Protein AF-A0A7K2BWN3-F1 (afdb_monomer)

Mean predicted aligned error: 17.26 Å

Secondary structure (DSSP, 8-state):
--GGGTTSHHHHHHHHHHHHHHTBTTB-SSPPPEEEEE-EESS--S-TTTT---GGGG-HHHHTTT-HHHHHHHHHHHHTT--SHHHHHHHTTT-TT-EEE-PEEPSSHHHHHHHHHHHHHHTTT-SEEEEE-SSEE--GGGTT--TTEE-HHHHHHHHHTT-EEEEEEE--SSS-HHHHHHHHHHHHHHHHT-SSPPEEEEE-SSS-EEEEEE--TTTHHHHHHHHHHHTTSGGGS--TT-SS-SEEPPPPPTT---------------------------------------PPP--------------GGGS-HHHHHHHHHHHHTT-HHHHHHHHHHHHHHHHHHHHT--S--HHHHHHHHT-SSPPBTTB-EEE-SSS-STT-HHHHHHHHHHHHHHHHIIIIIIHHHHH---SPPP-HHHHHHHHHHHHHHHHHHHHSEEE---

Radius of gyration: 28.95 Å; Cα contacts (8 Å, |Δi|>4): 625; chains: 1; bounding box: 87×67×78 Å

Solvent-accessible surface area (backbone atoms only — not comparable to full-atom values): 26014 Å² total; per-residue (Å²): 51,59,41,64,37,56,62,11,50,55,45,53,54,51,48,50,50,50,22,29,65,27,20,66,44,71,76,42,85,80,71,46,40,36,14,37,43,37,29,23,41,78,58,92,79,83,58,93,74,48,42,71,50,48,72,56,75,79,34,51,92,65,45,30,80,59,42,50,68,58,46,52,51,43,45,53,37,58,76,69,66,54,38,47,65,67,48,52,63,77,62,40,70,74,45,87,73,48,31,75,34,76,59,64,31,46,56,51,63,71,58,31,53,52,50,49,52,53,46,53,61,55,33,58,92,30,50,30,37,37,41,34,26,60,53,4,66,55,52,88,88,51,65,86,44,49,30,41,36,42,48,70,72,62,55,40,56,46,50,75,71,61,21,20,38,34,38,40,28,53,57,68,86,90,54,60,61,70,57,56,51,47,57,49,38,56,48,50,23,62,78,62,65,47,96,57,68,49,50,66,46,35,37,61,50,87,70,43,31,39,36,40,35,40,65,14,84,94,43,37,67,65,47,51,52,35,51,55,53,50,64,70,32,59,40,43,35,84,35,83,96,46,98,58,26,49,36,43,79,72,80,76,64,95,84,69,78,79,86,79,81,82,81,91,77,91,80,86,86,80,89,83,83,86,84,88,89,89,83,88,79,85,87,78,92,85,87,83,88,83,91,75,96,69,92,74,74,93,72,85,76,84,75,82,74,86,68,87,77,86,50,64,85,75,41,36,63,63,30,24,76,47,18,48,66,32,44,76,73,67,37,32,60,58,11,54,44,47,15,47,54,46,44,52,52,52,53,30,59,74,63,73,55,79,94,65,53,71,62,53,49,30,50,46,30,28,40,88,65,78,43,42,87,99,37,43,21,45,41,78,77,93,39,76,56,92,82,33,71,59,34,47,49,56,29,54,48,51,20,52,51,40,40,45,46,44,60,66,47,48,44,34,63,70,75,50,66,92,60,82,80,58,50,74,64,62,37,50,53,53,49,49,52,54,16,53,48,52,46,57,61,69,69,24,44,80,40,65,50,131

Foldseek 3Di:
DALLQALAPVVLVVLLLLCLLQCNVVRDPPGFEEEEEELAAPDDDDDSPPNPNNCVLVVCLFRCQSPVLSSVLSVVCVVVVGSGPVSVQVSCSNHVRYFYDDDHQFQDPVVNVVSLVVSCVRCPPGQEYEYHAQAWADDPVCPDRRSRYDYLVSVLVVVVVLHKYKTKHFADPPDPRLVVVVVVQVVSCVVSVAPDTFQWKWFDPDGIMIIGIHHGPVCVVVSVVSVVVSCVGQQQDDGPPDPGHRIDHRPDPPPDDDDPDDDDDDDDDDDDDDDDDDDDDDDDDDDDDDDDDDDDDDDPPPPPPPPPDDDLCNFACLLSVQLVVCLVVVVLLNSLQRSVVSLQVVLCVQQVAPDDDQLVSLQQALDLDAADVSRKYWAAPDQDDRPDPSRCCLSVVLSVLSNCLCPPRNCCSPPPVPDDRDGSVVSVVNSNSSRVNSVSSVNTDIDHDD

pLDDT: mean 83.19, std 21.15, range [25.92, 98.75]

Sequence (450 aa):
MQHHFVGDVGDFGKYGLLRSLIGEWPESEPRLTLGVVWYLPAGAIGSAADGQKLTYLSQPHRYRSCDPRLYDALGLLIDGGDRRLGAIDASGVLGDDTAFFDGRVPHDLRSREKWLQEALQAVEGRDIVFFDPDKGLAPPSAGRNSTEHAYVHEVEAFVRNGQTVVVYHHLGRTSKHPVQIRNWAERLTHELRLDCEPQILWYRRGTARAYFVIPASAHAATIGERLKGFGRSEWFMPSPGFKFPHFTPLPTSPGHTPDSAGSSARSVEPVQLRPEPGAGSLGGYSTGGLAVPGRHPAATTSEQEDRTVVRLSDFHPWIAERAEPLFVDGHYRSAIVTATQFLEAEWRSLLGVEGLSLSELARMSFDRRGPARDEPRLRFRGYGSRDSPAWKNAHDGARQYALGCVKRIRNLAVHHPQGAEPDATETLEILGALSTLARWVTEARVVTAR

Structure (mmCIF, N/CA/C/O backbone):
data_AF-A0A7K2BWN3-F1
#
_entry.id   AF-A0A7K2BWN3-F1
#
loop_
_atom_site.group_PDB
_atom_site.id
_atom_site.type_symbol
_atom_site.label_atom_id
_atom_site.label_alt_id
_atom_site.label_comp_id
_atom_site.label_asym_id
_atom_site.label_entity_id
_a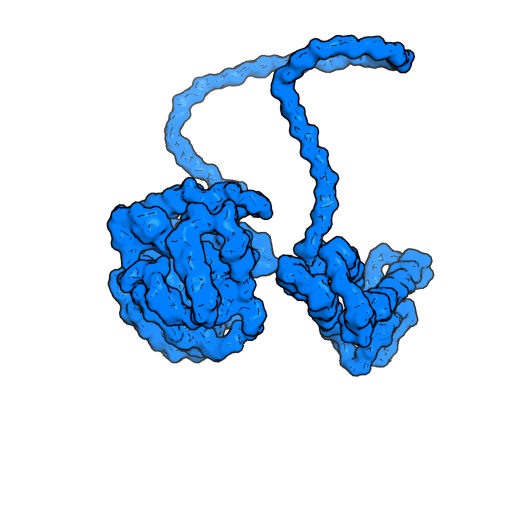tom_site.label_seq_id
_atom_site.pdbx_PDB_ins_code
_atom_site.Cartn_x
_atom_site.Cartn_y
_atom_site.Cartn_z
_atom_site.occupancy
_atom_site.B_iso_or_equiv
_atom_site.auth_seq_id
_atom_site.auth_comp_id
_atom_site.auth_asym_id
_atom_site.auth_atom_id
_atom_site.pdbx_PDB_model_num
ATOM 1 N N . MET A 1 1 ? -8.642 -3.196 -3.290 1.00 75.12 1 MET A N 1
ATOM 2 C CA . MET A 1 1 ? -8.548 -4.482 -2.568 1.00 75.12 1 MET A CA 1
ATOM 3 C C . MET A 1 1 ? -9.020 -5.599 -3.479 1.00 75.12 1 MET A C 1
ATOM 5 O O . MET A 1 1 ? -9.935 -5.371 -4.262 1.00 75.12 1 MET A O 1
ATOM 9 N N . GLN A 1 2 ? -8.427 -6.790 -3.391 1.00 76.25 2 GLN A N 1
ATOM 10 C CA . GLN A 1 2 ? -8.844 -7.977 -4.148 1.00 76.25 2 GLN A CA 1
ATOM 11 C C . GLN A 1 2 ? -8.732 -9.223 -3.265 1.00 76.25 2 GLN A C 1
ATOM 13 O O . GLN A 1 2 ? -7.965 -9.233 -2.305 1.00 76.25 2 GLN A O 1
ATOM 18 N N . HIS A 1 3 ? -9.466 -10.287 -3.601 1.00 78.44 3 HIS A N 1
ATOM 19 C CA . HIS A 1 3 ? -9.507 -11.522 -2.807 1.00 78.44 3 HIS A CA 1
ATOM 20 C C . HIS A 1 3 ? -8.112 -12.108 -2.527 1.00 78.44 3 HIS A C 1
ATOM 22 O O . HIS A 1 3 ? -7.772 -12.431 -1.397 1.00 78.44 3 HIS A O 1
ATOM 28 N N . HIS A 1 4 ? -7.229 -12.162 -3.523 1.00 68.75 4 HIS A N 1
ATOM 29 C CA . HIS A 1 4 ? -5.909 -12.766 -3.334 1.00 68.75 4 HIS A CA 1
ATOM 30 C C . HIS A 1 4 ? -4.988 -11.997 -2.367 1.00 68.75 4 HIS A C 1
ATOM 32 O O . HIS A 1 4 ? -3.970 -12.556 -1.976 1.00 68.75 4 HIS A O 1
ATOM 38 N N . PHE A 1 5 ? -5.338 -10.785 -1.915 1.00 73.50 5 PHE A N 1
ATOM 39 C CA . PHE A 1 5 ? -4.602 -10.057 -0.871 1.00 73.50 5 PHE A CA 1
ATOM 40 C C . PHE A 1 5 ? -5.062 -10.366 0.561 1.00 73.50 5 PHE A C 1
ATOM 42 O O . PHE A 1 5 ? -4.331 -10.028 1.487 1.00 73.50 5 PHE A O 1
ATOM 49 N N . VAL A 1 6 ? -6.219 -11.018 0.741 1.00 82.56 6 VAL A N 1
ATOM 50 C CA . VAL A 1 6 ? -6.851 -11.239 2.054 1.00 82.56 6 VAL A CA 1
ATOM 51 C C . VAL A 1 6 ? -5.893 -11.901 3.038 1.00 82.56 6 VAL A C 1
ATOM 53 O O . VAL A 1 6 ? -5.499 -13.043 2.839 1.00 82.56 6 VAL A O 1
ATOM 56 N N . GLY A 1 7 ? -5.538 -11.202 4.112 1.00 82.31 7 GLY A N 1
ATOM 57 C CA . GLY A 1 7 ? -4.660 -11.719 5.167 1.00 82.31 7 GLY A CA 1
ATOM 58 C C . GLY A 1 7 ? -3.169 -11.692 4.822 1.00 82.31 7 GLY A C 1
ATOM 59 O O . GLY A 1 7 ? -2.384 -12.420 5.424 1.00 82.31 7 GLY A O 1
ATOM 60 N N . ASP A 1 8 ? -2.749 -10.881 3.848 1.00 88.94 8 ASP A N 1
ATOM 61 C CA . ASP A 1 8 ? -1.336 -10.533 3.689 1.00 88.94 8 ASP A CA 1
ATOM 62 C C . ASP A 1 8 ? -0.838 -9.625 4.836 1.00 88.94 8 ASP A C 1
ATOM 64 O O . ASP A 1 8 ? -1.601 -9.078 5.637 1.00 88.94 8 ASP A O 1
ATOM 68 N N . VAL A 1 9 ? 0.479 -9.411 4.912 1.00 91.44 9 VAL A N 1
ATOM 69 C CA . VAL A 1 9 ? 1.070 -8.499 5.912 1.00 91.44 9 VAL A CA 1
ATOM 70 C C . VAL A 1 9 ? 0.522 -7.061 5.826 1.00 91.44 9 VAL A C 1
ATOM 72 O O . VAL A 1 9 ? 0.602 -6.300 6.786 1.00 91.44 9 VAL A O 1
ATOM 75 N N . GLY A 1 10 ? -0.021 -6.654 4.679 1.00 90.94 10 GLY A N 1
ATOM 76 C CA . GLY A 1 10 ? -0.718 -5.382 4.523 1.00 90.94 10 GLY A CA 1
ATOM 77 C C . GLY A 1 10 ? -2.027 -5.315 5.267 1.00 90.94 10 GLY A C 1
ATOM 78 O O . GLY A 1 10 ? -2.245 -4.339 5.982 1.00 90.94 10 GLY A O 1
ATOM 79 N N . ASP A 1 11 ? -2.847 -6.347 5.123 1.00 92.62 11 ASP A N 1
ATOM 80 C CA . ASP A 1 11 ? -4.092 -6.502 5.863 1.00 92.62 11 ASP A CA 1
ATOM 81 C C . ASP A 1 11 ? -3.844 -6.572 7.367 1.00 92.62 11 ASP A C 1
ATOM 83 O O . ASP A 1 11 ? -4.569 -5.934 8.124 1.00 92.62 11 ASP A O 1
ATOM 87 N N . PHE A 1 12 ? -2.753 -7.204 7.812 1.00 95.75 12 PHE A N 1
ATOM 88 C CA . PHE A 1 12 ? -2.364 -7.140 9.223 1.00 95.75 12 PHE A CA 1
ATOM 89 C C . PHE A 1 12 ? -2.172 -5.690 9.706 1.00 95.75 12 PHE A C 1
ATOM 91 O O . PHE A 1 12 ? -2.754 -5.286 10.709 1.00 95.75 12 PHE A O 1
ATOM 98 N N . GLY A 1 13 ? -1.408 -4.868 8.978 1.00 95.94 13 GLY A N 1
ATOM 99 C CA . GLY A 1 13 ? -1.238 -3.450 9.326 1.00 95.94 13 GLY A CA 1
ATOM 100 C C . GLY A 1 13 ? -2.530 -2.634 9.218 1.00 95.94 13 GLY A C 1
ATOM 101 O O . GLY A 1 13 ? -2.833 -1.828 10.096 1.00 95.94 13 GLY A O 1
ATOM 102 N N . LYS A 1 14 ? -3.294 -2.852 8.146 1.00 95.50 14 LYS A N 1
ATOM 103 C CA . LYS A 1 14 ? -4.573 -2.191 7.856 1.00 95.50 14 LYS A CA 1
ATOM 104 C C . LYS A 1 14 ? -5.585 -2.442 8.968 1.00 95.50 14 LYS A C 1
ATOM 106 O O . LYS A 1 14 ? -6.091 -1.495 9.562 1.00 95.50 14 LYS A O 1
ATOM 111 N N . TYR A 1 15 ? -5.849 -3.707 9.272 1.00 97.62 15 TYR A N 1
ATOM 112 C CA . TYR A 1 15 ? -6.824 -4.102 10.279 1.00 97.62 15 TYR A CA 1
ATOM 113 C C . TYR A 1 15 ? -6.335 -3.768 11.685 1.00 97.62 15 TYR A C 1
ATOM 115 O O . TYR A 1 15 ? -7.147 -3.368 12.508 1.00 97.62 15 TYR A O 1
ATOM 123 N N . GLY A 1 16 ? -5.024 -3.804 11.945 1.00 97.94 16 GLY A N 1
ATOM 124 C CA . GLY A 1 16 ? -4.457 -3.330 13.209 1.00 97.94 16 GLY A CA 1
ATOM 125 C C . GLY A 1 16 ? -4.751 -1.852 13.474 1.00 97.94 16 GLY A C 1
ATOM 126 O O . GLY A 1 16 ? -5.169 -1.486 14.572 1.00 97.94 16 GLY A O 1
ATOM 127 N N . LEU A 1 17 ? -4.605 -1.000 12.452 1.00 98.19 17 LEU A N 1
ATOM 128 C CA . LEU A 1 17 ? -4.993 0.408 12.546 1.00 98.19 17 LEU A CA 1
ATOM 129 C C . LEU A 1 17 ? -6.505 0.563 12.756 1.00 98.19 17 LEU A C 1
ATOM 131 O O . LEU A 1 17 ? -6.918 1.283 13.661 1.00 98.19 17 LEU A O 1
ATOM 135 N N . LEU A 1 18 ? -7.331 -0.106 11.946 1.00 98.44 18 LEU A N 1
ATOM 136 C CA . LEU A 1 18 ? -8.789 0.013 12.049 1.00 98.44 18 LEU A CA 1
ATOM 137 C C . LEU A 1 18 ? -9.300 -0.446 13.417 1.00 98.44 18 LEU A C 1
ATOM 139 O O . LEU A 1 18 ? -10.043 0.300 14.046 1.00 98.44 18 LEU A O 1
ATOM 143 N N . ARG A 1 19 ? -8.827 -1.595 13.921 1.00 98.12 19 ARG A N 1
ATOM 144 C CA . ARG A 1 19 ? -9.145 -2.112 15.263 1.00 98.12 19 ARG A CA 1
ATOM 145 C C . ARG A 1 19 ? -8.773 -1.113 16.356 1.00 98.12 19 ARG A C 1
ATOM 147 O O . ARG A 1 19 ? -9.540 -0.923 17.297 1.00 98.12 19 ARG A O 1
ATOM 154 N N . SER A 1 20 ? -7.648 -0.413 16.219 1.00 97.69 20 SER A N 1
ATOM 155 C CA . SER A 1 20 ? -7.286 0.655 17.156 1.00 97.69 20 SER A CA 1
ATOM 156 C C . SER A 1 20 ? -8.219 1.860 17.069 1.00 97.69 20 SER A C 1
ATOM 158 O O . SER A 1 20 ? -8.647 2.375 18.101 1.00 97.69 20 SER A O 1
ATOM 160 N N . LEU A 1 21 ? -8.588 2.282 15.858 1.00 98.06 21 LEU A N 1
ATOM 161 C CA . LEU A 1 21 ? -9.469 3.429 15.640 1.00 98.06 21 LEU A CA 1
ATOM 162 C C . LEU A 1 21 ? -10.907 3.194 16.098 1.00 98.06 21 LEU A C 1
ATOM 164 O O . LEU A 1 21 ? -11.541 4.159 16.517 1.00 98.06 21 LEU A O 1
ATOM 168 N N . ILE A 1 22 ? -11.412 1.961 16.051 1.00 97.69 22 ILE A N 1
ATOM 169 C CA . ILE A 1 22 ? -12.773 1.622 16.504 1.00 97.69 22 ILE A CA 1
ATOM 170 C C . ILE A 1 22 ? -12.851 1.299 18.002 1.00 97.69 22 ILE A C 1
ATOM 172 O O . ILE A 1 22 ? -13.943 1.205 18.557 1.00 97.69 22 ILE A O 1
ATOM 176 N N . GLY A 1 23 ? -11.699 1.176 18.670 1.00 96.25 23 GLY A N 1
ATOM 177 C CA . GLY A 1 23 ? -11.612 0.796 20.081 1.00 96.25 23 GLY A CA 1
ATOM 178 C C . GLY A 1 23 ? -11.727 -0.703 20.335 1.00 96.25 23 GLY A C 1
ATOM 179 O O . GLY A 1 23 ? -12.136 -1.119 21.414 1.00 96.25 23 GLY A O 1
ATOM 180 N N . GLU A 1 24 ? -11.373 -1.508 19.340 1.00 95.75 24 GLU A N 1
ATOM 181 C CA . GLU A 1 24 ? -11.343 -2.966 19.397 1.00 95.75 24 GLU A CA 1
ATOM 182 C C . GLU A 1 24 ? -10.005 -3.504 19.908 1.00 95.75 24 GLU A C 1
ATOM 184 O O . GLU A 1 24 ? -9.983 -4.496 20.637 1.00 95.75 24 GLU A O 1
ATOM 189 N N . TRP A 1 25 ? -8.889 -2.839 19.588 1.00 94.75 25 TRP A N 1
ATOM 190 C CA . TRP A 1 25 ? -7.589 -3.183 20.165 1.00 94.75 25 TRP A CA 1
ATOM 191 C C . TRP A 1 25 ? -6.612 -1.992 20.271 1.00 94.75 25 TRP A C 1
ATOM 193 O O . TRP A 1 25 ? -6.218 -1.430 19.247 1.00 94.75 25 TRP A O 1
ATOM 203 N N . PRO A 1 26 ? -6.141 -1.635 21.482 1.00 93.44 26 PRO A N 1
ATOM 204 C CA . PRO A 1 26 ? -6.670 -2.093 22.764 1.00 93.44 26 PRO A CA 1
ATOM 205 C C . PRO A 1 26 ? -8.138 -1.672 22.923 1.00 93.44 26 PRO A C 1
ATOM 207 O O . PRO A 1 26 ? -8.589 -0.696 22.318 1.00 93.44 26 PRO A O 1
ATOM 210 N N . GLU A 1 27 ? -8.878 -2.426 23.729 1.00 94.50 27 GLU A N 1
ATOM 211 C CA . GLU A 1 27 ? -10.285 -2.140 24.001 1.00 94.50 27 GLU A CA 1
ATOM 212 C C . GLU A 1 27 ? -10.435 -0.744 24.625 1.00 94.50 27 GLU A C 1
ATOM 214 O O . GLU A 1 27 ? -9.724 -0.397 25.573 1.00 94.50 27 GLU A O 1
ATOM 219 N N . SER A 1 28 ? -11.302 0.093 24.049 1.00 93.88 28 SER A N 1
ATOM 220 C CA . SER A 1 28 ? -11.529 1.459 24.530 1.00 93.88 28 SER A CA 1
ATOM 221 C C . SER A 1 28 ? -12.926 1.970 24.198 1.00 93.88 28 SER A C 1
ATOM 223 O O . SER A 1 28 ? -13.435 1.746 23.100 1.00 93.88 28 SER A O 1
ATOM 225 N N . GLU A 1 29 ? -13.495 2.743 25.122 1.00 93.56 29 GLU A N 1
ATOM 226 C CA . GLU A 1 29 ? -14.798 3.391 24.971 1.00 93.56 29 GLU A CA 1
ATOM 227 C C . GLU A 1 29 ? -14.667 4.877 24.580 1.00 93.56 29 GLU A C 1
ATOM 229 O O . GLU A 1 29 ? -13.697 5.526 24.985 1.00 93.56 29 GLU A O 1
ATOM 234 N N . PRO A 1 30 ? -15.630 5.443 23.826 1.00 94.44 30 PRO A N 1
ATOM 235 C CA . PRO A 1 30 ? -16.776 4.759 23.222 1.00 94.44 30 PRO A CA 1
ATOM 236 C C . PRO A 1 30 ? -16.362 3.919 22.006 1.00 94.44 30 PRO A C 1
ATOM 238 O O . PRO A 1 30 ? -15.570 4.379 21.178 1.00 94.44 30 PRO A O 1
ATOM 241 N N . ARG A 1 31 ? -16.898 2.708 21.852 1.00 95.31 31 ARG A N 1
ATOM 242 C CA . ARG A 1 31 ? -16.735 1.924 20.612 1.00 95.31 31 ARG A CA 1
ATOM 243 C C . ARG A 1 31 ? -17.293 2.703 19.416 1.00 95.31 31 ARG A C 1
ATOM 245 O O . ARG A 1 31 ? -18.403 3.217 19.483 1.00 95.31 31 ARG A O 1
ATOM 252 N N . LEU A 1 32 ? -16.509 2.805 18.340 1.00 97.00 32 LEU A N 1
ATOM 253 C CA . LEU A 1 32 ? -16.953 3.441 17.092 1.00 97.00 32 LEU A CA 1
ATOM 254 C C . LEU A 1 32 ? -17.294 2.365 16.064 1.00 97.00 32 LEU A C 1
ATOM 256 O O . LEU A 1 32 ? -16.604 1.352 15.964 1.00 97.00 32 LEU A O 1
ATOM 260 N N . THR A 1 33 ? -18.340 2.595 15.289 1.00 97.50 33 THR A N 1
ATOM 261 C CA . THR A 1 33 ? -18.801 1.685 14.240 1.00 97.50 33 THR A CA 1
ATOM 262 C C . THR A 1 33 ? -18.032 1.903 12.935 1.00 97.50 33 THR A C 1
ATOM 264 O O . THR A 1 33 ? -17.615 3.019 12.609 1.00 97.50 33 THR A O 1
ATOM 267 N N . LEU A 1 34 ? -17.829 0.824 12.175 1.00 98.62 34 LEU A N 1
ATOM 268 C CA . LEU A 1 34 ? -16.998 0.824 10.971 1.00 98.62 34 LEU A CA 1
ATOM 269 C C . LEU A 1 34 ? -17.810 0.504 9.719 1.00 98.62 34 LEU A C 1
ATOM 271 O O . LEU A 1 34 ? -18.591 -0.441 9.688 1.00 98.62 34 LEU A O 1
ATOM 275 N N . GLY A 1 35 ? -17.574 1.271 8.664 1.00 98.50 35 GLY A N 1
ATOM 276 C CA . GLY A 1 35 ? -17.916 0.944 7.290 1.00 98.50 35 GLY A CA 1
ATOM 277 C C . GLY A 1 35 ? -16.653 0.660 6.484 1.00 98.50 35 GLY A C 1
ATOM 278 O O . GLY A 1 35 ? -15.684 1.413 6.567 1.00 98.50 35 GLY A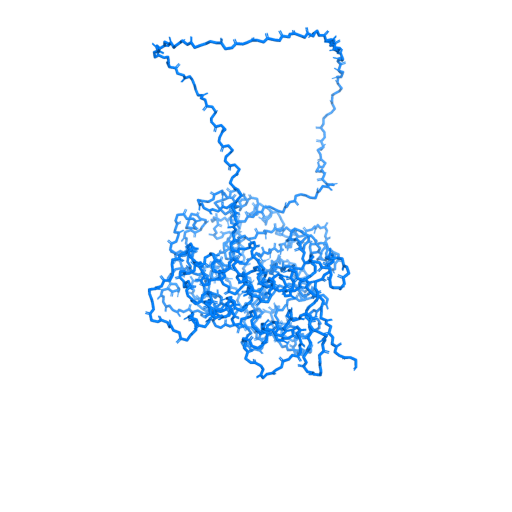 O 1
ATOM 279 N N . VAL A 1 36 ? -16.646 -0.395 5.679 1.00 98.31 36 VAL A N 1
ATOM 280 C CA . VAL A 1 36 ? -15.541 -0.733 4.778 1.00 98.31 36 VAL A CA 1
ATOM 281 C C . VAL A 1 36 ? -16.041 -0.708 3.342 1.00 98.31 36 VAL A C 1
ATOM 283 O O . VAL A 1 36 ? -16.901 -1.495 2.955 1.00 98.31 36 VAL A O 1
ATOM 286 N N . VAL A 1 37 ? -15.462 0.181 2.538 1.00 98.00 37 VAL A N 1
ATOM 287 C CA . VAL A 1 37 ? -15.737 0.308 1.106 1.00 98.00 37 VAL A CA 1
ATOM 288 C C . VAL A 1 37 ? -14.590 -0.347 0.341 1.00 98.00 37 VAL A C 1
ATOM 290 O O . VAL A 1 37 ? -13.515 0.241 0.157 1.00 98.00 37 VAL A O 1
ATOM 293 N N . TRP A 1 38 ? -14.807 -1.583 -0.110 1.00 95.38 38 TRP A N 1
ATOM 294 C CA . TRP A 1 38 ? -13.853 -2.286 -0.959 1.00 95.38 38 TRP A CA 1
ATOM 295 C C . TRP A 1 38 ? -14.036 -1.871 -2.416 1.00 95.38 38 TRP A C 1
ATOM 297 O O . TRP A 1 38 ? -15.037 -2.154 -3.067 1.00 95.38 38 TRP A O 1
ATOM 307 N N . TYR A 1 39 ? -13.002 -1.247 -2.964 1.00 92.69 39 TYR A N 1
ATOM 308 C CA . TYR A 1 39 ? -12.922 -0.916 -4.383 1.00 92.69 39 TYR A CA 1
ATOM 309 C C . TYR A 1 39 ? -12.488 -2.160 -5.155 1.00 92.69 39 TYR A C 1
ATOM 311 O O . TYR A 1 39 ? -11.299 -2.355 -5.437 1.00 92.69 39 TYR A O 1
ATOM 319 N N . LEU A 1 40 ? -13.453 -3.033 -5.435 1.00 89.31 40 LEU A N 1
ATOM 320 C CA . LEU A 1 40 ? -13.234 -4.241 -6.217 1.00 89.31 40 LEU A CA 1
ATOM 321 C C . LEU A 1 40 ? -13.184 -3.893 -7.709 1.00 89.31 40 LEU A C 1
ATOM 323 O O . LEU A 1 40 ? -14.197 -3.460 -8.263 1.00 89.31 40 LEU A O 1
ATOM 327 N N . PRO A 1 41 ? -12.044 -4.074 -8.393 1.00 81.81 41 PRO A N 1
ATOM 328 C CA . PRO A 1 41 ? -11.961 -3.757 -9.807 1.00 81.81 41 PRO A CA 1
ATOM 329 C C . PRO A 1 41 ? -12.899 -4.638 -10.645 1.00 81.81 41 PRO A C 1
ATOM 331 O O . PRO A 1 41 ? -13.158 -5.801 -10.324 1.00 81.81 41 PRO A O 1
ATOM 334 N N . ALA A 1 42 ? -13.408 -4.089 -11.752 1.00 71.19 42 ALA A N 1
ATOM 335 C CA . ALA A 1 42 ? -14.193 -4.824 -12.743 1.00 71.19 42 ALA A CA 1
ATOM 336 C C . ALA A 1 42 ? -13.308 -5.813 -13.537 1.00 71.19 42 ALA A C 1
ATOM 338 O O . ALA A 1 42 ? -13.016 -5.613 -14.710 1.00 71.19 42 ALA A O 1
ATOM 339 N N . GLY A 1 43 ? -12.856 -6.879 -12.876 1.00 65.25 43 GLY A N 1
ATOM 340 C CA . GLY A 1 43 ? -11.942 -7.887 -13.416 1.00 65.25 43 GLY A CA 1
ATOM 341 C C . GLY A 1 43 ? -10.815 -8.208 -12.437 1.00 65.25 43 GLY A C 1
ATOM 342 O O . GLY A 1 43 ? -10.510 -7.412 -11.554 1.00 65.25 43 GLY A O 1
ATOM 343 N N . ALA A 1 44 ? -10.194 -9.381 -12.584 1.00 57.66 44 ALA A N 1
ATOM 344 C CA . ALA A 1 44 ? -8.959 -9.675 -11.864 1.00 57.66 44 ALA A CA 1
ATOM 345 C C . ALA A 1 44 ? -7.840 -8.804 -12.450 1.00 57.66 44 ALA A C 1
ATOM 347 O O . ALA A 1 44 ? -7.573 -8.875 -13.652 1.00 57.66 44 ALA A O 1
ATOM 348 N N . ILE A 1 45 ? -7.217 -7.971 -11.619 1.00 56.06 45 ILE A N 1
ATOM 349 C CA . ILE A 1 45 ? -6.100 -7.112 -12.018 1.00 56.06 45 ILE A CA 1
ATOM 350 C C . ILE A 1 45 ? -4.872 -7.544 -11.217 1.00 56.06 45 ILE A C 1
ATOM 352 O O . ILE A 1 45 ? -4.937 -7.650 -9.998 1.00 56.06 45 ILE A O 1
ATOM 356 N N . GLY A 1 46 ? -3.752 -7.795 -11.895 1.00 53.09 46 GLY A N 1
ATOM 357 C CA . GLY A 1 46 ? -2.541 -8.333 -11.264 1.00 53.09 46 GLY A CA 1
ATOM 358 C C . GLY A 1 46 ? -2.426 -9.855 -11.377 1.00 53.09 46 GLY A C 1
ATOM 359 O O . GLY A 1 46 ? -3.211 -10.508 -12.068 1.00 53.09 46 GLY A O 1
ATOM 360 N N . SER A 1 47 ? -1.392 -10.419 -10.757 1.00 46.38 47 SER A N 1
ATOM 361 C CA . SER A 1 47 ? -1.112 -11.856 -10.790 1.00 46.38 47 SER A CA 1
ATOM 362 C C . SER A 1 47 ? -1.692 -12.553 -9.561 1.00 46.38 47 SER A C 1
ATOM 364 O O . SER A 1 47 ? -1.660 -12.004 -8.468 1.00 46.38 47 SER A O 1
ATOM 366 N N . ALA A 1 48 ? -2.112 -13.816 -9.686 1.00 51.44 48 ALA A N 1
ATOM 367 C CA . ALA A 1 48 ? -2.457 -14.655 -8.528 1.00 51.44 48 ALA A CA 1
ATOM 368 C C . ALA A 1 48 ? -1.268 -14.893 -7.562 1.00 51.44 48 ALA A C 1
ATOM 370 O O . ALA A 1 48 ? -1.452 -15.402 -6.456 1.00 51.44 48 ALA A O 1
ATOM 371 N N . ALA A 1 49 ? -0.047 -14.544 -7.985 1.00 46.22 49 ALA A N 1
ATOM 372 C CA . ALA A 1 49 ? 1.148 -14.525 -7.144 1.00 46.22 49 ALA A CA 1
ATOM 373 C C . ALA A 1 49 ? 1.217 -13.296 -6.214 1.00 46.22 49 ALA A C 1
ATOM 375 O O . ALA A 1 49 ? 1.901 -13.335 -5.189 1.00 46.22 49 ALA A O 1
ATOM 376 N N . ASP A 1 50 ? 0.516 -12.210 -6.547 1.00 51.72 50 ASP A N 1
ATOM 377 C CA . ASP A 1 50 ? 0.435 -11.029 -5.694 1.00 51.72 50 ASP A CA 1
ATOM 378 C C . ASP A 1 50 ? -0.407 -11.349 -4.439 1.00 51.72 50 ASP A C 1
ATOM 380 O O . ASP A 1 50 ? -1.301 -12.193 -4.461 1.00 51.72 50 ASP A O 1
ATOM 384 N N . GLY A 1 51 ? -0.086 -10.728 -3.298 1.00 54.69 51 GLY A N 1
ATOM 385 C CA . GLY A 1 51 ? -0.804 -10.951 -2.029 1.00 54.69 51 GLY A CA 1
ATOM 386 C C . GLY A 1 51 ? -0.355 -12.151 -1.186 1.00 54.69 51 GLY A C 1
ATOM 387 O O . GLY A 1 51 ? -0.888 -12.372 -0.101 1.00 54.69 51 GLY A O 1
ATOM 388 N N . GLN A 1 52 ? 0.691 -12.874 -1.588 1.00 67.94 52 GLN A N 1
ATOM 389 C CA . GLN A 1 52 ? 1.225 -14.029 -0.844 1.00 67.94 52 GLN A CA 1
ATOM 390 C C . GLN A 1 52 ? 2.243 -13.663 0.255 1.00 67.94 52 GLN A C 1
ATOM 392 O O . GLN A 1 52 ? 3.072 -14.476 0.655 1.00 67.94 52 GLN A O 1
ATOM 397 N N . LYS A 1 53 ? 2.186 -12.441 0.801 1.00 74.75 53 LYS A N 1
ATOM 398 C CA . LYS A 1 53 ? 3.099 -11.991 1.872 1.00 74.75 53 LYS A CA 1
ATOM 399 C C . LYS A 1 53 ? 2.674 -12.535 3.239 1.00 74.75 53 LYS A C 1
ATOM 401 O O . LYS A 1 53 ? 2.338 -11.758 4.130 1.00 74.75 53 LYS A O 1
ATOM 406 N N . LEU A 1 54 ? 2.679 -13.859 3.381 1.00 84.81 54 LEU A N 1
ATOM 407 C CA . LEU A 1 54 ? 2.148 -14.604 4.533 1.00 84.81 54 LEU A CA 1
ATOM 408 C C . LEU A 1 54 ? 3.221 -15.032 5.528 1.00 84.81 54 LEU A C 1
ATOM 410 O O . LEU A 1 54 ? 2.908 -15.424 6.645 1.00 84.81 54 LEU A O 1
ATOM 414 N N . THR A 1 55 ? 4.497 -14.872 5.175 1.00 83.50 55 THR A N 1
ATOM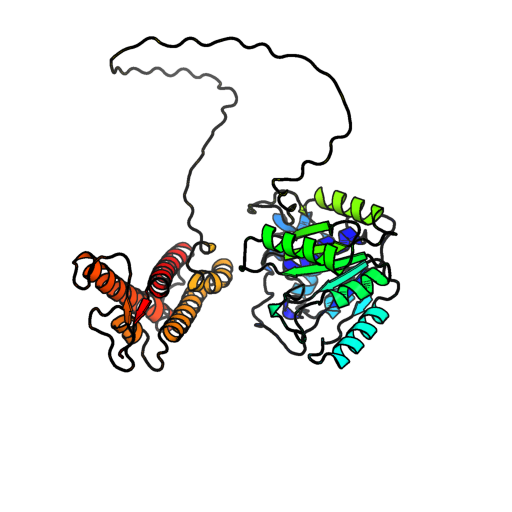 415 C CA . THR A 1 55 ? 5.642 -15.229 6.028 1.00 83.50 55 THR A CA 1
ATOM 416 C C . THR A 1 55 ? 5.662 -14.503 7.377 1.00 83.50 55 THR A C 1
ATOM 418 O O . THR A 1 55 ? 6.403 -14.896 8.274 1.00 83.50 55 THR A O 1
ATOM 421 N N . TYR A 1 56 ? 4.850 -13.460 7.572 1.00 89.12 56 TYR A N 1
ATOM 422 C CA . TYR A 1 56 ? 4.680 -12.825 8.880 1.00 89.12 56 TYR A CA 1
ATOM 423 C C . TYR A 1 56 ? 3.978 -13.746 9.900 1.00 89.12 56 TYR A C 1
ATOM 425 O O . TYR A 1 56 ? 4.272 -13.670 11.097 1.00 89.12 56 TYR A O 1
ATOM 433 N N . LEU A 1 57 ? 3.122 -14.667 9.441 1.00 90.00 57 LEU A N 1
ATOM 434 C CA . LEU A 1 57 ? 2.421 -15.657 10.271 1.00 90.00 57 LEU A CA 1
ATOM 435 C C . LEU A 1 57 ? 3.353 -16.745 10.835 1.00 90.00 57 LEU A C 1
ATOM 437 O O . LEU A 1 57 ? 3.011 -17.407 11.806 1.00 90.00 57 LEU A O 1
ATOM 441 N N . SER A 1 58 ? 4.571 -16.882 10.303 1.00 88.88 58 SER A N 1
ATOM 442 C CA . SER A 1 58 ? 5.623 -17.722 10.898 1.00 88.88 58 SER A CA 1
ATOM 443 C C . SER A 1 58 ? 6.599 -16.936 11.787 1.00 88.88 58 SER A C 1
ATOM 445 O O . SER A 1 58 ? 7.578 -17.486 12.291 1.00 88.88 58 SER A O 1
ATOM 447 N N . GLN A 1 59 ? 6.346 -15.641 12.015 1.00 91.19 59 GLN A N 1
ATOM 448 C CA . GLN A 1 59 ? 7.208 -14.736 12.786 1.00 91.19 59 GLN A CA 1
ATOM 449 C C . GLN A 1 59 ? 6.476 -14.121 14.000 1.00 91.19 59 GLN A C 1
ATOM 451 O O . GLN A 1 59 ? 6.459 -12.895 14.151 1.00 91.19 59 GLN A O 1
ATOM 456 N N . PRO A 1 60 ? 5.903 -14.922 14.921 1.00 93.44 60 PRO A N 1
ATOM 457 C CA . PRO A 1 60 ? 5.072 -14.402 16.013 1.00 93.44 60 PRO A CA 1
ATOM 458 C C . PRO A 1 60 ? 5.827 -13.423 16.921 1.00 93.44 60 PRO A C 1
ATOM 460 O O . PRO A 1 60 ? 5.264 -12.418 17.341 1.00 93.44 60 PRO A O 1
ATOM 463 N N . HIS A 1 61 ? 7.129 -13.640 17.127 1.00 90.50 61 HIS A N 1
ATOM 464 C CA . HIS A 1 61 ? 8.009 -12.756 17.900 1.00 90.50 61 HIS A CA 1
ATOM 465 C C . HIS A 1 61 ? 8.158 -11.333 17.324 1.00 90.50 61 HIS A C 1
ATOM 467 O O . HIS A 1 61 ? 8.683 -10.459 18.008 1.00 90.50 61 HIS A O 1
ATOM 473 N N . ARG A 1 62 ? 7.742 -11.090 16.072 1.00 92.00 62 ARG A N 1
ATOM 474 C CA . ARG A 1 62 ? 7.794 -9.763 15.432 1.00 92.00 62 ARG A CA 1
ATOM 475 C C . ARG A 1 62 ? 6.432 -9.108 15.260 1.00 92.00 62 ARG A C 1
ATOM 477 O O . ARG A 1 62 ? 6.382 -7.892 15.123 1.00 92.00 62 ARG A O 1
ATOM 484 N N . TYR A 1 63 ? 5.365 -9.899 15.183 1.00 95.12 63 TYR A N 1
ATOM 485 C CA . TYR A 1 63 ? 4.049 -9.423 14.750 1.00 95.12 63 TYR A CA 1
ATOM 486 C C . TYR A 1 63 ? 2.967 -9.642 15.801 1.00 95.12 63 TYR A C 1
ATOM 488 O O . TYR A 1 63 ? 2.143 -8.759 16.012 1.00 95.12 63 TYR A O 1
ATOM 496 N N . ARG A 1 64 ? 2.979 -10.782 16.499 1.00 96.19 64 ARG A N 1
ATOM 497 C CA . ARG A 1 64 ? 1.877 -11.167 17.386 1.00 96.19 64 ARG A CA 1
ATOM 498 C C . ARG A 1 64 ? 1.704 -10.210 18.566 1.00 96.19 64 ARG A C 1
ATOM 500 O O . ARG A 1 64 ? 0.582 -10.026 19.007 1.00 96.19 64 ARG A O 1
ATOM 507 N N . SER A 1 65 ? 2.771 -9.562 19.049 1.00 95.50 65 SER A N 1
ATOM 508 C CA . SER A 1 65 ? 2.668 -8.571 20.137 1.00 95.50 65 SER A CA 1
ATOM 509 C C . SER A 1 65 ? 1.879 -7.314 19.750 1.00 95.50 65 SER A C 1
ATOM 511 O O . SER A 1 65 ? 1.338 -6.650 20.628 1.00 95.50 65 SER A O 1
ATOM 513 N N . CYS A 1 66 ? 1.776 -6.999 18.454 1.00 96.81 66 CYS A N 1
ATOM 514 C CA . CYS A 1 66 ? 1.075 -5.812 17.964 1.00 96.81 66 CYS A CA 1
ATOM 515 C C . CYS A 1 66 ? -0.443 -5.905 18.181 1.00 96.81 66 CYS A C 1
ATOM 517 O O . CYS A 1 66 ? -1.064 -4.978 18.702 1.00 96.81 66 CYS A O 1
ATOM 519 N N . ASP A 1 67 ? -1.023 -7.042 17.805 1.00 97.75 67 ASP A N 1
ATOM 520 C CA . ASP A 1 67 ? -2.417 -7.404 18.057 1.00 97.75 67 ASP A CA 1
ATOM 521 C C . ASP A 1 67 ? -2.532 -8.938 17.987 1.00 97.75 67 ASP A C 1
ATOM 523 O O . ASP A 1 67 ? -2.598 -9.499 16.887 1.00 97.75 67 ASP A O 1
ATOM 527 N N . PRO A 1 68 ? -2.502 -9.639 19.139 1.00 96.88 68 PRO A N 1
ATOM 528 C CA . PRO A 1 68 ? -2.540 -11.097 19.161 1.00 96.88 68 PRO A CA 1
ATOM 529 C C . PRO A 1 68 ? -3.829 -11.668 18.569 1.00 96.88 68 PRO A C 1
ATOM 531 O O . PRO A 1 68 ? -3.774 -12.675 17.870 1.00 96.88 68 PRO A O 1
ATOM 534 N N . ARG A 1 69 ? -4.978 -11.018 18.816 1.00 96.25 69 ARG A N 1
ATOM 535 C CA . ARG A 1 69 ? -6.283 -11.493 18.333 1.00 96.25 69 ARG A CA 1
ATOM 536 C C . ARG A 1 69 ? -6.352 -11.409 16.816 1.00 96.25 69 ARG A C 1
ATOM 538 O O . ARG A 1 69 ? -6.736 -12.379 16.172 1.00 96.25 69 ARG A O 1
ATOM 545 N N . LEU A 1 70 ? -5.923 -10.282 16.250 1.00 97.44 70 LEU A N 1
ATOM 546 C CA . LEU A 1 70 ? -5.849 -10.119 14.802 1.00 97.44 70 LEU A CA 1
ATOM 547 C C . LEU A 1 70 ? -4.854 -11.100 14.171 1.00 97.44 70 LEU A C 1
ATOM 549 O O . LEU A 1 70 ? -5.159 -11.705 13.147 1.00 97.44 70 LEU A O 1
ATOM 553 N N . TYR A 1 71 ? -3.667 -11.251 14.764 1.00 97.06 71 TYR A N 1
ATOM 554 C CA . TYR A 1 71 ? -2.635 -12.148 14.245 1.00 97.06 71 TYR A CA 1
ATOM 555 C C . TYR A 1 71 ? -3.131 -13.595 14.166 1.00 97.06 71 TYR A C 1
ATOM 557 O O . TYR A 1 71 ? -3.029 -14.221 13.111 1.00 97.06 71 TYR A O 1
ATOM 565 N N . ASP A 1 72 ? -3.702 -14.097 15.263 1.00 95.75 72 ASP A N 1
ATOM 566 C CA . ASP A 1 72 ? -4.186 -15.472 15.356 1.00 95.75 72 ASP A CA 1
ATOM 567 C C . ASP A 1 72 ? -5.398 -15.697 14.432 1.00 95.75 72 ASP A C 1
ATOM 569 O O . ASP A 1 72 ? -5.463 -16.712 13.741 1.00 95.75 72 ASP A O 1
ATOM 573 N N . ALA A 1 73 ? -6.325 -14.734 14.347 1.00 94.31 73 ALA A N 1
ATOM 574 C CA . ALA A 1 73 ? -7.492 -14.833 13.470 1.00 94.31 73 ALA A CA 1
ATOM 575 C C . ALA A 1 73 ? -7.112 -14.851 11.981 1.00 94.31 73 ALA A C 1
ATOM 577 O O . ALA A 1 73 ? -7.624 -15.681 11.230 1.00 94.31 73 ALA A O 1
ATOM 578 N N . LEU A 1 74 ? -6.176 -13.993 11.551 1.00 94.12 74 LEU A N 1
ATOM 579 C CA . LEU A 1 74 ? -5.656 -14.052 10.183 1.00 94.12 74 LEU A CA 1
ATOM 580 C C . LEU A 1 74 ? -4.935 -15.381 9.925 1.00 94.12 74 LEU A C 1
ATOM 582 O O . LEU A 1 74 ? -5.130 -15.964 8.864 1.00 94.12 74 LEU A O 1
ATOM 586 N N . GLY A 1 75 ? -4.172 -15.896 10.896 1.00 92.88 75 GLY A N 1
ATOM 587 C CA . GLY A 1 75 ? -3.557 -17.225 10.815 1.00 92.88 75 GLY A CA 1
ATOM 588 C C . GLY A 1 75 ? -4.573 -18.330 10.523 1.00 92.88 75 GLY A C 1
ATOM 589 O O . GLY A 1 75 ? -4.416 -19.064 9.551 1.00 92.88 75 GLY A O 1
ATOM 590 N N . LEU A 1 76 ? -5.667 -18.375 11.288 1.00 91.38 76 LEU A N 1
ATOM 591 C CA . LEU A 1 76 ? -6.743 -19.356 11.105 1.00 91.38 76 LEU A CA 1
ATOM 592 C C . LEU A 1 76 ? -7.423 -19.252 9.733 1.00 91.38 76 LEU A C 1
ATOM 594 O O . LEU A 1 76 ? -7.709 -20.277 9.113 1.00 91.38 76 LEU A O 1
ATOM 598 N N . LEU A 1 77 ? -7.670 -18.033 9.242 1.00 88.44 77 LEU A N 1
ATOM 599 C CA . LEU A 1 77 ? -8.248 -17.822 7.909 1.00 88.44 77 LEU A CA 1
ATOM 600 C C . LEU A 1 77 ? -7.338 -18.364 6.802 1.00 88.44 77 LEU A C 1
ATOM 602 O O . LEU A 1 77 ? -7.813 -19.004 5.860 1.00 88.44 77 LEU A O 1
ATOM 606 N N . ILE A 1 78 ? -6.028 -18.128 6.926 1.00 87.38 78 ILE A N 1
ATOM 607 C CA . ILE A 1 78 ? -5.042 -18.592 5.949 1.00 87.38 78 ILE A CA 1
ATOM 608 C C . ILE A 1 78 ? -4.885 -20.110 5.995 1.00 87.38 78 ILE A C 1
ATOM 610 O O . ILE A 1 78 ? -4.897 -20.736 4.934 1.00 87.38 78 ILE A O 1
ATOM 614 N N . ASP A 1 79 ? -4.806 -20.704 7.184 1.00 84.81 79 ASP A N 1
ATOM 615 C CA . ASP A 1 79 ? -4.715 -22.158 7.355 1.00 84.81 79 ASP A CA 1
ATOM 616 C C . ASP A 1 79 ? -5.962 -22.876 6.809 1.00 84.81 79 ASP A C 1
ATOM 618 O O . ASP A 1 79 ? -5.862 -23.963 6.238 1.00 84.81 79 ASP A O 1
ATOM 622 N N . GLY A 1 80 ? -7.136 -22.246 6.919 1.00 82.00 80 GLY A N 1
ATOM 623 C CA . GLY A 1 80 ? -8.387 -22.722 6.323 1.00 82.00 80 GLY A CA 1
ATOM 624 C C . GLY A 1 80 ? -8.480 -22.552 4.801 1.00 82.00 80 GLY A C 1
ATOM 625 O O . GLY A 1 80 ? -9.413 -23.071 4.187 1.00 82.00 80 GLY A O 1
ATOM 626 N N . GLY A 1 81 ? -7.539 -21.836 4.177 1.00 81.12 81 GLY A N 1
ATOM 627 C CA . GLY A 1 81 ? -7.498 -21.596 2.733 1.00 81.12 81 GLY A CA 1
ATOM 628 C C . GLY A 1 81 ? -8.553 -20.615 2.204 1.00 81.12 81 GLY A C 1
ATOM 629 O O . GLY A 1 81 ? -8.705 -20.498 0.985 1.00 81.12 81 GLY A O 1
ATOM 630 N N . ASP A 1 82 ? -9.279 -19.897 3.070 1.00 77.94 82 ASP A N 1
ATOM 631 C CA . ASP A 1 82 ? -10.309 -18.948 2.636 1.00 77.94 82 ASP A CA 1
ATOM 632 C C . ASP A 1 82 ? -9.734 -17.540 2.455 1.00 77.94 82 ASP A C 1
ATOM 634 O O . ASP A 1 82 ? -9.512 -16.783 3.397 1.00 77.94 82 ASP A O 1
ATOM 638 N N . ARG A 1 83 ? -9.498 -17.184 1.192 1.00 81.31 83 ARG A N 1
ATOM 639 C CA . ARG A 1 83 ? -8.959 -15.882 0.774 1.00 81.31 83 ARG A CA 1
ATOM 640 C C . ARG A 1 83 ? -10.051 -14.946 0.251 1.00 81.31 83 ARG A C 1
ATOM 642 O O . ARG A 1 83 ? -9.767 -14.011 -0.490 1.00 81.31 83 ARG A O 1
ATOM 649 N N . ARG A 1 84 ? -11.330 -15.203 0.522 1.00 87.12 84 ARG A N 1
ATOM 650 C CA . ARG A 1 84 ? -12.419 -14.329 0.049 1.00 87.12 84 ARG A CA 1
ATOM 651 C C . ARG A 1 84 ? -12.602 -13.156 1.003 1.00 87.12 84 ARG A C 1
ATOM 653 O O . ARG A 1 84 ? -12.345 -13.266 2.192 1.00 87.12 84 ARG A O 1
ATOM 660 N N . LEU A 1 85 ? -13.103 -12.031 0.492 1.00 83.88 85 LEU A N 1
ATOM 661 C CA . LEU A 1 85 ? -13.346 -10.854 1.338 1.00 83.88 85 LEU A CA 1
ATOM 662 C C . LEU A 1 85 ? -14.430 -11.123 2.387 1.00 83.88 85 LEU A C 1
ATOM 664 O O . LEU A 1 85 ? -14.278 -10.720 3.533 1.00 83.88 85 LEU A O 1
ATOM 668 N N . GLY A 1 86 ? -15.451 -11.910 2.031 1.00 85.75 86 GLY A N 1
ATOM 669 C CA . GLY A 1 86 ? -16.464 -12.370 2.983 1.00 85.75 86 GLY A CA 1
ATOM 670 C C . GLY A 1 86 ? -15.908 -13.220 4.136 1.00 85.75 86 GLY A C 1
ATOM 671 O O . GLY A 1 86 ? -16.581 -13.367 5.146 1.00 85.75 86 GLY A O 1
ATOM 672 N N . ALA A 1 87 ? -14.678 -13.744 4.035 1.00 88.31 87 ALA A N 1
ATOM 673 C CA . ALA A 1 87 ? -14.031 -14.430 5.153 1.00 88.31 87 ALA A CA 1
ATOM 674 C C . ALA A 1 87 ? -13.590 -13.452 6.255 1.00 88.31 87 ALA A C 1
ATOM 676 O O . ALA A 1 87 ? -13.602 -13.808 7.429 1.00 88.31 87 ALA A O 1
ATOM 677 N N . ILE A 1 88 ? -13.244 -12.208 5.895 1.00 91.44 88 ILE A N 1
ATOM 678 C CA . ILE A 1 88 ? -12.930 -11.146 6.863 1.00 91.44 88 ILE A CA 1
ATOM 679 C C . ILE A 1 88 ? -14.186 -10.722 7.614 1.00 91.44 88 ILE A C 1
ATOM 681 O O . ILE A 1 88 ? -14.141 -10.618 8.836 1.00 91.44 88 ILE A O 1
ATOM 685 N N . ASP A 1 89 ? -15.296 -10.549 6.899 1.00 90.31 89 ASP A N 1
ATOM 686 C CA . ASP A 1 89 ? -16.607 -10.283 7.496 1.00 90.31 89 ASP A CA 1
ATOM 687 C C . ASP A 1 89 ? -16.990 -11.394 8.494 1.00 90.31 89 ASP A C 1
ATOM 689 O O . ASP A 1 89 ? -17.095 -11.159 9.696 1.00 90.31 89 ASP A O 1
ATOM 693 N N . ALA A 1 90 ? -17.006 -12.651 8.034 1.00 89.50 90 ALA A N 1
ATOM 694 C CA . ALA A 1 90 ? -17.357 -13.807 8.863 1.00 89.50 90 ALA A CA 1
ATOM 695 C C . ALA A 1 90 ? -16.423 -14.042 10.071 1.00 89.50 90 ALA A C 1
ATOM 697 O O . ALA A 1 90 ? -16.803 -14.728 11.019 1.00 89.50 90 ALA A O 1
ATOM 698 N N . SER A 1 91 ? -15.196 -13.512 10.037 1.00 90.81 91 SER A N 1
ATOM 699 C CA . SER A 1 91 ? -14.215 -13.660 11.119 1.00 90.81 91 SER A CA 1
ATOM 700 C C . SER A 1 91 ? -14.425 -12.712 12.302 1.00 90.81 91 SER A C 1
ATOM 702 O O . SER A 1 91 ? -13.823 -12.932 13.353 1.00 90.81 91 SER A O 1
ATOM 704 N N . GLY A 1 92 ? -15.205 -11.637 12.138 1.00 91.56 92 GLY A N 1
ATOM 705 C CA . GLY A 1 92 ? -15.400 -10.608 13.169 1.00 91.56 92 GLY A CA 1
ATOM 706 C C . GLY A 1 92 ? -14.144 -9.789 13.507 1.00 91.56 92 GLY A C 1
ATOM 707 O O . GLY A 1 92 ? -14.156 -8.990 14.442 1.00 91.56 92 GLY A O 1
ATOM 708 N N . VAL A 1 93 ? -13.038 -9.923 12.757 1.00 92.81 93 VAL A N 1
ATOM 709 C CA . VAL A 1 93 ? -11.766 -9.234 13.077 1.00 92.81 93 VAL A CA 1
ATOM 710 C C . VAL A 1 93 ? -11.854 -7.712 13.005 1.00 92.81 93 VAL A C 1
ATOM 712 O O . VAL A 1 93 ? -10.980 -7.031 13.538 1.00 92.81 93 VAL A O 1
ATOM 715 N N . LEU A 1 94 ? -12.886 -7.161 12.374 1.00 95.00 94 LEU A N 1
ATOM 716 C CA . LEU A 1 94 ? -13.134 -5.721 12.327 1.00 95.00 94 LEU A CA 1
ATOM 717 C C . LEU A 1 94 ? -14.271 -5.269 13.254 1.00 95.00 94 LEU A C 1
ATOM 719 O O . LEU A 1 94 ? -14.597 -4.089 13.269 1.00 95.00 94 LEU A O 1
ATOM 723 N N . GLY A 1 95 ? -14.792 -6.168 14.092 1.00 90.50 95 GLY A N 1
ATOM 724 C CA . GLY A 1 95 ? -15.918 -5.922 14.988 1.00 90.50 95 GLY A CA 1
ATOM 725 C C . GLY A 1 95 ? -17.253 -6.306 14.353 1.00 90.50 95 GLY A C 1
ATOM 726 O O . GLY A 1 95 ? -17.456 -6.105 13.155 1.00 90.50 95 GLY A O 1
ATOM 727 N N . ASP A 1 96 ? -18.156 -6.831 15.180 1.00 86.44 96 ASP A N 1
ATOM 728 C CA . ASP A 1 96 ? -19.426 -7.437 14.753 1.00 86.44 96 ASP A CA 1
ATOM 729 C C . ASP A 1 96 ? -20.378 -6.442 14.061 1.00 86.44 96 ASP A C 1
ATOM 731 O O . ASP A 1 96 ? -21.147 -6.821 13.184 1.00 86.44 96 ASP A O 1
ATOM 735 N N . ASP A 1 97 ? -20.275 -5.151 14.392 1.00 89.06 97 ASP A N 1
ATOM 736 C CA . ASP A 1 97 ? -21.084 -4.075 13.803 1.00 89.06 97 ASP A CA 1
ATOM 737 C C . ASP A 1 97 ? -20.427 -3.432 12.563 1.00 89.06 97 ASP A C 1
ATOM 739 O O . ASP A 1 97 ? -20.713 -2.278 12.217 1.00 89.06 97 ASP A O 1
ATOM 743 N N . THR A 1 98 ? -19.518 -4.132 11.880 1.00 97.19 98 THR A N 1
ATOM 744 C CA . THR A 1 98 ? -18.905 -3.614 10.646 1.00 97.19 98 THR A CA 1
ATOM 745 C C . THR A 1 98 ? -19.854 -3.758 9.459 1.00 97.19 98 THR A C 1
ATOM 747 O O . THR A 1 98 ? -20.351 -4.841 9.175 1.00 97.19 98 THR A O 1
ATOM 750 N N . ALA A 1 99 ? -20.087 -2.668 8.727 1.00 97.81 99 ALA A N 1
ATOM 751 C CA . ALA A 1 99 ? -20.771 -2.708 7.437 1.00 97.81 99 ALA A CA 1
ATOM 752 C C . ALA A 1 99 ? -19.751 -2.848 6.303 1.00 97.81 99 ALA A C 1
ATOM 754 O O . ALA A 1 99 ? -18.814 -2.054 6.209 1.00 97.81 99 ALA A O 1
ATOM 755 N N . PHE A 1 100 ? -19.951 -3.815 5.411 1.00 96.69 100 PHE A N 1
ATOM 756 C CA . PHE A 1 100 ? -19.088 -4.037 4.252 1.00 96.69 100 PHE A CA 1
ATOM 757 C C . PHE A 1 100 ? -19.816 -3.707 2.951 1.00 96.69 100 PHE A C 1
ATOM 759 O O . PHE A 1 100 ? -20.975 -4.073 2.761 1.00 96.69 100 PHE A O 1
ATOM 766 N N . PHE A 1 101 ? -19.110 -3.053 2.032 1.00 96.62 101 PHE A N 1
ATOM 767 C CA . PHE A 1 101 ? -19.555 -2.844 0.662 1.00 96.62 101 PHE A CA 1
ATOM 768 C C . PHE A 1 101 ? -18.516 -3.396 -0.317 1.00 96.62 101 PHE A C 1
ATOM 770 O O . PHE A 1 101 ? -17.384 -2.910 -0.382 1.00 96.62 101 PHE A O 1
ATOM 777 N N . ASP A 1 102 ? -18.913 -4.411 -1.083 1.00 92.31 102 ASP A N 1
ATOM 778 C CA . ASP A 1 102 ? -18.080 -5.174 -2.018 1.00 92.31 102 ASP A CA 1
ATOM 779 C C . ASP A 1 102 ? -18.543 -5.027 -3.486 1.00 92.31 102 ASP A C 1
ATOM 781 O O . ASP A 1 102 ? -18.282 -5.872 -4.349 1.00 92.31 102 ASP A O 1
ATOM 785 N N . GLY A 1 103 ? -19.218 -3.918 -3.803 1.00 91.75 103 GLY A N 1
ATOM 786 C CA . GLY A 1 103 ? -19.653 -3.617 -5.163 1.00 91.75 103 GLY A CA 1
ATOM 787 C C . GLY A 1 103 ? -18.471 -3.483 -6.130 1.00 91.75 103 GLY A C 1
ATOM 788 O O . GLY A 1 103 ? -17.493 -2.786 -5.852 1.00 91.75 103 GLY A O 1
ATOM 789 N N . ARG A 1 104 ? -18.570 -4.091 -7.319 1.00 93.19 104 ARG A N 1
ATOM 790 C CA . ARG A 1 104 ? -17.554 -3.928 -8.375 1.00 93.19 104 ARG A CA 1
ATOM 791 C C . ARG A 1 104 ? -17.557 -2.499 -8.910 1.00 93.19 104 ARG A C 1
ATOM 793 O O . ARG A 1 104 ? -18.591 -2.028 -9.376 1.00 93.19 104 ARG A O 1
ATOM 800 N N . VAL A 1 105 ? -16.394 -1.853 -8.914 1.00 93.88 105 VAL A N 1
ATOM 801 C CA . VAL A 1 105 ? -16.213 -0.475 -9.384 1.00 93.88 105 VAL A CA 1
ATOM 802 C C . VAL A 1 105 ? -16.398 -0.422 -10.907 1.00 93.88 105 VAL A C 1
ATOM 804 O O . VAL A 1 105 ? -15.615 -1.047 -11.631 1.00 93.88 105 VAL A O 1
ATOM 807 N N . PRO A 1 106 ? -17.390 0.324 -11.426 1.00 92.81 106 PRO A N 1
ATOM 808 C CA . PRO A 1 106 ? -17.609 0.453 -12.865 1.00 92.81 106 PRO A CA 1
ATOM 809 C C . PRO A 1 106 ? -16.550 1.327 -13.551 1.00 92.81 106 PRO A C 1
ATOM 811 O O . PRO A 1 106 ? -15.971 2.234 -12.947 1.00 92.81 106 PRO A O 1
ATOM 814 N N . HIS A 1 107 ? -16.325 1.083 -14.845 1.00 89.12 107 HIS A N 1
ATOM 815 C CA . HIS A 1 107 ? -15.450 1.921 -15.673 1.00 89.12 107 HIS A CA 1
ATOM 816 C C . HIS A 1 107 ? -16.130 3.216 -16.134 1.00 89.12 107 HIS A C 1
ATOM 818 O O . HIS A 1 107 ? -15.457 4.231 -16.312 1.00 89.12 107 HIS A O 1
ATOM 824 N N . ASP A 1 108 ? -17.442 3.195 -16.372 1.00 91.06 108 ASP A N 1
ATOM 825 C CA . ASP A 1 108 ? -18.172 4.365 -16.846 1.00 91.06 108 ASP A CA 1
ATOM 826 C C . ASP A 1 108 ? -18.623 5.265 -15.690 1.00 91.06 108 ASP A C 1
ATOM 828 O O . ASP A 1 108 ? -18.997 4.807 -14.611 1.00 91.06 108 ASP A O 1
ATOM 832 N N . LEU A 1 109 ? -18.605 6.574 -15.941 1.00 89.88 109 LEU A N 1
ATOM 833 C CA . LEU A 1 109 ? -18.870 7.587 -14.920 1.00 89.88 109 LEU A CA 1
ATOM 834 C C . LEU A 1 109 ? -20.275 7.490 -14.324 1.00 89.88 109 LEU A C 1
ATOM 836 O O . LEU A 1 109 ? -20.432 7.644 -13.119 1.00 89.88 109 LEU A O 1
ATOM 840 N N . ARG A 1 110 ? -21.289 7.219 -15.152 1.00 92.69 110 ARG A N 1
ATOM 841 C CA . ARG A 1 110 ? -22.688 7.193 -14.707 1.00 92.69 110 ARG A CA 1
ATOM 842 C C . ARG A 1 110 ? -22.951 6.014 -13.774 1.00 92.69 110 ARG A C 1
ATOM 844 O O . ARG A 1 110 ? -23.573 6.180 -12.729 1.00 92.69 110 ARG A O 1
ATOM 851 N N . SER A 1 111 ? -22.474 4.827 -14.135 1.00 94.62 111 SER A N 1
ATOM 852 C CA . SER A 1 111 ? -22.605 3.651 -13.274 1.00 94.62 111 SER A CA 1
ATOM 853 C C . SER A 1 111 ? -21.738 3.784 -12.030 1.00 94.62 111 SER A C 1
ATOM 855 O O . SER A 1 111 ? -22.141 3.327 -10.967 1.00 94.62 111 SER A O 1
ATOM 857 N N . ARG A 1 112 ? -20.580 4.447 -12.128 1.00 95.38 112 ARG A N 1
ATOM 858 C CA . ARG A 1 112 ? -19.724 4.723 -10.972 1.00 95.38 112 ARG A CA 1
ATOM 859 C C . ARG A 1 112 ? -20.351 5.702 -9.980 1.00 95.38 112 ARG A C 1
ATOM 861 O O . ARG A 1 112 ? -20.222 5.504 -8.779 1.00 95.38 112 ARG A O 1
ATOM 868 N N . GLU A 1 113 ? -21.073 6.708 -10.461 1.00 95.94 113 GLU A N 1
ATOM 869 C CA . GLU A 1 113 ? -21.862 7.593 -9.600 1.00 95.94 113 GLU A CA 1
ATOM 870 C C . GLU A 1 113 ? -22.954 6.809 -8.861 1.00 95.94 113 GLU A C 1
ATOM 872 O O . GLU A 1 113 ? -23.115 6.967 -7.654 1.00 95.94 113 GLU A O 1
ATOM 877 N N . LYS A 1 114 ? -23.641 5.888 -9.550 1.00 97.19 114 LYS A N 1
ATOM 878 C CA . LYS A 1 114 ? -24.603 4.983 -8.907 1.00 97.19 114 LYS A CA 1
ATOM 879 C C . LYS A 1 114 ? -23.933 4.072 -7.869 1.00 97.19 114 LYS A C 1
ATOM 881 O O . LYS A 1 114 ? -24.443 3.948 -6.762 1.00 97.19 114 LYS A O 1
ATOM 886 N N . TRP A 1 115 ? -22.786 3.484 -8.205 1.00 97.38 115 TRP A N 1
ATOM 887 C CA . TRP A 1 115 ? -21.979 2.666 -7.293 1.00 97.38 115 TRP A CA 1
ATOM 888 C C . TRP A 1 115 ? -21.581 3.446 -6.033 1.00 97.38 115 TRP A C 1
ATOM 890 O O . TRP A 1 115 ? -21.662 2.909 -4.934 1.00 97.38 115 TRP A O 1
ATOM 900 N N . LEU A 1 116 ? -21.227 4.729 -6.167 1.00 97.75 116 LEU A N 1
ATOM 901 C CA . LEU A 1 116 ? -20.928 5.595 -5.026 1.00 97.75 116 LEU A CA 1
ATOM 902 C C . LEU A 1 116 ? -22.160 5.806 -4.132 1.00 97.75 116 LEU A C 1
ATOM 904 O O . LEU A 1 116 ? -22.027 5.779 -2.913 1.00 97.75 116 LEU A O 1
ATOM 908 N N . GLN A 1 117 ? -23.353 5.987 -4.708 1.00 98.12 117 GLN A N 1
ATOM 909 C CA . GLN A 1 117 ? -24.593 6.095 -3.924 1.00 98.12 117 GLN A CA 1
ATOM 910 C C . GLN A 1 117 ? -24.920 4.797 -3.176 1.00 98.12 117 GLN A C 1
ATOM 912 O O . GLN A 1 117 ? -25.298 4.841 -2.009 1.00 98.12 117 GLN A O 1
ATOM 917 N N . GLU A 1 118 ? -24.727 3.644 -3.820 1.00 98.38 118 GLU A N 1
ATOM 918 C CA . GLU A 1 118 ? -24.889 2.331 -3.184 1.00 98.38 118 GLU A CA 1
ATOM 919 C C . GLU A 1 118 ? -23.879 2.149 -2.033 1.00 98.38 118 GLU A C 1
ATOM 921 O O . GLU A 1 118 ? -24.255 1.684 -0.958 1.00 98.38 118 GLU A O 1
ATOM 926 N N . ALA A 1 119 ? -22.629 2.598 -2.210 1.00 98.25 119 ALA A N 1
ATOM 927 C CA . ALA A 1 119 ? -21.613 2.590 -1.157 1.00 98.25 119 ALA A CA 1
ATOM 928 C C . ALA A 1 119 ? -21.999 3.485 0.031 1.00 98.25 119 ALA A C 1
ATOM 930 O O . ALA A 1 119 ? -21.902 3.048 1.175 1.00 98.25 119 ALA A O 1
ATOM 931 N N . LEU A 1 120 ? -22.455 4.718 -0.232 1.00 98.25 120 LEU A N 1
ATOM 932 C CA . LEU A 1 120 ? -22.911 5.661 0.798 1.00 98.25 120 LEU A CA 1
ATOM 933 C C . LEU A 1 120 ? -24.055 5.072 1.626 1.00 98.25 120 LEU A C 1
ATOM 935 O O . LEU A 1 120 ? -24.028 5.161 2.850 1.00 98.25 120 LEU A O 1
ATOM 939 N N . GLN A 1 121 ? -25.023 4.438 0.964 1.00 98.19 121 GLN A N 1
ATOM 940 C CA . GLN A 1 121 ? -26.148 3.790 1.629 1.00 98.19 121 GLN A CA 1
ATOM 941 C C . GLN A 1 121 ? -25.703 2.581 2.465 1.00 98.19 121 GLN A C 1
ATOM 943 O O . GLN A 1 121 ? -26.183 2.387 3.578 1.00 98.19 121 GLN A O 1
ATOM 948 N N . ALA A 1 122 ? -24.778 1.766 1.952 1.00 98.06 122 ALA A N 1
ATOM 949 C CA . ALA A 1 122 ? -24.335 0.545 2.623 1.00 98.06 122 ALA A CA 1
ATOM 950 C C . ALA A 1 122 ? -23.634 0.807 3.966 1.00 98.06 122 ALA A C 1
ATOM 952 O O . ALA A 1 122 ? -23.749 -0.003 4.884 1.00 98.06 122 ALA A O 1
ATOM 953 N N . VAL A 1 123 ? -22.921 1.930 4.093 1.00 97.94 123 VAL A N 1
ATOM 954 C CA . VAL A 1 123 ? -22.199 2.309 5.322 1.00 97.94 123 VAL A CA 1
ATOM 955 C C . VAL A 1 123 ? -22.813 3.522 6.025 1.00 97.94 123 VAL A C 1
ATOM 957 O O . VAL A 1 123 ? -22.153 4.187 6.831 1.00 97.94 123 VAL A O 1
ATOM 960 N N . GLU A 1 124 ? -24.076 3.823 5.727 1.00 96.25 124 GLU A N 1
ATOM 961 C CA . GLU A 1 124 ? -24.810 4.908 6.365 1.00 96.25 124 GLU A CA 1
ATOM 962 C C . GLU A 1 124 ? -24.854 4.711 7.891 1.00 96.25 124 GLU A C 1
ATOM 964 O O . GLU A 1 124 ? -25.007 3.599 8.409 1.00 96.25 124 GLU A O 1
ATOM 969 N N . GLY A 1 125 ? -24.662 5.807 8.626 1.00 94.50 125 GLY A N 1
ATOM 970 C CA . GLY A 1 125 ? -24.658 5.805 10.089 1.00 94.50 125 GLY A CA 1
ATOM 971 C C . GLY A 1 125 ? -23.410 5.203 10.741 1.00 94.50 125 GLY A C 1
ATOM 972 O O . GLY A 1 125 ? -23.361 5.161 11.965 1.00 94.50 125 GLY A O 1
ATOM 973 N N . ARG A 1 126 ? -22.404 4.752 9.973 1.00 97.81 126 ARG A N 1
ATOM 974 C CA . ARG A 1 126 ? -21.115 4.326 10.544 1.00 97.81 126 ARG A CA 1
ATOM 975 C C . ARG A 1 126 ? -20.251 5.528 10.912 1.00 97.81 126 ARG A C 1
ATOM 977 O O . ARG A 1 126 ? -20.153 6.480 10.138 1.00 97.81 126 ARG A O 1
ATOM 984 N N . ASP A 1 127 ? -19.573 5.457 12.050 1.00 97.88 127 ASP A N 1
ATOM 985 C CA . ASP A 1 127 ? -18.738 6.551 12.561 1.00 97.88 127 ASP A CA 1
ATOM 986 C C . ASP A 1 127 ? -17.458 6.744 11.741 1.00 97.88 127 ASP A C 1
ATOM 988 O O . ASP A 1 127 ? -17.000 7.875 11.523 1.00 97.88 127 ASP A O 1
ATOM 992 N N . ILE A 1 128 ? -16.871 5.626 11.304 1.00 98.62 128 ILE A N 1
ATOM 993 C CA . ILE A 1 128 ? -15.646 5.563 10.510 1.00 98.62 128 ILE A CA 1
ATOM 994 C C . ILE A 1 128 ? -15.935 4.849 9.193 1.00 98.62 128 ILE A C 1
ATOM 996 O O . ILE A 1 128 ? -16.496 3.758 9.198 1.00 98.62 128 ILE A O 1
ATOM 1000 N N . VAL A 1 129 ? -15.479 5.408 8.073 1.00 98.69 129 VAL A N 1
ATOM 1001 C CA . VAL A 1 129 ? -15.494 4.745 6.764 1.00 98.69 129 VAL A CA 1
ATOM 1002 C C . VAL A 1 129 ? -14.075 4.558 6.252 1.00 98.69 129 VAL A C 1
ATOM 1004 O O . VAL A 1 129 ? -13.317 5.515 6.091 1.00 98.69 129 VAL A O 1
ATOM 1007 N N . PHE A 1 130 ? -13.717 3.310 5.975 1.00 98.75 130 PHE A N 1
ATOM 1008 C CA . PHE A 1 130 ? -12.434 2.931 5.412 1.00 98.75 130 PHE A CA 1
ATOM 1009 C C . PHE A 1 130 ? -12.544 2.663 3.910 1.00 98.75 130 PHE A C 1
ATOM 1011 O O . PHE A 1 130 ? -13.302 1.803 3.465 1.00 98.75 130 PHE A O 1
ATOM 1018 N N . PHE A 1 131 ? -11.740 3.382 3.134 1.00 98.50 131 PHE A N 1
ATOM 1019 C CA . PHE A 1 131 ? -11.606 3.216 1.694 1.00 98.50 131 PHE A CA 1
ATOM 1020 C C . PHE A 1 131 ? -10.425 2.299 1.404 1.00 98.50 131 PHE A C 1
ATOM 1022 O O . PHE A 1 131 ? -9.287 2.633 1.754 1.00 98.50 131 PHE A O 1
ATOM 1029 N N . ASP A 1 132 ? -10.680 1.199 0.693 1.00 96.00 132 ASP A N 1
ATOM 1030 C CA . ASP A 1 132 ? -9.665 0.192 0.359 1.00 96.00 132 ASP A CA 1
ATOM 1031 C C . ASP A 1 132 ? -9.453 0.004 -1.165 1.00 96.00 132 ASP A C 1
ATOM 1033 O O . ASP A 1 132 ? -9.678 -1.083 -1.722 1.00 96.00 132 ASP A O 1
ATOM 1037 N N . PRO A 1 133 ? -9.045 1.063 -1.892 1.00 94.38 133 PRO A N 1
ATOM 1038 C CA . PRO A 1 133 ? -8.585 0.968 -3.278 1.00 94.38 133 PRO A CA 1
ATOM 1039 C C . PRO A 1 133 ? -7.340 0.097 -3.412 1.00 94.38 133 PRO A C 1
ATOM 1041 O O . PRO A 1 133 ? -6.511 0.013 -2.515 1.00 94.38 133 PRO A O 1
ATOM 1044 N N . ASP A 1 134 ? -7.197 -0.555 -4.564 1.00 88.25 134 ASP A N 1
ATOM 1045 C CA . ASP A 1 134 ? -6.037 -1.401 -4.862 1.00 88.25 134 ASP A CA 1
ATOM 1046 C C . ASP A 1 134 ? -4.731 -0.583 -4.880 1.00 88.25 134 ASP A C 1
ATOM 1048 O O . ASP A 1 134 ? -3.753 -0.921 -4.208 1.00 88.25 134 ASP A O 1
ATOM 1052 N N . LYS A 1 135 ? -4.760 0.569 -5.563 1.00 89.75 135 LYS A N 1
ATOM 1053 C CA . LYS A 1 135 ? -3.605 1.464 -5.734 1.00 89.75 135 LYS A CA 1
ATOM 1054 C C . LYS A 1 135 ? -3.650 2.723 -4.869 1.00 89.75 135 LYS A C 1
ATOM 1056 O O . LYS A 1 135 ? -2.629 3.392 -4.713 1.00 89.75 135 LYS A O 1
ATOM 1061 N N . GLY A 1 136 ? -4.790 3.052 -4.265 1.00 94.69 136 GLY A N 1
ATOM 1062 C CA . GLY A 1 136 ? -4.937 4.254 -3.442 1.00 94.69 136 GLY A CA 1
ATOM 1063 C C . GLY A 1 136 ? -5.754 5.372 -4.082 1.00 94.69 136 GLY A C 1
ATOM 1064 O O . GLY A 1 136 ? -6.578 5.146 -4.960 1.00 94.69 136 GLY A O 1
ATOM 1065 N N . LEU A 1 137 ? -5.502 6.605 -3.644 1.00 96.25 137 LEU A N 1
ATOM 1066 C CA . LEU A 1 137 ? -6.049 7.816 -4.258 1.00 96.25 137 LEU A CA 1
ATOM 1067 C C . LEU A 1 137 ? -5.613 7.994 -5.723 1.00 96.25 137 LEU A C 1
ATOM 1069 O O . LEU A 1 137 ? -4.457 7.750 -6.066 1.00 96.25 137 LEU A O 1
ATOM 1073 N N . ALA A 1 138 ? -6.530 8.459 -6.575 1.00 94.88 138 ALA A N 1
ATOM 1074 C CA . ALA A 1 138 ? -6.342 8.603 -8.018 1.00 94.88 138 ALA A CA 1
ATOM 1075 C C . ALA A 1 138 ? -5.416 9.785 -8.385 1.00 94.88 138 ALA A C 1
ATOM 1077 O O . ALA A 1 138 ? -5.818 10.956 -8.258 1.00 94.88 138 ALA A O 1
ATOM 1078 N N . PRO A 1 139 ? -4.176 9.539 -8.857 1.00 90.62 139 PRO A N 1
ATOM 1079 C CA . PRO A 1 139 ? -3.331 10.610 -9.375 1.00 90.62 139 PRO A CA 1
ATOM 1080 C C . PRO A 1 139 ? -3.936 11.200 -10.662 1.00 90.62 139 PRO A C 1
ATOM 1082 O O . PRO A 1 139 ? -4.746 10.539 -11.315 1.00 90.62 139 PRO A O 1
ATOM 1085 N N . PRO A 1 140 ? -3.507 12.399 -11.103 1.00 83.25 140 PRO A N 1
ATOM 1086 C CA . PRO A 1 140 ? -3.962 12.971 -12.374 1.00 83.25 140 PRO A CA 1
ATOM 1087 C C . PRO A 1 140 ? -3.798 12.022 -13.575 1.00 83.25 140 PRO A C 1
ATOM 1089 O O . PRO A 1 140 ? -4.618 12.022 -14.489 1.00 83.25 140 PRO A O 1
ATOM 1092 N N . SER A 1 141 ? -2.769 11.169 -13.550 1.00 82.56 141 SER A N 1
ATOM 1093 C CA . SER A 1 141 ? -2.486 10.175 -14.590 1.00 82.56 141 SER A CA 1
ATOM 1094 C C . SER A 1 141 ? -3.458 8.991 -14.632 1.00 82.56 141 SER A C 1
ATOM 1096 O O . SER A 1 141 ? -3.484 8.289 -15.637 1.00 82.56 141 SER A O 1
ATOM 1098 N N . ALA A 1 142 ? -4.263 8.756 -13.590 1.00 84.75 142 ALA A N 1
ATOM 1099 C CA . ALA A 1 142 ? -5.226 7.651 -13.558 1.00 84.75 142 ALA A CA 1
ATOM 1100 C C . ALA A 1 142 ? -6.467 7.898 -14.438 1.00 84.75 142 ALA A C 1
ATOM 1102 O O . ALA A 1 142 ? -7.308 7.011 -14.581 1.00 84.75 142 ALA A O 1
ATOM 1103 N N . GLY A 1 143 ? -6.609 9.095 -15.018 1.00 86.75 143 GLY A N 1
ATOM 1104 C CA . GLY A 1 143 ? -7.787 9.457 -15.801 1.00 86.75 143 GLY A CA 1
ATOM 1105 C C . GLY A 1 143 ? -9.053 9.488 -14.943 1.00 86.75 143 GLY A C 1
ATOM 1106 O O . GLY A 1 143 ? -8.989 9.703 -13.735 1.00 86.75 143 GLY A O 1
ATOM 1107 N N . ARG A 1 144 ? -10.222 9.282 -15.559 1.00 82.75 144 ARG A N 1
ATOM 1108 C CA . ARG A 1 144 ? -11.542 9.383 -14.896 1.00 82.75 144 ARG A CA 1
ATOM 1109 C C . ARG A 1 144 ? -12.286 8.047 -14.744 1.00 82.75 144 ARG A C 1
ATOM 1111 O O . ARG A 1 144 ? -13.416 8.035 -14.279 1.00 82.75 144 ARG A O 1
ATOM 1118 N N . ASN A 1 145 ? -11.680 6.943 -15.166 1.00 85.12 145 ASN A N 1
ATOM 1119 C CA . ASN A 1 145 ? -12.318 5.629 -15.304 1.00 85.12 145 ASN A CA 1
ATOM 1120 C C . ASN A 1 145 ? -11.522 4.494 -14.633 1.00 85.12 145 ASN A C 1
ATOM 1122 O O . ASN A 1 145 ? -11.728 3.317 -14.941 1.00 85.12 145 ASN A O 1
ATOM 1126 N N . SER A 1 146 ? -10.586 4.832 -13.742 1.00 90.19 146 SER A N 1
ATOM 1127 C CA . SER A 1 146 ? -9.741 3.846 -13.073 1.00 90.19 146 SER A CA 1
ATOM 1128 C C . SER A 1 146 ? -10.509 3.112 -11.979 1.00 90.19 146 SER A C 1
ATOM 1130 O O . SER A 1 146 ? -10.841 3.710 -10.961 1.00 90.19 146 SER A O 1
ATOM 1132 N N . THR A 1 147 ? -10.669 1.801 -12.096 1.00 91.69 147 THR A N 1
ATOM 1133 C CA . THR A 1 147 ? -11.352 0.963 -11.093 1.00 91.69 147 THR A CA 1
ATOM 1134 C C . THR A 1 147 ? -10.480 0.610 -9.882 1.00 91.69 147 THR A C 1
ATOM 1136 O O . THR A 1 147 ? -10.989 0.145 -8.870 1.00 91.69 147 THR A O 1
ATOM 1139 N N . GLU A 1 148 ? -9.175 0.879 -9.954 1.00 90.44 148 GLU A N 1
ATOM 1140 C CA . GLU A 1 148 ? -8.185 0.541 -8.918 1.00 90.44 148 GLU A CA 1
ATOM 1141 C C . GLU A 1 148 ? -7.943 1.663 -7.896 1.00 90.44 148 GLU A C 1
ATOM 1143 O O . GLU A 1 148 ? -7.195 1.477 -6.933 1.00 90.44 148 GLU A O 1
ATOM 1148 N N . HIS A 1 149 ? -8.536 2.839 -8.123 1.00 94.75 149 HIS A N 1
ATOM 1149 C CA . HIS A 1 149 ? -8.282 4.044 -7.340 1.00 94.75 149 HIS A CA 1
ATOM 1150 C C . HIS A 1 149 ? -9.576 4.655 -6.796 1.00 94.75 149 HIS A C 1
ATOM 1152 O O . HIS A 1 149 ? -10.620 4.593 -7.451 1.00 94.75 149 HIS A O 1
ATOM 1158 N N . ALA A 1 150 ? -9.455 5.316 -5.645 1.00 96.81 150 ALA A N 1
ATOM 1159 C CA . ALA A 1 150 ? -10.472 6.202 -5.086 1.00 96.81 150 ALA A CA 1
ATOM 1160 C C . ALA A 1 150 ? -10.248 7.641 -5.568 1.00 96.81 150 ALA A C 1
ATOM 1162 O O . ALA A 1 150 ? -9.122 8.149 -5.533 1.00 96.81 150 ALA A O 1
ATOM 1163 N N . TYR A 1 151 ? -11.299 8.319 -6.014 1.00 96.69 151 TYR A N 1
ATOM 1164 C CA . TYR A 1 151 ? -11.225 9.728 -6.396 1.00 96.69 151 TYR A CA 1
ATOM 1165 C C . TYR A 1 151 ? -11.528 10.643 -5.209 1.00 96.69 151 TYR A C 1
ATOM 1167 O O . TYR A 1 151 ? -12.337 10.318 -4.348 1.00 96.69 151 TYR A O 1
ATOM 1175 N N . VAL A 1 152 ? -10.920 11.833 -5.187 1.00 97.62 152 VAL A N 1
ATOM 1176 C CA . VAL A 1 152 ? -11.092 12.789 -4.077 1.00 97.62 152 VAL A CA 1
ATOM 1177 C C . VAL A 1 152 ? -12.557 13.207 -3.894 1.00 97.62 152 VAL A C 1
ATOM 1179 O O . VAL A 1 152 ? -13.006 13.322 -2.764 1.00 97.62 152 VAL A O 1
ATOM 1182 N N . HIS A 1 153 ? -13.336 13.340 -4.973 1.00 96.19 153 HIS A N 1
ATOM 1183 C CA . HIS A 1 153 ? -14.772 13.637 -4.869 1.00 96.19 153 HIS A CA 1
ATOM 1184 C C . HIS A 1 153 ? -15.587 12.493 -4.234 1.00 96.19 153 HIS A C 1
ATOM 1186 O O . HIS A 1 153 ? -16.633 12.740 -3.646 1.00 96.19 153 HIS A O 1
ATOM 1192 N N . GLU A 1 154 ? -15.118 11.243 -4.335 1.00 98.00 154 GLU A N 1
ATOM 1193 C CA . GLU A 1 154 ? -15.745 10.110 -3.645 1.00 98.00 154 GLU A CA 1
ATOM 1194 C C . GLU A 1 154 ? -15.451 10.199 -2.150 1.00 98.00 154 GLU A C 1
ATOM 1196 O O . GLU A 1 154 ? -16.361 10.042 -1.353 1.00 98.00 154 GLU A O 1
ATOM 1201 N N . VAL A 1 155 ? -14.213 10.535 -1.768 1.00 98.44 155 VAL A N 1
ATOM 1202 C CA . VAL A 1 155 ? -13.835 10.809 -0.368 1.00 98.44 155 VAL A CA 1
ATOM 1203 C C . VAL A 1 155 ? -14.653 11.974 0.198 1.00 98.44 155 VAL A C 1
ATOM 1205 O O . VAL A 1 155 ? -15.172 11.886 1.310 1.00 98.44 155 VAL A O 1
ATOM 1208 N N . GLU A 1 156 ? -14.819 13.044 -0.584 1.00 98.31 156 GLU A N 1
ATOM 1209 C CA . GLU A 1 156 ? -15.590 14.230 -0.205 1.00 98.31 156 GLU A CA 1
ATOM 1210 C C . GLU A 1 156 ? -17.033 13.897 0.184 1.00 98.31 156 GLU A C 1
ATOM 1212 O O . GLU A 1 156 ? -17.548 14.474 1.141 1.00 98.31 156 GLU A O 1
ATOM 1217 N N . ALA A 1 157 ? -17.677 12.953 -0.509 1.00 97.94 157 ALA A N 1
ATOM 1218 C CA . ALA A 1 157 ? -19.058 12.571 -0.224 1.00 97.94 157 ALA A CA 1
ATOM 1219 C C . ALA A 1 157 ? -19.242 12.059 1.218 1.00 97.94 157 ALA A C 1
ATOM 1221 O O . ALA A 1 157 ? -20.201 12.440 1.885 1.00 97.94 157 ALA A O 1
ATOM 1222 N N . PHE A 1 158 ? -18.294 11.273 1.734 1.00 98.06 158 PHE A N 1
ATOM 1223 C CA . PHE A 1 158 ? -18.357 10.728 3.097 1.00 98.06 158 PHE A CA 1
ATOM 1224 C C . PHE A 1 158 ? -17.920 11.753 4.147 1.00 98.06 158 PHE A C 1
ATOM 1226 O O . PHE A 1 158 ? -18.523 11.838 5.216 1.00 98.06 158 PHE A O 1
ATOM 1233 N N . VAL A 1 159 ? -16.929 12.596 3.826 1.00 97.25 159 VAL A N 1
ATOM 1234 C CA . VAL A 1 159 ? -16.539 13.719 4.698 1.00 97.25 159 VAL A CA 1
ATOM 1235 C C . VAL A 1 159 ? -17.720 14.677 4.899 1.00 97.25 159 VAL A C 1
ATOM 1237 O O . VAL A 1 159 ? -18.002 15.082 6.025 1.00 97.25 159 VAL A O 1
ATOM 1240 N N . ARG A 1 160 ? -18.467 14.998 3.834 1.00 95.81 160 ARG A N 1
ATOM 1241 C CA . ARG A 1 160 ? -19.664 15.857 3.906 1.00 95.81 160 ARG A CA 1
ATOM 1242 C C . ARG A 1 160 ? -20.822 15.228 4.681 1.00 95.81 160 ARG A C 1
ATOM 1244 O O . ARG A 1 160 ? -21.617 15.970 5.250 1.00 95.81 160 ARG A O 1
ATOM 1251 N N . ASN A 1 161 ? -20.881 13.900 4.760 1.00 94.69 161 ASN A N 1
ATOM 1252 C CA . ASN A 1 161 ? -21.824 13.179 5.617 1.00 94.69 161 ASN A CA 1
ATOM 1253 C C . ASN A 1 161 ? -21.413 13.169 7.102 1.00 94.69 161 ASN A C 1
ATOM 1255 O O . ASN A 1 161 ? -22.089 12.549 7.918 1.00 94.69 161 ASN A O 1
ATOM 1259 N N . GLY A 1 162 ? -20.324 13.851 7.475 1.00 94.88 162 GLY A N 1
ATOM 1260 C CA . GLY A 1 162 ? -19.879 13.955 8.864 1.00 94.88 162 GLY A CA 1
ATOM 1261 C C . GLY A 1 162 ? -19.224 12.681 9.398 1.00 94.88 162 GLY A C 1
ATOM 1262 O O . GLY A 1 162 ? -19.152 12.509 10.613 1.00 94.88 162 GLY A O 1
ATOM 1263 N N . GLN A 1 163 ? -18.749 11.795 8.518 1.00 97.12 163 GLN A N 1
ATOM 1264 C CA . GLN A 1 163 ? -18.068 10.557 8.898 1.00 97.12 163 GLN A CA 1
ATOM 1265 C C . GLN A 1 163 ? -16.555 10.775 8.993 1.00 97.12 163 GLN A C 1
ATOM 1267 O O . GLN A 1 163 ? -15.970 11.555 8.237 1.00 97.12 163 GLN A O 1
ATOM 1272 N N . THR A 1 164 ? -15.896 10.065 9.911 1.00 98.50 164 THR A N 1
ATOM 1273 C CA . THR A 1 164 ? -14.431 9.977 9.901 1.00 98.50 164 THR A CA 1
ATOM 1274 C C . THR A 1 164 ? -14.018 9.103 8.726 1.00 98.50 164 THR A C 1
ATOM 1276 O O . THR A 1 164 ? -14.462 7.964 8.624 1.00 98.50 164 THR A O 1
ATOM 1279 N N . VAL A 1 165 ? -13.140 9.590 7.853 1.00 98.69 165 VAL A N 1
ATOM 1280 C CA . VAL A 1 165 ? -12.701 8.832 6.674 1.00 98.69 165 VAL A CA 1
ATOM 1281 C C . VAL A 1 165 ? -11.258 8.374 6.834 1.00 98.69 165 VAL A C 1
ATOM 1283 O O . VAL A 1 165 ? -10.383 9.157 7.193 1.00 98.69 165 VAL A O 1
ATOM 1286 N N . VAL A 1 166 ? -10.991 7.104 6.540 1.00 98.75 166 VAL A N 1
ATOM 1287 C CA . VAL A 1 166 ? -9.640 6.539 6.472 1.00 98.75 166 VAL A CA 1
ATOM 1288 C C . VAL A 1 166 ? -9.388 6.061 5.050 1.00 98.75 166 VAL A C 1
ATOM 1290 O O . VAL A 1 166 ? -10.079 5.173 4.564 1.00 98.75 166 VAL A O 1
ATOM 1293 N N . VAL A 1 167 ? -8.384 6.617 4.376 1.00 98.56 167 VAL A N 1
ATOM 1294 C CA . VAL A 1 167 ? -8.057 6.243 2.995 1.00 98.56 167 VAL A CA 1
ATOM 1295 C C . VAL A 1 167 ? -6.736 5.496 2.939 1.00 98.56 167 VAL A C 1
ATOM 1297 O O . VAL A 1 167 ? -5.691 6.039 3.307 1.00 98.56 167 VAL A O 1
ATOM 1300 N N . TYR A 1 168 ? -6.772 4.262 2.440 1.00 97.69 168 TYR A N 1
ATOM 1301 C CA . TYR A 1 168 ? -5.573 3.512 2.081 1.00 97.69 168 TYR A CA 1
ATOM 1302 C C . TYR A 1 168 ? -4.921 4.085 0.817 1.00 97.69 168 TYR A C 1
ATOM 1304 O O . TYR A 1 168 ? -5.594 4.394 -0.169 1.00 97.69 168 TYR A O 1
ATOM 1312 N N . HIS A 1 169 ? -3.592 4.178 0.809 1.00 96.25 169 HIS A N 1
ATOM 1313 C CA . HIS A 1 169 ? -2.824 4.565 -0.367 1.00 96.25 169 HIS A CA 1
ATOM 1314 C C . HIS A 1 169 ? -1.526 3.768 -0.502 1.00 96.25 169 HIS A C 1
ATOM 1316 O O . HIS A 1 169 ? -0.715 3.696 0.424 1.00 96.25 169 HIS A O 1
ATOM 1322 N N . HIS A 1 170 ? -1.298 3.203 -1.688 1.00 91.19 170 HIS A N 1
ATOM 1323 C CA . HIS A 1 170 ? -0.067 2.492 -2.003 1.00 91.19 170 HIS A CA 1
ATOM 1324 C C . HIS A 1 170 ? 1.022 3.480 -2.440 1.00 91.19 170 HIS A C 1
ATOM 1326 O O . HIS A 1 170 ? 0.816 4.276 -3.352 1.00 91.19 170 HIS A O 1
ATOM 1332 N N . LEU A 1 171 ? 2.209 3.415 -1.833 1.00 88.38 171 LEU A N 1
ATOM 1333 C CA . LEU A 1 171 ? 3.319 4.307 -2.178 1.00 88.38 171 LEU A CA 1
ATOM 1334 C C . LEU A 1 171 ? 4.133 3.716 -3.330 1.00 88.38 171 LEU A C 1
ATOM 1336 O O . LEU A 1 171 ? 4.520 2.546 -3.304 1.00 88.38 171 LEU A O 1
ATOM 1340 N N . GLY A 1 172 ? 4.365 4.524 -4.364 1.00 80.25 172 GLY A N 1
ATOM 1341 C CA . GLY A 1 172 ? 5.078 4.116 -5.573 1.00 80.25 172 GLY A CA 1
ATOM 1342 C C . GLY A 1 172 ? 6.569 4.454 -5.541 1.00 80.25 172 GLY A C 1
ATOM 1343 O O . GLY A 1 172 ? 7.102 4.930 -4.542 1.00 80.25 172 GLY A O 1
ATOM 1344 N N . ARG A 1 173 ? 7.249 4.270 -6.678 1.00 68.12 173 ARG A N 1
ATOM 1345 C CA . ARG A 1 173 ? 8.668 4.644 -6.869 1.00 68.12 173 ARG A CA 1
ATOM 1346 C C . ARG A 1 173 ? 8.858 5.997 -7.574 1.00 68.12 173 ARG A C 1
ATOM 1348 O O . ARG A 1 173 ? 9.973 6.345 -7.942 1.00 68.12 173 ARG A O 1
ATOM 1355 N N . THR A 1 174 ? 7.780 6.759 -7.773 1.00 70.75 174 THR A N 1
ATOM 1356 C CA . THR A 1 174 ? 7.786 8.029 -8.527 1.00 70.75 174 THR A CA 1
ATOM 1357 C C . THR A 1 174 ? 8.598 9.129 -7.842 1.00 70.75 174 THR A C 1
ATOM 1359 O O . THR A 1 174 ? 9.181 9.976 -8.512 1.00 70.75 174 THR A O 1
ATOM 1362 N N . SER A 1 175 ? 8.662 9.120 -6.510 1.00 81.88 175 SER A N 1
ATOM 1363 C CA . SER A 1 175 ? 9.520 9.998 -5.708 1.00 81.88 175 SER A CA 1
ATOM 1364 C C . SER A 1 175 ? 9.766 9.392 -4.319 1.00 81.88 175 SER A C 1
ATOM 1366 O O . SER A 1 175 ? 9.305 8.291 -4.015 1.00 81.88 175 SER A O 1
ATOM 1368 N N . LYS A 1 176 ? 10.500 10.081 -3.434 1.00 85.38 176 LYS A N 1
ATOM 1369 C CA . LYS A 1 176 ? 10.694 9.606 -2.051 1.00 85.38 176 LYS A CA 1
ATOM 1370 C C . LYS A 1 176 ? 9.339 9.506 -1.338 1.00 85.38 176 LYS A C 1
ATOM 1372 O O . LYS A 1 176 ? 8.554 10.446 -1.396 1.00 85.38 176 LYS A O 1
ATOM 1377 N N . HIS A 1 177 ? 9.091 8.418 -0.605 1.00 89.38 177 HIS A N 1
ATOM 1378 C CA . HIS A 1 177 ? 7.803 8.179 0.067 1.00 89.38 177 HIS A CA 1
ATOM 1379 C C . HIS A 1 177 ? 7.296 9.367 0.913 1.00 89.38 177 HIS A C 1
ATOM 1381 O O . HIS A 1 177 ? 6.136 9.727 0.741 1.00 89.38 177 HIS A O 1
ATOM 1387 N N . PRO A 1 178 ? 8.117 10.054 1.742 1.00 90.06 178 PRO A N 1
ATOM 1388 C CA . PRO A 1 178 ? 7.642 11.227 2.483 1.00 90.06 178 PRO A CA 1
ATOM 1389 C C . PRO A 1 178 ? 7.133 12.362 1.587 1.00 90.06 178 PRO A C 1
ATOM 1391 O O . PRO A 1 178 ? 6.205 13.060 1.971 1.00 90.06 178 PRO A O 1
ATOM 1394 N N . VAL A 1 179 ? 7.712 12.535 0.393 1.00 88.69 179 VAL A N 1
ATOM 1395 C CA . VAL A 1 179 ? 7.271 13.550 -0.576 1.00 88.69 179 VAL A CA 1
ATOM 1396 C C . VAL A 1 179 ? 5.911 13.169 -1.153 1.00 88.69 179 VAL A C 1
ATOM 1398 O O . VAL A 1 179 ? 5.012 13.997 -1.170 1.00 88.69 179 VAL A O 1
ATOM 1401 N N . GLN A 1 180 ? 5.727 11.908 -1.559 1.00 90.62 180 GLN A N 1
ATOM 1402 C CA . GLN A 1 180 ? 4.424 11.430 -2.046 1.00 90.62 180 GLN A CA 1
ATOM 1403 C C . GLN A 1 180 ? 3.330 11.621 -0.995 1.00 90.62 180 GLN A C 1
ATOM 1405 O O . GLN A 1 180 ? 2.246 12.098 -1.314 1.00 90.62 180 GLN A O 1
ATOM 1410 N N . ILE A 1 181 ? 3.630 11.276 0.258 1.00 93.56 181 ILE A N 1
ATOM 1411 C CA . ILE A 1 181 ? 2.672 11.386 1.354 1.00 93.56 181 ILE A CA 1
ATOM 1412 C C . ILE A 1 181 ? 2.280 12.848 1.606 1.00 93.56 181 ILE A C 1
ATOM 1414 O O . ILE A 1 181 ? 1.092 13.131 1.719 1.00 93.56 181 ILE A O 1
ATOM 1418 N N . ARG A 1 182 ? 3.249 13.774 1.644 1.00 93.44 182 ARG A N 1
ATOM 1419 C CA . ARG A 1 182 ? 2.968 15.210 1.820 1.00 93.44 182 ARG A CA 1
ATOM 1420 C C . ARG A 1 182 ? 2.145 15.781 0.674 1.00 93.44 182 ARG A C 1
ATOM 1422 O O . ARG A 1 182 ? 1.134 16.415 0.932 1.00 93.44 182 ARG A O 1
ATOM 1429 N N . ASN A 1 183 ? 2.504 15.468 -0.571 1.00 93.06 183 ASN A N 1
ATOM 1430 C CA . ASN A 1 183 ? 1.744 15.928 -1.734 1.00 93.06 183 ASN A CA 1
ATOM 1431 C C . ASN A 1 183 ? 0.277 15.474 -1.669 1.00 93.06 183 ASN A C 1
ATOM 1433 O O . ASN A 1 183 ? -0.623 16.215 -2.055 1.00 93.06 183 ASN A O 1
ATOM 1437 N N . TRP A 1 184 ? 0.024 14.255 -1.185 1.00 95.44 184 TRP A N 1
ATOM 1438 C CA . TRP A 1 184 ? -1.337 13.767 -0.986 1.00 95.44 184 TRP A CA 1
ATOM 1439 C C . TRP A 1 184 ? -2.051 14.434 0.183 1.00 95.44 184 TRP A C 1
ATOM 1441 O O . TRP A 1 184 ? -3.226 14.755 0.039 1.00 95.44 184 TRP A O 1
ATOM 1451 N N . ALA A 1 185 ? -1.363 14.669 1.300 1.00 95.44 185 ALA A N 1
ATOM 1452 C CA . ALA A 1 185 ? -1.918 15.402 2.433 1.00 95.44 185 ALA A CA 1
ATOM 1453 C C . ALA A 1 185 ? -2.347 16.814 2.016 1.00 95.44 185 ALA A C 1
ATOM 1455 O O . ALA A 1 185 ? -3.512 17.158 2.171 1.00 95.44 185 ALA A O 1
ATOM 1456 N N . GLU A 1 186 ? -1.451 17.574 1.378 1.00 95.38 186 GLU A N 1
ATOM 1457 C CA . GLU A 1 186 ? -1.718 18.920 0.853 1.00 95.38 186 GLU A CA 1
ATOM 1458 C C . GLU A 1 186 ? -2.902 18.919 -0.122 1.00 95.38 186 GLU A C 1
ATOM 1460 O O . GLU A 1 186 ? -3.805 19.753 -0.028 1.00 95.38 186 GLU A O 1
ATOM 1465 N N . ARG A 1 187 ? -2.932 17.945 -1.039 1.00 95.69 187 ARG A N 1
ATOM 1466 C CA . ARG A 1 187 ? -4.009 17.807 -2.019 1.00 95.69 187 ARG A CA 1
ATOM 1467 C C . ARG A 1 187 ? -5.355 17.508 -1.364 1.00 95.69 187 ARG A C 1
ATOM 1469 O O . ARG A 1 187 ? -6.339 18.142 -1.733 1.00 95.69 187 ARG A O 1
ATOM 1476 N N . LEU A 1 188 ? -5.410 16.570 -0.416 1.00 97.50 188 LEU A N 1
ATOM 1477 C CA . LEU A 1 188 ? -6.632 16.256 0.327 1.00 97.50 188 LEU A CA 1
ATOM 1478 C C . LEU A 1 188 ? -7.108 17.470 1.126 1.00 97.50 188 LEU A C 1
ATOM 1480 O O . LEU A 1 188 ? -8.276 17.824 1.020 1.00 97.50 188 LEU A O 1
ATOM 1484 N N . THR A 1 189 ? -6.214 18.147 1.851 1.00 96.94 189 THR A N 1
ATOM 1485 C CA . THR A 1 189 ? -6.539 19.363 2.611 1.00 96.94 189 THR A CA 1
ATOM 1486 C C . THR A 1 189 ? -7.159 20.430 1.715 1.00 96.94 189 THR A C 1
ATOM 1488 O O . THR A 1 189 ? -8.215 20.971 2.038 1.00 96.94 189 THR A O 1
ATOM 1491 N N . HIS A 1 190 ? -6.545 20.703 0.561 1.00 96.81 190 HIS A N 1
ATOM 1492 C CA . HIS A 1 190 ? -7.019 21.727 -0.365 1.00 96.81 190 HIS A CA 1
ATOM 1493 C C . HIS A 1 190 ? -8.326 21.336 -1.072 1.00 96.81 190 HIS A C 1
ATOM 1495 O O . HIS A 1 190 ? -9.278 22.115 -1.088 1.00 96.81 190 HIS A O 1
ATOM 1501 N N . GLU A 1 191 ? -8.389 20.148 -1.680 1.00 96.88 191 GLU A N 1
ATOM 1502 C CA . GLU A 1 191 ? -9.551 19.729 -2.476 1.00 96.88 191 GLU A CA 1
ATOM 1503 C C . GLU A 1 191 ? -10.783 19.433 -1.610 1.00 96.88 191 GLU A C 1
ATOM 1505 O O . GLU A 1 191 ? -11.895 19.723 -2.045 1.00 96.88 191 GLU A O 1
ATOM 1510 N N . LEU A 1 192 ? -10.600 18.926 -0.385 1.00 97.12 192 LEU A N 1
ATOM 1511 C CA . LEU A 1 192 ? -11.693 18.662 0.561 1.00 97.12 192 LEU A CA 1
ATOM 1512 C C . LEU A 1 192 ? -12.002 19.852 1.481 1.00 97.12 192 LEU A C 1
ATOM 1514 O O . LEU A 1 192 ? -12.968 19.790 2.237 1.00 97.12 192 LEU A O 1
ATOM 1518 N N . ARG A 1 193 ? -11.205 20.930 1.417 1.00 96.12 193 ARG A N 1
ATOM 1519 C CA . ARG A 1 193 ? -11.325 22.133 2.262 1.00 96.12 193 ARG A CA 1
ATOM 1520 C C . ARG A 1 193 ? -11.309 21.804 3.760 1.00 96.12 193 ARG A C 1
ATOM 1522 O O . ARG A 1 193 ? -12.176 22.249 4.506 1.00 96.12 193 ARG A O 1
ATOM 1529 N N . LEU A 1 194 ? -10.338 20.996 4.178 1.00 94.25 194 LEU A N 1
ATOM 1530 C CA . LEU A 1 194 ? -10.189 20.590 5.576 1.00 94.25 194 LEU A CA 1
ATOM 1531 C C . LEU A 1 194 ? -9.583 21.725 6.411 1.00 94.25 194 LEU A C 1
ATOM 1533 O O . LEU A 1 194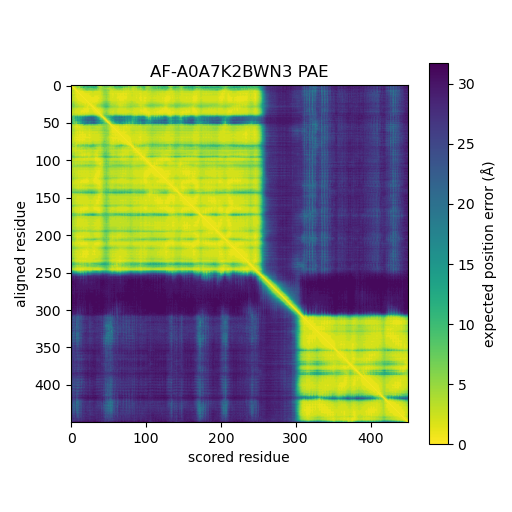 ? -8.663 22.404 5.955 1.00 94.25 194 LEU A O 1
ATOM 1537 N N . ASP A 1 195 ? -10.038 21.870 7.657 1.00 90.69 195 ASP A N 1
ATOM 1538 C CA . ASP A 1 195 ? -9.470 22.832 8.617 1.00 90.69 195 ASP A CA 1
ATOM 1539 C C . ASP A 1 195 ? -8.050 22.450 9.066 1.00 90.69 195 ASP A C 1
ATOM 1541 O O . ASP A 1 195 ? -7.251 23.300 9.461 1.00 90.69 195 ASP A O 1
ATOM 1545 N N . CYS A 1 196 ? -7.729 21.157 9.021 1.00 88.38 196 CYS A N 1
ATOM 1546 C CA . CYS A 1 196 ? -6.426 20.612 9.366 1.00 88.38 196 CYS A CA 1
ATOM 1547 C C . CYS A 1 196 ? -6.017 19.508 8.389 1.00 88.38 196 CYS A C 1
ATOM 1549 O O . CYS A 1 196 ? -6.854 18.882 7.735 1.00 88.38 196 CYS A O 1
ATOM 1551 N N . GLU A 1 197 ? -4.709 19.266 8.289 1.00 92.06 197 GLU A N 1
ATOM 1552 C CA . GLU A 1 197 ? -4.208 18.165 7.473 1.00 92.06 197 GLU A CA 1
ATOM 1553 C C . GLU A 1 197 ? -4.701 16.807 7.998 1.00 92.06 197 GLU A C 1
ATOM 1555 O O . GLU A 1 197 ? -4.832 16.624 9.216 1.00 92.06 197 GLU A O 1
ATOM 1560 N N . PRO A 1 198 ? -4.917 15.820 7.104 1.00 95.56 198 PRO A N 1
ATOM 1561 C CA . PRO A 1 198 ? -5.181 14.452 7.520 1.00 95.56 198 PRO A CA 1
ATOM 1562 C C . PRO A 1 198 ? -4.090 13.948 8.469 1.00 95.56 198 PRO A C 1
ATOM 1564 O O . PRO A 1 198 ? -2.903 14.194 8.256 1.00 95.56 198 PRO A O 1
ATOM 1567 N N . GLN A 1 199 ? -4.468 13.169 9.480 1.00 95.06 199 GLN A N 1
ATOM 1568 C CA . GLN A 1 199 ? -3.492 12.428 10.274 1.00 95.06 199 GLN A CA 1
ATOM 1569 C C . GLN A 1 199 ? -2.973 11.249 9.453 1.00 95.06 199 GLN A C 1
ATOM 1571 O O . GLN A 1 199 ? -3.753 10.533 8.827 1.00 95.06 199 GLN A O 1
ATOM 1576 N N . ILE A 1 200 ? -1.655 11.039 9.438 1.00 95.75 200 ILE A N 1
ATOM 1577 C CA . ILE A 1 200 ? -1.035 10.105 8.494 1.00 95.75 200 ILE A CA 1
ATOM 1578 C C . ILE A 1 200 ? -0.255 9.020 9.210 1.00 95.75 200 ILE A C 1
ATOM 1580 O O . ILE A 1 200 ? 0.594 9.297 10.059 1.00 95.75 200 ILE A O 1
ATOM 1584 N N . LEU A 1 201 ? -0.486 7.778 8.795 1.00 95.75 201 LEU A N 1
ATOM 1585 C CA . LEU A 1 201 ? 0.235 6.617 9.289 1.00 95.75 201 LEU A CA 1
ATOM 1586 C C . LEU A 1 201 ? 0.955 5.929 8.141 1.00 95.75 201 LEU A C 1
ATOM 1588 O O . LEU A 1 201 ? 0.342 5.546 7.145 1.00 95.75 201 LEU A O 1
ATOM 1592 N N . TRP A 1 202 ? 2.266 5.752 8.284 1.00 94.75 202 TRP A N 1
ATOM 1593 C CA . TRP A 1 202 ? 3.097 5.123 7.266 1.00 94.75 202 TRP A CA 1
ATOM 1594 C C . TRP A 1 202 ? 3.455 3.697 7.667 1.00 94.75 202 TRP A C 1
ATOM 1596 O O . TRP A 1 202 ? 4.301 3.489 8.537 1.00 94.75 202 TRP A O 1
ATOM 1606 N N . TYR A 1 203 ? 2.846 2.721 6.996 1.00 94.75 203 TYR A N 1
ATOM 1607 C CA . TYR A 1 203 ? 3.126 1.304 7.187 1.00 94.75 203 TYR A CA 1
ATOM 1608 C C . TYR A 1 203 ? 4.283 0.825 6.308 1.00 94.75 203 TYR A C 1
ATOM 1610 O O . TYR A 1 203 ? 4.363 1.124 5.110 1.00 94.75 203 TYR A O 1
ATOM 1618 N N . ARG A 1 204 ? 5.207 0.084 6.924 1.00 88.69 204 ARG A N 1
ATOM 1619 C CA . ARG A 1 204 ? 6.555 -0.188 6.394 1.00 88.69 204 ARG A CA 1
ATOM 1620 C C . ARG A 1 204 ? 6.807 -1.673 6.123 1.00 88.69 204 ARG A C 1
ATOM 1622 O O . ARG A 1 204 ? 7.966 -2.054 5.958 1.00 88.69 204 ARG A O 1
ATOM 1629 N N . ARG A 1 205 ? 5.776 -2.526 6.131 1.00 88.62 205 ARG A N 1
ATOM 1630 C CA . ARG A 1 205 ? 5.915 -3.967 5.849 1.00 88.62 205 ARG A CA 1
ATOM 1631 C C . ARG A 1 205 ? 5.326 -4.334 4.500 1.00 88.62 205 ARG A C 1
ATOM 1633 O O . ARG A 1 205 ? 4.254 -3.868 4.123 1.00 88.62 205 ARG A O 1
ATOM 1640 N N . GLY A 1 206 ? 6.036 -5.205 3.787 1.00 84.56 206 GLY A N 1
ATOM 1641 C CA . GLY A 1 206 ? 5.700 -5.533 2.412 1.00 84.56 206 GLY A CA 1
ATOM 1642 C C . GLY A 1 206 ? 5.885 -4.314 1.511 1.00 84.56 206 GLY A C 1
ATOM 1643 O O . GLY A 1 206 ? 6.961 -3.723 1.481 1.00 84.56 206 GLY A O 1
ATOM 1644 N N . THR A 1 207 ? 4.852 -3.956 0.748 1.00 82.62 207 THR A N 1
ATOM 1645 C CA . THR A 1 207 ? 4.866 -2.693 0.005 1.00 82.62 207 THR A CA 1
ATOM 1646 C C . THR A 1 207 ? 4.514 -1.537 0.936 1.00 82.62 207 THR A C 1
ATOM 1648 O O . THR A 1 207 ? 3.654 -1.658 1.809 1.00 82.62 207 THR A O 1
ATOM 1651 N N . ALA A 1 208 ? 5.218 -0.415 0.780 1.00 87.06 208 ALA A N 1
ATOM 1652 C CA . ALA A 1 208 ? 5.004 0.752 1.623 1.00 87.06 208 ALA A CA 1
ATOM 1653 C C . ALA A 1 208 ? 3.626 1.364 1.346 1.00 87.06 208 ALA A C 1
ATOM 1655 O O . ALA A 1 208 ? 3.249 1.573 0.193 1.00 87.06 208 ALA A O 1
ATOM 1656 N N . ARG A 1 209 ? 2.889 1.668 2.413 1.00 92.81 209 ARG A N 1
ATOM 1657 C CA . ARG A 1 209 ? 1.508 2.160 2.347 1.00 92.81 209 ARG A CA 1
ATOM 1658 C C . ARG A 1 209 ? 1.327 3.330 3.303 1.00 92.81 209 ARG A C 1
ATOM 1660 O O . ARG A 1 209 ? 1.955 3.361 4.363 1.00 92.81 209 ARG A O 1
ATOM 1667 N N . ALA A 1 210 ? 0.479 4.274 2.936 1.00 96.06 210 ALA A N 1
ATOM 1668 C CA . ALA A 1 210 ? 0.051 5.363 3.797 1.00 96.06 210 ALA A CA 1
ATOM 1669 C C . ALA A 1 210 ? -1.451 5.251 4.065 1.00 96.06 210 ALA A C 1
ATOM 1671 O O . ALA A 1 210 ? -2.210 4.853 3.183 1.00 96.06 210 ALA A O 1
ATOM 1672 N N . TYR A 1 211 ? -1.856 5.621 5.273 1.00 98.00 211 TYR A N 1
ATOM 1673 C CA . TYR A 1 211 ? -3.253 5.770 5.658 1.00 98.00 211 TYR A CA 1
ATOM 1674 C C . TYR A 1 211 ? -3.494 7.233 5.992 1.00 98.00 211 TYR A C 1
ATOM 1676 O O . TYR A 1 211 ? -2.807 7.773 6.860 1.00 98.00 211 TYR A O 1
ATOM 1684 N N . PHE A 1 212 ? -4.441 7.856 5.298 1.00 98.06 212 PHE A N 1
ATOM 1685 C CA . PHE A 1 212 ? -4.869 9.228 5.556 1.00 98.06 212 PHE A CA 1
ATOM 1686 C C . PHE A 1 212 ? -6.154 9.186 6.373 1.00 98.06 212 PHE A C 1
ATOM 1688 O O . PHE A 1 212 ? -7.173 8.711 5.880 1.00 98.06 212 PHE A O 1
ATOM 1695 N N . VAL A 1 213 ? -6.094 9.646 7.618 1.00 98.31 213 VAL A N 1
ATOM 1696 C CA . VAL A 1 213 ? -7.223 9.695 8.548 1.00 98.31 213 VAL A CA 1
ATOM 1697 C C . VAL A 1 213 ? -7.734 11.128 8.606 1.00 98.31 213 VAL A C 1
ATOM 1699 O O . VAL A 1 213 ? -7.006 12.036 9.002 1.00 98.31 213 VAL A O 1
ATOM 1702 N N . ILE A 1 214 ? -8.986 11.323 8.215 1.00 98.31 214 ILE A N 1
ATOM 1703 C CA . ILE A 1 214 ? -9.698 12.600 8.188 1.00 98.31 214 ILE A CA 1
ATOM 1704 C C . ILE A 1 214 ? -10.813 12.499 9.234 1.00 98.31 214 ILE A C 1
ATOM 1706 O O . ILE A 1 214 ? -11.859 11.914 8.947 1.00 98.31 214 ILE A O 1
ATOM 1710 N N . PRO A 1 215 ? -10.595 12.979 10.471 1.00 97.50 215 PRO A N 1
ATOM 1711 C CA . PRO A 1 215 ? -11.592 12.868 11.525 1.00 97.50 215 PRO A CA 1
ATOM 1712 C C . PRO A 1 215 ? -12.785 13.783 11.255 1.00 97.50 215 PRO A C 1
ATOM 1714 O O . PRO A 1 215 ? -12.605 14.962 10.953 1.00 97.50 215 PRO A O 1
ATOM 1717 N N . ALA A 1 216 ? -13.997 13.271 11.451 1.00 96.56 216 ALA A N 1
ATOM 1718 C CA . ALA A 1 216 ? -15.163 14.131 11.593 1.00 96.56 216 ALA A CA 1
ATOM 1719 C C . ALA A 1 216 ? -15.055 14.961 12.876 1.00 96.56 216 ALA A C 1
ATOM 1721 O O . ALA A 1 216 ? -14.503 14.495 13.877 1.00 96.56 216 ALA A O 1
ATOM 1722 N N . SER A 1 217 ? -15.645 16.159 12.893 1.00 94.69 217 SER A N 1
ATOM 1723 C CA . SER A 1 217 ? -15.612 17.042 14.068 1.00 94.69 217 SER A CA 1
ATOM 1724 C C . SER A 1 217 ? -16.134 16.356 15.337 1.00 94.69 217 SER A C 1
ATOM 1726 O O . SER A 1 217 ? -15.557 16.543 16.404 1.00 94.69 217 SER A O 1
ATOM 1728 N N . ALA A 1 218 ? -17.161 15.505 15.214 1.00 94.38 218 ALA A N 1
ATOM 1729 C CA . ALA A 1 218 ? -17.726 14.738 16.328 1.00 94.38 218 ALA A CA 1
ATOM 1730 C C . ALA A 1 218 ? -16.743 13.718 16.937 1.00 94.38 218 ALA A C 1
ATOM 1732 O O . ALA A 1 218 ? -16.835 13.404 18.120 1.00 94.38 218 ALA A O 1
ATOM 1733 N N . HIS A 1 219 ? -15.783 13.222 16.150 1.00 94.81 219 HIS A N 1
ATOM 1734 C CA . HIS A 1 219 ? -14.869 12.143 16.540 1.00 94.81 219 HIS A CA 1
ATOM 1735 C C . HIS A 1 219 ? -13.411 12.607 16.668 1.00 94.81 219 HIS A C 1
ATOM 1737 O O . HIS A 1 219 ? -12.544 11.812 17.027 1.00 94.81 219 HIS A O 1
ATOM 1743 N N . ALA A 1 220 ? -13.109 13.880 16.391 1.00 95.56 220 ALA A N 1
ATOM 1744 C CA . ALA A 1 220 ? -11.741 14.389 16.299 1.00 95.56 220 ALA A CA 1
ATOM 1745 C C . ALA A 1 220 ? -10.911 14.146 17.571 1.00 95.56 220 ALA A C 1
ATOM 1747 O O . ALA A 1 220 ? -9.758 13.715 17.478 1.00 95.56 220 ALA A O 1
ATOM 1748 N N . ALA A 1 221 ? -11.502 14.366 18.750 1.00 96.38 221 ALA A N 1
ATOM 1749 C CA . ALA A 1 221 ? -10.842 14.122 20.032 1.00 96.38 221 ALA A CA 1
ATOM 1750 C C . ALA A 1 221 ? -10.538 12.628 20.234 1.00 96.38 221 ALA A C 1
ATOM 1752 O O . ALA A 1 221 ? -9.377 12.258 20.408 1.00 96.38 221 ALA A O 1
ATOM 1753 N N . THR A 1 222 ? -11.556 11.769 20.110 1.00 97.88 222 THR A N 1
ATOM 1754 C CA . THR A 1 222 ? -11.436 10.312 20.274 1.00 97.88 222 THR A CA 1
ATOM 1755 C C . THR A 1 222 ? -10.437 9.704 19.288 1.00 97.88 222 THR A C 1
ATOM 1757 O O . THR A 1 222 ? -9.562 8.935 19.683 1.00 97.88 222 THR A O 1
ATOM 1760 N N . ILE A 1 223 ? -10.502 10.082 18.008 1.00 97.62 223 ILE A N 1
ATOM 1761 C CA . ILE A 1 223 ? -9.564 9.615 16.978 1.00 97.62 223 ILE A CA 1
ATOM 1762 C C . ILE A 1 223 ? -8.142 10.098 17.278 1.00 97.62 223 ILE A C 1
ATOM 1764 O O . ILE A 1 223 ? -7.195 9.320 17.177 1.00 97.62 223 ILE A O 1
ATOM 1768 N N . GLY A 1 224 ? -7.975 11.357 17.694 1.00 96.50 224 GLY A N 1
ATOM 1769 C CA . GLY A 1 224 ? -6.673 11.895 18.086 1.00 96.50 224 GLY A CA 1
ATOM 1770 C C . GLY A 1 224 ? -6.056 11.161 19.281 1.00 96.50 224 GLY A C 1
ATOM 1771 O O . GLY A 1 224 ? -4.857 10.881 19.279 1.00 96.50 224 GLY A O 1
ATOM 1772 N N . GLU A 1 225 ? -6.851 10.815 20.292 1.00 97.50 225 GLU A N 1
ATOM 1773 C CA . GLU A 1 225 ? -6.395 10.023 21.440 1.00 97.50 225 GLU A CA 1
ATOM 1774 C C . GLU A 1 225 ? -6.026 8.593 21.044 1.00 97.50 225 GLU A C 1
ATOM 1776 O O . GLU A 1 225 ? -4.943 8.122 21.408 1.00 97.50 225 GLU A O 1
ATOM 1781 N N . ARG A 1 226 ? -6.857 7.932 20.231 1.00 97.50 226 ARG A N 1
ATOM 1782 C CA . ARG A 1 226 ? -6.585 6.581 19.717 1.00 97.50 226 ARG A CA 1
ATOM 1783 C C . ARG A 1 226 ? -5.313 6.532 18.886 1.00 97.50 226 ARG A C 1
ATOM 1785 O O . ARG A 1 226 ? -4.482 5.660 19.110 1.00 97.50 226 ARG A O 1
ATOM 1792 N N . LEU A 1 227 ? -5.092 7.507 18.008 1.00 96.75 227 LEU A N 1
ATOM 1793 C CA . LEU A 1 227 ? -3.867 7.597 17.210 1.00 96.75 227 LEU A CA 1
ATOM 1794 C C . LEU A 1 227 ? -2.622 7.864 18.066 1.00 96.75 227 LEU A C 1
ATOM 1796 O O . LEU A 1 227 ? -1.571 7.266 17.822 1.00 96.75 227 LEU A O 1
ATOM 1800 N N . LYS A 1 228 ? -2.727 8.693 19.114 1.00 95.81 228 LYS A N 1
ATOM 1801 C CA . LYS A 1 228 ? -1.641 8.873 20.097 1.00 95.81 228 LYS A CA 1
ATOM 1802 C C . LYS A 1 228 ? -1.343 7.581 20.859 1.00 95.81 228 LYS A C 1
ATOM 1804 O O . LYS A 1 228 ? -0.173 7.269 21.077 1.00 95.81 228 LYS A O 1
ATOM 1809 N N . GLY A 1 229 ? -2.375 6.841 21.265 1.00 96.06 229 GLY A N 1
ATOM 1810 C CA . GLY A 1 229 ? -2.242 5.532 21.909 1.00 96.06 229 GLY A CA 1
ATOM 1811 C C . GLY A 1 229 ? -1.594 4.504 20.982 1.00 96.06 229 GLY A C 1
ATOM 1812 O O . GLY A 1 229 ? -0.612 3.865 21.357 1.00 96.06 229 GLY A O 1
ATOM 1813 N N . PHE A 1 230 ? -2.063 4.426 19.737 1.00 96.62 230 PHE A N 1
ATOM 1814 C CA . PHE A 1 230 ? -1.502 3.575 18.690 1.00 96.62 230 PHE A CA 1
ATOM 1815 C C . PHE A 1 230 ? -0.017 3.881 18.454 1.00 96.62 230 PHE A C 1
ATOM 1817 O O . PHE A 1 230 ? 0.803 2.964 18.415 1.00 96.62 230 PHE A O 1
ATOM 1824 N N . GLY A 1 231 ? 0.360 5.164 18.437 1.00 95.50 231 GLY A N 1
ATOM 1825 C CA . GLY A 1 231 ? 1.747 5.634 18.344 1.00 95.50 231 GLY A CA 1
ATOM 1826 C C . GLY A 1 231 ? 2.676 5.209 19.491 1.00 95.50 231 GLY A C 1
ATOM 1827 O O . GLY A 1 231 ? 3.893 5.318 19.358 1.00 95.50 231 GLY A O 1
ATOM 1828 N N . ARG A 1 232 ? 2.128 4.727 20.614 1.00 94.81 232 ARG A N 1
ATOM 1829 C CA . ARG A 1 232 ? 2.874 4.228 21.787 1.00 94.81 232 ARG A CA 1
ATOM 1830 C C . ARG A 1 232 ? 2.840 2.704 21.919 1.00 94.81 232 ARG A C 1
ATOM 1832 O O . ARG A 1 232 ? 3.405 2.169 22.866 1.00 94.81 232 ARG A O 1
ATOM 1839 N N . SER A 1 233 ? 2.155 2.020 21.011 1.00 95.50 233 SER A N 1
ATOM 1840 C CA . SER A 1 233 ? 1.998 0.567 21.037 1.00 95.50 233 SER A CA 1
ATOM 1841 C C . SER A 1 233 ? 3.159 -0.155 20.346 1.00 95.50 233 SER A C 1
ATOM 1843 O O . SER A 1 233 ? 3.989 0.460 19.672 1.00 95.50 233 SER A O 1
ATOM 1845 N N . GLU A 1 234 ? 3.163 -1.485 20.442 1.00 95.25 234 GLU A N 1
ATOM 1846 C CA . GLU A 1 234 ? 4.090 -2.396 19.753 1.00 95.25 234 GLU A CA 1
ATOM 1847 C C . GLU A 1 234 ? 4.179 -2.153 18.232 1.00 95.25 234 GLU A C 1
ATOM 1849 O O . GLU A 1 234 ? 5.215 -2.403 17.617 1.00 95.25 234 GLU A O 1
ATOM 1854 N N . TRP A 1 235 ? 3.140 -1.571 17.619 1.00 96.81 235 TRP A N 1
ATOM 1855 C CA . TRP A 1 235 ? 3.139 -1.163 16.211 1.00 96.81 235 TRP A CA 1
ATOM 1856 C C . TRP A 1 235 ? 4.224 -0.123 15.869 1.00 96.81 235 TRP A C 1
ATOM 1858 O O . TRP A 1 235 ? 4.714 -0.087 14.735 1.00 96.81 235 TRP A O 1
ATOM 1868 N N . PHE A 1 236 ? 4.614 0.709 16.839 1.00 95.12 236 PHE A N 1
ATOM 1869 C CA . PHE A 1 236 ? 5.622 1.769 16.711 1.00 95.12 236 PHE A CA 1
ATOM 1870 C C . PHE A 1 236 ? 6.927 1.460 17.455 1.00 95.12 236 PHE A C 1
ATOM 1872 O O . PHE A 1 236 ? 7.871 2.251 17.387 1.00 95.12 236 PHE A O 1
ATOM 1879 N N . MET A 1 237 ? 7.023 0.300 18.107 1.00 91.31 237 MET A N 1
ATOM 1880 C CA . MET A 1 237 ? 8.245 -0.124 18.785 1.00 91.31 237 MET A CA 1
ATOM 1881 C C . MET A 1 237 ? 9.219 -0.823 17.825 1.00 91.31 237 MET A C 1
ATOM 1883 O O . MET A 1 237 ? 8.809 -1.403 16.812 1.00 91.31 237 MET A O 1
ATOM 1887 N N . PRO A 1 238 ? 10.535 -0.773 18.102 1.00 86.69 238 PRO A N 1
ATOM 1888 C CA . PRO A 1 238 ? 11.506 -1.586 17.385 1.00 86.69 238 PRO A CA 1
ATOM 1889 C C . PRO A 1 238 ? 11.150 -3.070 17.500 1.00 86.69 238 PRO A C 1
ATOM 1891 O O . PRO A 1 238 ? 10.928 -3.580 18.592 1.00 86.69 238 PRO A O 1
ATOM 1894 N N . SER A 1 239 ? 11.148 -3.776 16.373 1.00 78.94 239 SER A N 1
ATOM 1895 C CA . SER A 1 239 ? 10.960 -5.227 16.349 1.00 78.94 239 SER A CA 1
ATOM 1896 C C . SER A 1 239 ? 12.235 -5.897 15.827 1.00 78.94 239 SER A C 1
ATOM 1898 O O . SER A 1 239 ? 12.860 -5.361 14.902 1.00 78.94 239 SER A O 1
ATOM 1900 N N . PRO A 1 240 ? 12.624 -7.071 16.357 1.00 77.75 240 PRO A N 1
ATOM 1901 C CA . PRO A 1 240 ? 13.838 -7.767 15.939 1.00 77.75 240 PRO A CA 1
ATOM 1902 C C . PRO A 1 240 ? 13.923 -7.943 14.419 1.00 77.75 240 PRO A C 1
ATOM 1904 O O . PRO A 1 240 ? 12.993 -8.435 13.785 1.00 77.75 240 PRO A O 1
ATOM 1907 N N . GLY A 1 241 ? 15.051 -7.553 13.824 1.00 74.69 241 GLY A N 1
ATOM 1908 C CA . GLY A 1 241 ? 15.298 -7.703 12.387 1.00 74.69 241 GLY A CA 1
ATOM 1909 C C . GLY A 1 241 ? 14.639 -6.654 11.483 1.00 74.69 241 GLY A C 1
ATOM 1910 O O . GLY A 1 241 ? 14.874 -6.687 10.275 1.00 74.69 241 GLY A O 1
ATOM 1911 N N . PHE A 1 242 ? 13.877 -5.693 12.020 1.00 78.44 242 PHE A N 1
ATOM 1912 C CA . PHE A 1 242 ? 13.375 -4.562 11.238 1.00 78.44 242 PHE A CA 1
ATOM 1913 C C . PHE A 1 242 ? 14.156 -3.280 11.520 1.00 78.44 242 PHE A C 1
ATOM 1915 O O . PHE A 1 242 ? 14.303 -2.849 12.657 1.00 78.44 242 PHE A O 1
ATOM 1922 N N . LYS A 1 243 ? 14.605 -2.616 10.445 1.00 79.06 243 LYS A N 1
ATOM 1923 C CA . LYS A 1 243 ? 15.279 -1.305 10.522 1.00 79.06 243 LYS A CA 1
ATOM 1924 C C . LYS A 1 243 ? 14.370 -0.209 11.093 1.00 79.06 243 LYS A C 1
ATOM 1926 O O . LYS A 1 243 ? 14.851 0.776 11.638 1.00 79.06 243 LYS A O 1
ATOM 1931 N N . PHE A 1 244 ? 13.062 -0.359 10.912 1.00 86.25 244 PHE A N 1
ATOM 1932 C CA . PHE A 1 244 ? 12.052 0.593 11.352 1.00 86.25 244 PHE A CA 1
ATOM 1933 C C . PHE A 1 244 ? 10.886 -0.160 11.993 1.00 86.25 244 PHE A C 1
ATOM 1935 O O . PHE A 1 244 ? 10.625 -1.28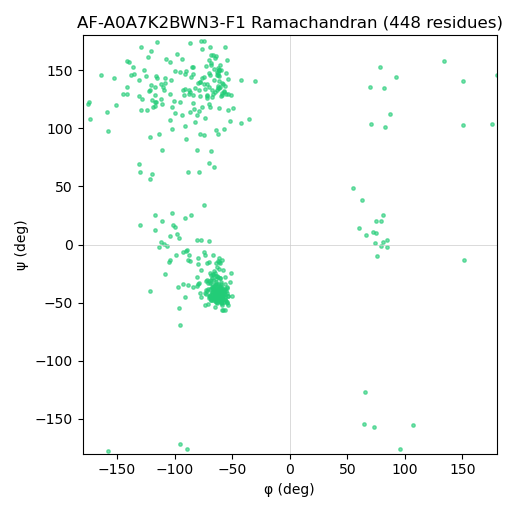9 11.567 1.00 86.25 244 PHE A O 1
ATOM 1942 N N . PRO A 1 245 ? 10.137 0.452 12.923 1.00 92.38 245 PRO A N 1
ATOM 1943 C CA . PRO A 1 245 ? 8.877 -0.103 13.417 1.00 92.38 245 PRO A CA 1
ATOM 1944 C C . PRO A 1 245 ? 7.856 -0.376 12.299 1.00 92.38 245 PRO A C 1
ATOM 1946 O O . PRO A 1 245 ? 8.092 -0.035 11.129 1.00 92.38 245 PRO A O 1
ATOM 1949 N N . HIS A 1 246 ? 6.760 -1.070 12.623 1.00 94.31 246 HIS A N 1
ATOM 1950 C CA . HIS A 1 246 ? 5.751 -1.465 11.626 1.00 94.31 246 HIS A CA 1
ATOM 1951 C C . HIS A 1 246 ? 5.086 -0.240 11.017 1.00 94.31 246 HIS A C 1
ATOM 1953 O O . HIS A 1 246 ? 4.999 -0.132 9.790 1.00 94.31 246 HIS A O 1
ATOM 1959 N N . PHE A 1 247 ? 4.725 0.707 11.876 1.00 95.31 247 PHE A N 1
ATOM 1960 C CA . PHE A 1 247 ? 4.334 2.054 11.506 1.00 95.31 247 PHE A CA 1
ATOM 1961 C C . PHE A 1 247 ? 5.408 3.059 11.905 1.00 95.31 247 PHE A C 1
ATOM 1963 O O . PHE A 1 247 ? 6.038 2.941 12.949 1.00 95.31 247 PHE A O 1
ATOM 1970 N N . THR A 1 248 ? 5.620 4.074 11.075 1.00 88.25 248 THR A N 1
ATOM 1971 C CA . THR A 1 248 ? 6.549 5.165 11.388 1.00 88.25 248 THR A CA 1
ATOM 1972 C C . THR A 1 248 ? 5.857 6.515 11.302 1.00 88.25 248 THR A C 1
ATOM 1974 O O . THR A 1 248 ? 5.025 6.695 10.409 1.00 88.25 248 THR A O 1
ATOM 1977 N N . PRO A 1 249 ? 6.228 7.483 12.161 1.00 79.25 249 PRO A N 1
ATOM 1978 C CA . PRO A 1 249 ? 5.785 8.856 11.986 1.00 79.25 249 PRO A CA 1
ATOM 1979 C C . PRO A 1 249 ? 6.303 9.405 10.654 1.00 79.25 249 PRO A C 1
ATOM 1981 O O . PRO A 1 249 ? 7.369 9.004 10.163 1.00 79.25 249 PRO A O 1
ATOM 1984 N N . LEU A 1 250 ? 5.553 10.334 10.063 1.00 76.12 250 LEU A N 1
ATOM 1985 C CA . LEU A 1 250 ? 6.057 11.080 8.921 1.00 76.12 250 LEU A CA 1
ATOM 1986 C C . LEU A 1 250 ? 7.291 11.881 9.361 1.00 76.12 250 LEU A C 1
ATOM 1988 O O . LEU A 1 250 ? 7.251 12.494 10.429 1.00 76.12 250 LEU A O 1
ATOM 1992 N N . PRO A 1 251 ? 8.380 11.922 8.573 1.00 62.59 251 PRO A N 1
ATOM 1993 C CA . PRO A 1 251 ? 9.467 12.845 8.860 1.00 62.59 251 PRO A CA 1
ATOM 1994 C C . PRO A 1 251 ? 8.902 14.262 8.937 1.00 62.59 251 PRO A C 1
ATOM 1996 O O . PRO A 1 251 ? 8.188 14.686 8.020 1.00 62.59 251 PRO A O 1
ATOM 1999 N N . THR A 1 252 ? 9.217 14.992 10.004 1.00 52.47 252 THR A N 1
ATOM 2000 C CA . THR A 1 252 ? 8.852 16.404 10.117 1.00 52.47 252 THR A CA 1
ATOM 2001 C C . THR A 1 252 ? 9.461 17.174 8.946 1.00 52.47 252 THR A C 1
ATOM 2003 O O . THR A 1 252 ? 10.573 16.891 8.483 1.00 52.47 252 THR A O 1
ATOM 2006 N N . SER A 1 253 ? 8.698 18.099 8.367 1.00 48.50 253 SER A N 1
ATOM 2007 C CA . SER A 1 253 ? 9.251 19.018 7.373 1.00 48.50 253 SER A CA 1
ATOM 2008 C C . SER A 1 253 ? 10.332 19.865 8.045 1.00 48.50 253 SER A C 1
ATOM 2010 O O . SER A 1 253 ? 10.087 20.371 9.141 1.00 48.50 253 SER A O 1
ATOM 2012 N N . PRO A 1 254 ? 11.509 20.062 7.425 1.00 35.84 254 PRO A N 1
ATOM 2013 C CA . PRO A 1 254 ? 12.377 21.152 7.839 1.00 35.84 254 PRO A CA 1
ATOM 2014 C C . PRO A 1 254 ? 11.619 22.458 7.551 1.00 35.84 254 PRO A C 1
ATOM 2016 O O . PRO A 1 254 ? 11.525 22.864 6.398 1.00 35.84 254 PRO A O 1
ATOM 2019 N N . GLY A 1 255 ? 10.981 23.046 8.570 1.00 38.50 255 GLY A N 1
ATOM 2020 C CA . GLY A 1 255 ? 10.230 24.301 8.422 1.00 38.50 255 GLY A CA 1
ATOM 2021 C C . GLY A 1 255 ? 9.039 24.532 9.360 1.00 38.50 255 GLY A C 1
ATOM 2022 O O . GLY A 1 255 ? 8.591 25.668 9.454 1.00 38.50 255 GLY A O 1
ATOM 2023 N N . HIS A 1 256 ? 8.547 23.527 10.091 1.00 32.56 256 HIS A N 1
ATOM 2024 C CA . HIS A 1 256 ? 7.510 23.742 11.109 1.00 32.56 256 HIS A CA 1
ATOM 2025 C C . HIS A 1 256 ? 7.992 23.279 12.482 1.00 32.56 256 HIS A C 1
ATOM 2027 O O . HIS A 1 256 ? 7.883 22.112 12.853 1.00 32.56 256 HIS A O 1
ATOM 2033 N N . THR A 1 257 ? 8.557 24.219 13.235 1.00 26.41 257 THR A N 1
ATOM 2034 C CA . THR A 1 257 ? 8.578 24.148 14.696 1.00 26.41 257 THR A CA 1
ATOM 2035 C C . THR A 1 257 ? 7.140 24.285 15.201 1.00 26.41 257 THR A C 1
ATOM 2037 O O . THR A 1 257 ? 6.468 25.227 14.783 1.00 26.41 257 THR A O 1
ATOM 2040 N N . PRO A 1 258 ? 6.647 23.399 16.082 1.00 34.16 258 PRO A N 1
ATOM 2041 C CA . PRO A 1 258 ? 5.417 23.676 16.805 1.00 34.16 258 PRO A CA 1
ATOM 2042 C C . PRO A 1 258 ? 5.668 24.878 17.716 1.00 34.16 258 PRO A C 1
ATOM 2044 O O . PRO A 1 258 ? 6.669 24.898 18.435 1.00 34.16 258 PRO A O 1
ATOM 2047 N N . ASP A 1 259 ? 4.773 25.862 17.675 1.00 31.50 259 ASP A N 1
ATOM 2048 C CA . ASP A 1 259 ? 4.763 26.992 18.599 1.00 31.50 259 ASP A CA 1
ATOM 2049 C C . ASP A 1 259 ? 4.803 26.489 20.047 1.00 31.50 259 ASP A C 1
ATOM 2051 O O . ASP A 1 259 ? 3.825 25.973 20.592 1.00 31.50 259 ASP A O 1
ATOM 2055 N N . SER A 1 260 ? 5.956 26.648 20.694 1.00 31.25 260 SER A N 1
ATOM 2056 C CA . SER A 1 260 ? 6.057 26.582 22.143 1.00 31.25 260 SER A CA 1
ATOM 2057 C C . SER A 1 260 ? 5.561 27.912 22.700 1.00 31.25 260 SER A C 1
ATOM 2059 O O . SER A 1 260 ? 6.304 28.894 22.780 1.00 31.25 260 SER A O 1
ATOM 2061 N N . ALA A 1 261 ? 4.288 27.947 23.075 1.00 31.67 261 ALA A N 1
ATOM 2062 C CA . ALA A 1 261 ? 3.752 29.010 23.902 1.00 31.67 261 ALA A CA 1
ATOM 2063 C C . ALA A 1 261 ? 4.467 29.021 25.269 1.00 31.67 261 ALA A C 1
ATOM 2065 O O . ALA A 1 261 ? 4.366 28.072 26.040 1.00 31.67 261 ALA A O 1
ATOM 2066 N N . GLY A 1 262 ? 5.150 30.133 25.553 1.00 26.78 262 GLY A N 1
ATOM 2067 C CA . GLY A 1 262 ? 5.365 30.666 26.899 1.00 26.78 262 GLY A CA 1
ATOM 2068 C C . GLY A 1 262 ? 6.513 30.079 27.725 1.00 26.78 262 GLY A C 1
ATOM 2069 O O . GLY A 1 262 ? 6.342 29.096 28.430 1.00 26.78 262 GLY A O 1
ATOM 2070 N N . SER A 1 263 ? 7.638 30.795 27.783 1.00 28.02 263 SER A N 1
ATOM 2071 C CA . SER A 1 263 ? 8.079 31.432 29.036 1.00 28.02 263 SER A CA 1
ATOM 2072 C C . SER A 1 263 ? 9.323 32.280 28.785 1.00 28.02 263 SER A C 1
ATOM 2074 O O . SER A 1 263 ? 10.357 31.805 28.318 1.00 28.02 263 SER A O 1
ATOM 2076 N N . SER A 1 264 ? 9.202 33.570 29.079 1.00 27.91 264 SER A N 1
ATOM 2077 C CA . SER A 1 264 ? 10.289 34.535 29.055 1.00 27.91 264 SER A CA 1
ATOM 2078 C C . SER A 1 264 ? 11.244 34.313 30.227 1.00 27.91 264 SER A C 1
ATOM 2080 O O . SER A 1 264 ? 10.819 34.400 31.377 1.00 27.91 264 SER A O 1
ATOM 2082 N N . ALA A 1 265 ? 12.539 34.187 29.957 1.00 27.45 265 ALA A N 1
ATOM 2083 C CA . ALA A 1 265 ? 13.571 34.670 30.870 1.00 27.45 265 ALA A CA 1
ATOM 2084 C C . ALA A 1 265 ? 14.888 34.876 30.113 1.00 27.45 265 ALA A C 1
ATOM 2086 O O . ALA A 1 265 ? 15.501 33.941 29.608 1.00 27.45 265 ALA A O 1
ATOM 2087 N N . ARG A 1 266 ? 15.304 36.142 30.034 1.00 27.22 266 ARG A N 1
ATOM 2088 C CA . ARG A 1 266 ? 16.651 36.572 29.644 1.00 27.22 266 ARG A CA 1
ATOM 2089 C C . ARG A 1 266 ? 17.679 36.039 30.646 1.00 27.22 266 ARG A C 1
ATOM 2091 O O . ARG A 1 266 ? 17.382 36.074 31.837 1.00 27.22 266 ARG A O 1
ATOM 2098 N N . SER A 1 267 ? 18.884 35.694 30.181 1.00 26.42 267 SER A N 1
ATOM 2099 C CA . SER A 1 267 ? 20.199 36.106 30.736 1.00 26.42 267 SER A CA 1
ATOM 2100 C C . SER A 1 267 ? 21.327 35.400 29.956 1.00 26.42 267 SER A C 1
ATOM 2102 O O . SER A 1 267 ? 21.394 34.182 29.964 1.00 26.42 267 SER A O 1
ATOM 2104 N N . VAL A 1 268 ? 22.022 36.103 29.053 1.00 29.27 268 VAL A N 1
ATOM 2105 C CA . VAL A 1 268 ? 23.408 36.616 29.202 1.00 29.27 268 VAL A CA 1
ATOM 2106 C C . VAL A 1 268 ? 24.483 35.512 29.173 1.00 29.27 268 VAL A C 1
ATOM 2108 O O . VAL A 1 268 ? 24.716 34.828 30.163 1.00 29.27 268 VAL A O 1
ATOM 2111 N N . GLU A 1 269 ? 25.172 35.402 28.030 1.00 28.44 269 GLU A N 1
ATOM 2112 C CA . GLU A 1 269 ? 26.496 34.771 27.905 1.00 28.44 269 GLU A CA 1
ATOM 2113 C C . GLU A 1 269 ? 27.584 35.619 28.583 1.00 28.44 269 GLU A C 1
ATOM 2115 O O . GLU A 1 269 ? 27.474 36.849 28.636 1.00 28.44 269 GLU A O 1
ATOM 2120 N N . PRO A 1 270 ? 28.716 34.987 28.936 1.00 30.20 270 PRO A N 1
ATOM 2121 C CA . PRO A 1 270 ? 29.977 35.586 28.526 1.00 30.20 270 PRO A CA 1
ATOM 2122 C C . PRO A 1 270 ? 30.947 34.601 27.857 1.00 30.20 270 PRO A C 1
ATOM 2124 O O . PRO A 1 270 ? 31.325 33.559 28.386 1.00 30.20 270 PRO A O 1
ATOM 2127 N N . VAL A 1 271 ? 31.382 35.052 26.683 1.00 26.70 271 VAL A N 1
ATOM 2128 C CA . VAL A 1 271 ? 32.677 34.875 26.016 1.00 26.70 271 VAL A CA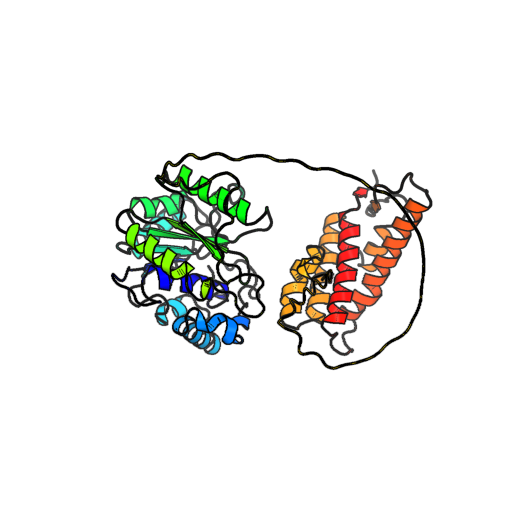 1
ATOM 2129 C C . VAL A 1 271 ? 33.860 34.727 26.986 1.00 26.70 271 VAL A C 1
ATOM 2131 O O . VAL A 1 271 ? 33.956 35.512 27.923 1.00 26.70 271 VAL A O 1
ATOM 2134 N N . GLN A 1 272 ? 34.812 33.834 26.669 1.00 28.16 272 GLN A N 1
ATOM 2135 C CA . GLN A 1 272 ? 36.278 34.062 26.706 1.00 28.16 272 GLN A CA 1
ATOM 2136 C C . GLN A 1 272 ? 37.017 32.834 26.122 1.00 28.16 272 GLN A C 1
ATOM 2138 O O . GLN A 1 272 ? 36.849 31.716 26.587 1.00 28.16 272 GLN A O 1
ATOM 2143 N N . LEU A 1 273 ? 37.591 32.960 24.919 1.00 26.14 273 LEU A N 1
ATOM 2144 C CA . LEU A 1 273 ? 38.997 33.284 24.588 1.00 26.14 273 LEU A CA 1
ATOM 2145 C C . LEU A 1 273 ? 39.932 32.056 24.517 1.00 26.14 273 LEU A C 1
ATOM 2147 O O . LEU A 1 273 ? 40.256 31.423 25.514 1.00 26.14 273 LEU A O 1
ATOM 2151 N N . ARG A 1 274 ? 40.400 31.783 23.288 1.00 29.28 274 ARG A N 1
ATOM 2152 C CA . ARG A 1 274 ? 41.548 30.919 22.952 1.00 29.28 274 ARG A CA 1
ATOM 2153 C C . ARG A 1 274 ? 42.862 31.508 23.491 1.00 29.28 274 ARG A C 1
ATOM 2155 O O . ARG A 1 274 ? 42.961 32.728 23.632 1.00 29.28 274 ARG A O 1
ATOM 2162 N N . PRO A 1 275 ? 43.907 30.672 23.620 1.00 32.50 275 PRO A N 1
ATOM 2163 C CA . PRO A 1 275 ? 45.024 30.839 22.683 1.00 32.50 275 PRO A CA 1
ATOM 2164 C C . PRO A 1 275 ? 45.606 29.517 22.132 1.00 32.50 275 PRO A C 1
ATOM 2166 O O . PRO A 1 275 ? 45.672 28.497 22.809 1.00 32.50 275 PRO A O 1
ATOM 2169 N N . GLU A 1 276 ? 46.040 29.586 20.875 1.00 27.55 276 GLU A N 1
ATOM 2170 C CA . GLU A 1 276 ? 46.994 28.701 20.171 1.00 27.55 276 GLU A CA 1
ATOM 2171 C C . GLU A 1 276 ? 48.434 29.255 20.373 1.00 27.55 276 GLU A C 1
ATOM 2173 O O . GLU A 1 276 ? 48.560 30.369 20.890 1.00 27.55 276 GLU A O 1
ATOM 2178 N N . PRO A 1 277 ? 49.510 28.696 19.776 1.00 41.31 277 PRO A N 1
ATOM 2179 C CA . PRO A 1 277 ? 49.946 27.298 19.647 1.00 41.31 277 PRO A CA 1
ATOM 2180 C C . PRO A 1 277 ? 51.427 27.108 20.073 1.00 41.31 277 PRO A C 1
ATOM 2182 O O . PRO A 1 277 ? 52.186 28.066 20.214 1.00 41.31 277 PRO A O 1
ATOM 2185 N N . GLY A 1 278 ? 51.886 25.858 20.204 1.00 28.64 278 GLY A N 1
ATOM 2186 C CA . GLY A 1 278 ? 53.297 25.526 20.452 1.00 28.64 278 GLY A CA 1
ATOM 2187 C C . GLY A 1 278 ? 53.713 24.234 19.750 1.00 28.64 278 GLY A C 1
ATOM 2188 O O . GLY A 1 278 ? 53.020 23.228 19.832 1.00 28.64 278 GLY A O 1
ATOM 2189 N N . ALA A 1 279 ? 54.821 24.306 19.019 1.00 28.66 279 ALA A N 1
ATOM 2190 C CA . ALA A 1 279 ? 55.264 23.385 17.979 1.00 28.66 279 ALA A CA 1
ATOM 2191 C C . ALA A 1 279 ? 56.223 22.270 18.447 1.00 28.66 279 ALA A C 1
ATOM 2193 O O . ALA A 1 279 ? 56.980 22.463 19.392 1.00 28.66 279 ALA A O 1
ATOM 2194 N N . GLY A 1 280 ? 56.285 21.197 17.638 1.00 27.59 280 GLY A N 1
ATOM 2195 C CA . GLY A 1 280 ? 57.419 20.264 17.486 1.00 27.59 280 GLY A CA 1
ATOM 2196 C C . GLY A 1 280 ? 57.574 19.216 18.600 1.00 27.59 280 GLY A C 1
ATOM 2197 O O . GLY A 1 280 ? 57.202 19.451 19.734 1.00 27.59 280 GLY A O 1
ATOM 2198 N N . SER A 1 281 ? 58.149 18.032 18.410 1.00 26.48 281 SER A N 1
ATOM 2199 C CA . SER A 1 281 ? 58.774 17.356 17.273 1.00 26.48 281 SER A CA 1
ATOM 2200 C C . SER A 1 281 ? 59.239 15.973 17.782 1.00 26.48 281 SER A C 1
ATOM 2202 O O . SER A 1 281 ? 59.718 15.895 18.907 1.00 26.48 281 SER A O 1
ATOM 2204 N N . LEU A 1 282 ? 59.191 14.950 16.918 1.00 27.58 282 LEU A N 1
ATOM 2205 C CA . LEU A 1 282 ? 60.058 13.750 16.862 1.00 27.58 282 LEU A CA 1
ATOM 2206 C C . LEU A 1 282 ? 60.019 12.630 17.928 1.00 27.58 282 LEU A C 1
ATOM 2208 O O . LEU A 1 282 ? 60.216 12.843 19.115 1.00 27.58 282 LEU A O 1
ATOM 2212 N N . GLY A 1 283 ? 60.024 11.404 17.370 1.00 27.08 283 GLY A N 1
ATOM 2213 C CA . GLY A 1 283 ? 60.689 10.191 17.879 1.00 27.08 283 GLY A CA 1
ATOM 2214 C C . GLY A 1 283 ? 59.910 9.445 18.961 1.00 27.08 283 GLY A C 1
ATOM 2215 O O . GLY A 1 283 ? 59.392 10.047 19.880 1.00 27.08 283 GLY A O 1
ATOM 2216 N N . GLY A 1 284 ? 59.756 8.128 18.965 1.00 27.55 284 GLY A N 1
ATOM 2217 C CA . GLY A 1 284 ? 60.526 7.043 18.375 1.00 27.55 284 GLY A CA 1
ATOM 2218 C C . GLY A 1 284 ? 60.321 5.831 19.297 1.00 27.55 284 GLY A C 1
ATOM 2219 O O . GLY A 1 284 ? 60.222 5.980 20.509 1.00 27.55 284 GLY A O 1
ATOM 2220 N N . TYR A 1 285 ? 60.177 4.655 18.696 1.00 25.92 285 TYR A N 1
ATOM 2221 C CA . TYR A 1 285 ? 59.870 3.353 19.292 1.00 25.92 285 TYR A CA 1
ATOM 2222 C C . TYR A 1 285 ? 60.596 3.004 20.606 1.00 25.92 285 TYR A C 1
ATOM 2224 O O . TYR A 1 285 ? 61.811 3.154 20.686 1.00 25.92 285 TYR A O 1
ATOM 2232 N N . SER A 1 286 ? 59.893 2.350 21.542 1.00 27.06 286 SER A N 1
ATOM 2233 C CA . SER A 1 286 ? 60.389 1.104 22.150 1.00 27.06 286 SER A CA 1
ATOM 2234 C C . SER A 1 286 ? 59.300 0.317 22.889 1.00 27.06 286 SER A C 1
ATOM 2236 O O . SER A 1 286 ? 58.369 0.855 23.479 1.00 27.06 286 SER A O 1
ATOM 2238 N N . THR A 1 287 ? 59.482 -0.990 22.797 1.00 28.69 287 THR A N 1
ATOM 2239 C CA . THR A 1 287 ? 58.781 -2.152 23.338 1.00 28.69 287 THR A CA 1
ATOM 2240 C C . THR A 1 287 ? 58.894 -2.317 24.856 1.00 28.69 287 THR A C 1
ATOM 2242 O O . THR A 1 287 ? 59.918 -1.966 25.434 1.00 28.69 287 THR A O 1
ATOM 2245 N N . GLY A 1 288 ? 57.937 -3.023 25.469 1.00 28.31 288 GLY A N 1
ATOM 2246 C CA . GLY A 1 288 ? 58.145 -3.677 26.769 1.00 28.31 288 GLY A CA 1
ATOM 2247 C C . GLY A 1 288 ? 56.875 -3.790 27.600 1.00 28.31 288 GLY A C 1
ATOM 2248 O O . GLY A 1 288 ? 56.425 -2.807 28.172 1.00 28.31 288 GLY A O 1
ATOM 2249 N N . GLY A 1 289 ? 56.289 -4.988 27.633 1.00 29.80 289 GLY A N 1
ATOM 2250 C CA . GLY A 1 289 ? 55.034 -5.272 28.321 1.00 29.80 289 GLY A CA 1
ATOM 2251 C C . GLY A 1 289 ? 55.139 -5.350 29.843 1.00 29.80 289 GLY A C 1
ATOM 2252 O O . GLY A 1 289 ? 56.229 -5.317 30.399 1.00 29.80 289 GLY A O 1
ATOM 2253 N N . LEU A 1 290 ? 53.975 -5.504 30.480 1.00 30.83 290 LEU A N 1
ATOM 2254 C CA . LEU A 1 290 ? 53.744 -6.197 31.751 1.00 30.83 290 LEU A CA 1
ATOM 2255 C C . LEU A 1 290 ? 52.227 -6.227 32.001 1.00 30.83 290 LEU A C 1
ATOM 2257 O O . LEU A 1 290 ? 51.561 -5.195 32.006 1.00 30.83 290 LEU A O 1
ATOM 2261 N N . ALA A 1 291 ? 51.681 -7.430 32.165 1.00 32.41 291 ALA A N 1
ATOM 2262 C CA . ALA A 1 291 ? 50.289 -7.663 32.522 1.00 32.41 291 ALA A CA 1
ATOM 2263 C C . ALA A 1 291 ? 50.093 -7.528 34.041 1.00 32.41 291 ALA A C 1
ATOM 2265 O O . ALA A 1 291 ? 50.846 -8.120 34.811 1.00 32.41 291 ALA A O 1
ATOM 2266 N N . VAL A 1 292 ? 49.041 -6.817 34.459 1.00 33.81 292 VAL A N 1
ATOM 2267 C CA . VAL A 1 292 ? 48.426 -6.897 35.798 1.00 33.81 292 VAL A CA 1
ATOM 2268 C C . VAL A 1 292 ? 46.903 -6.790 35.608 1.00 33.81 292 VAL A C 1
ATOM 2270 O O . VAL A 1 292 ? 46.460 -5.952 34.820 1.00 33.81 292 VAL A O 1
ATOM 2273 N N . PRO A 1 293 ? 46.080 -7.626 36.271 1.00 39.19 293 PRO A N 1
ATOM 2274 C CA . PRO A 1 293 ? 44.644 -7.682 36.028 1.00 39.19 293 PRO A CA 1
ATOM 2275 C C . PRO A 1 293 ? 43.933 -6.539 36.762 1.00 39.19 293 PRO A C 1
ATOM 2277 O O . PRO A 1 293 ? 43.852 -6.519 37.989 1.00 39.19 293 PRO A O 1
ATOM 2280 N N . GLY A 1 294 ? 43.402 -5.585 36.000 1.00 30.09 294 GLY A N 1
ATOM 2281 C CA . GLY A 1 294 ? 42.564 -4.499 36.499 1.00 30.09 294 GLY A CA 1
ATOM 2282 C C . GLY A 1 294 ? 41.128 -4.655 36.013 1.00 30.09 294 GLY A C 1
ATOM 2283 O O . GLY A 1 294 ? 40.878 -4.743 34.814 1.00 30.09 294 GLY A O 1
ATOM 2284 N N . ARG A 1 295 ? 40.173 -4.677 36.950 1.00 36.16 295 ARG A N 1
ATOM 2285 C CA . ARG A 1 295 ? 38.747 -4.448 36.677 1.00 36.16 295 ARG A CA 1
ATOM 2286 C C . ARG A 1 295 ? 38.597 -3.175 35.836 1.00 36.16 295 ARG A C 1
ATOM 2288 O O . ARG A 1 295 ? 38.918 -2.097 36.328 1.00 36.16 295 ARG A O 1
ATOM 2295 N N . HIS A 1 296 ? 38.071 -3.294 34.620 1.00 28.58 296 HIS A N 1
ATOM 2296 C CA . HIS A 1 296 ? 37.661 -2.133 33.838 1.00 28.58 296 HIS A CA 1
ATOM 2297 C C . HIS A 1 296 ? 36.175 -1.812 34.080 1.00 28.58 296 HIS A C 1
ATOM 2299 O O . HIS A 1 296 ? 35.344 -2.723 34.060 1.00 28.58 296 HIS A O 1
ATOM 2305 N N . PRO A 1 297 ? 35.831 -0.533 34.322 1.00 36.84 297 PRO A N 1
ATOM 2306 C CA . PRO A 1 297 ? 34.459 -0.049 34.280 1.00 36.84 297 PRO A CA 1
ATOM 2307 C C . PRO A 1 297 ? 33.952 -0.077 32.830 1.00 36.84 297 PRO A C 1
ATOM 2309 O O . PRO A 1 297 ? 34.746 -0.179 31.897 1.00 36.84 297 PRO A O 1
ATOM 2312 N N . ALA A 1 298 ? 32.631 0.003 32.664 1.00 40.56 298 ALA A N 1
ATOM 2313 C CA . ALA A 1 298 ? 31.925 0.029 31.386 1.00 40.56 298 ALA A CA 1
ATOM 2314 C C . ALA A 1 298 ? 32.697 0.780 30.284 1.00 40.56 298 ALA A C 1
ATOM 2316 O O . ALA A 1 298 ? 32.803 2.005 30.303 1.00 40.56 298 ALA A O 1
ATOM 2317 N N . ALA A 1 299 ? 33.220 0.021 29.321 1.00 31.22 299 ALA A N 1
ATOM 2318 C CA . ALA A 1 299 ? 33.732 0.549 28.073 1.00 31.22 299 ALA A CA 1
ATOM 2319 C C . ALA A 1 299 ? 32.600 0.484 27.048 1.00 31.22 299 ALA A C 1
ATOM 2321 O O . ALA A 1 299 ? 32.170 -0.589 26.632 1.00 31.22 299 ALA A O 1
ATOM 2322 N N . THR A 1 300 ? 32.116 1.658 26.655 1.00 41.44 300 THR A N 1
ATOM 2323 C CA . THR A 1 300 ? 31.586 1.916 25.318 1.00 41.44 300 THR A CA 1
ATOM 2324 C C . THR A 1 300 ? 32.490 1.256 24.280 1.00 41.44 300 THR A C 1
ATOM 2326 O O . THR A 1 300 ? 33.567 1.769 23.986 1.00 41.44 300 THR A O 1
ATOM 2329 N N . THR A 1 301 ? 32.056 0.135 23.712 1.00 33.91 301 THR A N 1
ATOM 2330 C CA . THR A 1 301 ? 32.557 -0.343 22.427 1.00 33.91 301 THR A CA 1
ATOM 2331 C C . THR A 1 301 ? 31.681 0.255 21.339 1.00 33.91 301 THR A C 1
ATOM 2333 O O . THR A 1 301 ? 30.644 -0.267 20.938 1.00 33.91 301 THR A O 1
ATOM 2336 N N . SER A 1 302 ? 32.120 1.419 20.872 1.00 43.69 302 SER A N 1
ATOM 2337 C CA . SER A 1 302 ? 31.946 1.801 19.484 1.00 43.69 302 SER A CA 1
ATOM 2338 C C . SER A 1 302 ? 32.602 0.731 18.606 1.00 43.69 302 SER A C 1
ATOM 2340 O O . SER A 1 302 ? 33.815 0.751 18.411 1.00 43.69 302 SER A O 1
ATOM 2342 N N . GLU A 1 303 ? 31.812 -0.187 18.063 1.00 38.47 303 GLU A N 1
ATOM 2343 C CA . GLU A 1 303 ? 32.174 -0.888 16.832 1.00 38.47 303 GLU A CA 1
ATOM 2344 C C . GLU A 1 303 ? 31.237 -0.412 15.732 1.00 38.47 303 GLU A C 1
ATOM 2346 O O . GLU A 1 303 ? 30.215 -1.000 15.386 1.00 38.47 303 GLU A O 1
ATOM 2351 N N . GLN A 1 304 ? 31.612 0.746 15.204 1.00 43.00 304 GLN A N 1
ATOM 2352 C CA . GLN A 1 304 ? 31.265 1.161 13.864 1.00 43.00 304 GLN A CA 1
ATOM 2353 C C . GLN A 1 304 ? 32.014 0.241 12.894 1.00 43.00 304 GLN A C 1
ATOM 2355 O O . GLN A 1 304 ? 33.063 0.596 12.368 1.00 43.00 304 GLN A O 1
ATOM 2360 N N . GLU A 1 305 ? 31.490 -0.963 12.672 1.00 36.22 305 GLU A N 1
ATOM 2361 C CA . GLU A 1 305 ? 31.794 -1.683 11.442 1.00 36.22 305 GLU A CA 1
ATOM 2362 C C . GLU A 1 305 ? 30.994 -1.013 10.324 1.00 36.22 305 GLU A C 1
ATOM 2364 O O . GLU A 1 305 ? 29.822 -1.309 10.085 1.00 36.22 305 GLU A O 1
ATOM 2369 N N . ASP A 1 306 ? 31.648 -0.073 9.643 1.00 39.66 306 ASP A N 1
ATOM 2370 C CA . ASP A 1 306 ? 31.247 0.446 8.338 1.00 39.66 306 ASP A CA 1
ATOM 2371 C C . ASP A 1 306 ? 31.352 -0.675 7.289 1.00 39.66 306 ASP A C 1
ATOM 2373 O O . ASP A 1 306 ? 32.220 -0.705 6.417 1.00 39.66 306 ASP A O 1
ATOM 2377 N N . ARG A 1 307 ? 30.496 -1.689 7.420 1.00 43.91 307 ARG A N 1
ATOM 2378 C CA . ARG A 1 307 ? 30.316 -2.706 6.394 1.00 43.91 307 ARG A CA 1
ATOM 2379 C C . ARG A 1 307 ? 29.359 -2.128 5.369 1.00 43.91 307 ARG A C 1
ATOM 2381 O O . ARG A 1 307 ? 28.154 -2.046 5.599 1.00 43.91 307 ARG A O 1
ATOM 2388 N N . THR A 1 308 ? 29.895 -1.741 4.215 1.00 56.88 308 THR A N 1
ATOM 2389 C CA . THR A 1 308 ? 29.079 -1.450 3.032 1.00 56.88 308 THR A CA 1
ATOM 2390 C C . THR A 1 308 ? 28.349 -2.736 2.631 1.00 56.88 308 THR A C 1
ATOM 2392 O O . THR A 1 308 ? 28.911 -3.607 1.972 1.00 56.88 308 THR A O 1
ATOM 2395 N N . VAL A 1 309 ? 27.103 -2.893 3.084 1.00 62.44 309 VAL A N 1
ATOM 2396 C CA . VAL A 1 309 ? 26.253 -4.039 2.737 1.00 62.44 309 VAL A CA 1
ATOM 2397 C C . VAL A 1 309 ? 25.523 -3.723 1.439 1.00 62.44 309 VAL A C 1
ATOM 2399 O O . VAL A 1 309 ? 24.663 -2.845 1.422 1.00 62.44 309 VAL A O 1
ATOM 2402 N N . VAL A 1 310 ? 25.835 -4.463 0.374 1.00 68.06 310 VAL A N 1
ATOM 2403 C CA . VAL A 1 310 ? 25.077 -4.429 -0.882 1.00 68.06 310 VAL A CA 1
ATOM 2404 C C . VAL A 1 310 ? 23.888 -5.378 -0.762 1.00 68.06 310 VAL A C 1
ATOM 2406 O O . VAL A 1 310 ? 24.062 -6.567 -0.497 1.00 68.06 310 VAL A O 1
ATOM 2409 N N . ARG A 1 311 ? 22.674 -4.858 -0.933 1.00 81.94 311 ARG A N 1
ATOM 2410 C CA . ARG A 1 311 ? 21.424 -5.626 -0.857 1.00 81.94 311 ARG A CA 1
ATOM 2411 C C . ARG A 1 311 ? 20.877 -5.879 -2.256 1.00 81.94 311 ARG A C 1
ATOM 2413 O O . ARG A 1 311 ? 21.121 -5.098 -3.172 1.00 81.94 311 ARG A O 1
ATOM 2420 N N . LEU A 1 312 ? 20.052 -6.915 -2.412 1.00 82.88 312 LEU A N 1
ATOM 2421 C CA . LEU A 1 312 ? 19.335 -7.164 -3.669 1.00 82.88 312 LEU A CA 1
ATOM 2422 C C . LEU A 1 312 ? 18.476 -5.958 -4.092 1.00 82.88 312 LEU A C 1
ATOM 2424 O O . LEU A 1 312 ? 18.400 -5.642 -5.273 1.00 82.88 312 LEU A O 1
ATOM 2428 N N . SER A 1 313 ? 17.914 -5.223 -3.128 1.00 84.38 313 SER A N 1
ATOM 2429 C CA . SER A 1 313 ? 17.182 -3.974 -3.371 1.00 84.38 313 SER A CA 1
ATOM 2430 C C . SER A 1 313 ? 18.037 -2.848 -3.971 1.00 84.38 313 SER A C 1
ATOM 2432 O O . SER A 1 313 ? 17.485 -1.897 -4.519 1.00 84.38 313 SER A O 1
ATOM 2434 N N . ASP A 1 314 ? 19.367 -2.933 -3.857 1.00 87.12 314 ASP A N 1
ATOM 2435 C CA . ASP A 1 314 ? 20.316 -1.952 -4.401 1.00 87.12 314 ASP A CA 1
ATOM 2436 C C . ASP A 1 314 ? 20.737 -2.294 -5.847 1.00 87.12 314 ASP A C 1
ATOM 2438 O O . ASP A 1 314 ? 21.476 -1.543 -6.494 1.00 87.12 314 ASP A O 1
ATOM 2442 N N . PHE A 1 315 ? 20.289 -3.437 -6.378 1.00 94.94 315 PHE A N 1
ATOM 2443 C CA . PHE A 1 315 ? 20.544 -3.843 -7.759 1.00 94.94 315 PHE A CA 1
ATOM 2444 C C . PHE A 1 315 ? 19.673 -3.074 -8.759 1.00 94.94 315 PHE A C 1
ATOM 2446 O O . PHE A 1 315 ? 18.731 -2.367 -8.409 1.00 94.94 315 PHE A O 1
ATOM 2453 N N . HIS A 1 316 ? 20.008 -3.194 -10.047 1.00 97.38 316 HIS A N 1
ATOM 2454 C CA . HIS A 1 316 ? 19.247 -2.568 -11.119 1.00 97.38 316 HIS A CA 1
ATOM 2455 C C . HIS A 1 316 ? 17.768 -3.007 -11.059 1.00 97.38 316 HIS A C 1
ATOM 2457 O O . HIS A 1 316 ? 17.519 -4.208 -10.910 1.00 97.38 316 HIS A O 1
ATOM 2463 N N . PRO A 1 317 ? 16.789 -2.094 -11.233 1.00 92.81 317 PRO A N 1
ATOM 2464 C CA . PRO A 1 317 ? 15.364 -2.398 -11.063 1.00 92.81 317 PRO A CA 1
ATOM 2465 C C . PRO A 1 317 ? 14.864 -3.582 -11.893 1.00 92.81 317 PRO A C 1
ATOM 2467 O O . PRO A 1 317 ? 14.102 -4.403 -11.395 1.00 92.81 317 PRO A O 1
ATOM 2470 N N . TRP A 1 318 ? 15.362 -3.737 -13.127 1.00 95.31 318 TRP A N 1
ATOM 2471 C CA . TRP A 1 318 ? 15.025 -4.894 -13.973 1.00 95.31 318 TRP A CA 1
ATOM 2472 C C . TRP A 1 318 ? 15.336 -6.247 -13.316 1.00 95.31 318 TRP A C 1
ATOM 2474 O O . TRP A 1 318 ? 14.691 -7.244 -13.620 1.00 95.31 318 TRP A O 1
ATOM 2484 N N . ILE A 1 319 ? 16.316 -6.289 -12.416 1.00 97.25 319 ILE A N 1
ATOM 2485 C CA . ILE A 1 319 ? 16.708 -7.501 -11.701 1.00 97.25 319 ILE A CA 1
ATOM 2486 C C . ILE A 1 319 ? 16.032 -7.556 -10.335 1.00 97.25 319 ILE A C 1
ATOM 2488 O O . ILE A 1 319 ? 15.345 -8.532 -10.040 1.00 97.25 319 ILE A O 1
ATOM 2492 N N . ALA A 1 320 ? 16.190 -6.505 -9.524 1.00 90.06 320 ALA A N 1
ATOM 2493 C CA . ALA A 1 320 ? 15.714 -6.477 -8.143 1.00 90.06 320 ALA A CA 1
ATOM 2494 C C . ALA A 1 320 ? 14.206 -6.755 -8.048 1.00 90.06 320 ALA A C 1
ATOM 2496 O O . ALA A 1 320 ? 13.786 -7.634 -7.306 1.00 90.06 320 ALA A O 1
ATOM 2497 N N . GLU A 1 321 ? 13.392 -6.090 -8.872 1.00 88.00 321 GLU A N 1
ATOM 2498 C CA . GLU A 1 321 ? 11.928 -6.180 -8.788 1.00 88.00 321 GLU A CA 1
ATOM 2499 C C . GLU A 1 321 ? 11.373 -7.572 -9.110 1.00 88.00 321 GLU A C 1
ATOM 2501 O O . GLU A 1 321 ? 10.277 -7.920 -8.677 1.00 88.00 321 GLU A O 1
ATOM 2506 N N . ARG A 1 322 ? 12.123 -8.360 -9.884 1.00 93.12 322 ARG A N 1
ATOM 2507 C CA . ARG A 1 322 ? 11.726 -9.695 -10.340 1.00 93.12 322 ARG A CA 1
ATOM 2508 C C . ARG A 1 322 ? 12.304 -10.794 -9.465 1.00 93.12 322 ARG A C 1
ATOM 2510 O O . ARG A 1 322 ? 11.646 -11.803 -9.240 1.00 93.12 322 ARG A O 1
ATOM 2517 N N . ALA A 1 323 ? 13.530 -10.595 -8.991 1.00 92.19 323 ALA A N 1
ATOM 2518 C CA . ALA A 1 323 ? 14.235 -11.571 -8.182 1.00 92.19 323 ALA A CA 1
ATOM 2519 C C . ALA A 1 323 ? 13.865 -11.497 -6.700 1.00 92.19 323 ALA A C 1
ATOM 2521 O O . ALA A 1 323 ? 13.817 -12.536 -6.057 1.00 92.19 323 ALA A O 1
ATOM 2522 N N . GLU A 1 324 ? 13.627 -10.304 -6.148 1.00 89.25 324 GLU A N 1
ATOM 2523 C CA . GLU A 1 324 ? 13.523 -10.098 -4.697 1.00 89.25 324 GLU A CA 1
ATOM 2524 C C . GLU A 1 324 ? 12.426 -10.929 -4.017 1.00 89.25 324 GLU A C 1
ATOM 2526 O O . GLU A 1 324 ? 12.749 -11.561 -3.013 1.00 89.25 324 GLU A O 1
ATOM 2531 N N . PRO A 1 325 ? 11.191 -11.033 -4.548 1.00 84.62 325 PRO A N 1
ATOM 2532 C CA . PRO A 1 325 ? 10.170 -11.882 -3.933 1.00 84.62 325 PRO A CA 1
ATOM 2533 C C . PRO A 1 325 ? 10.616 -13.350 -3.861 1.00 84.62 325 PRO A C 1
ATOM 2535 O O . PRO A 1 325 ? 10.640 -13.948 -2.794 1.00 84.62 325 PRO A O 1
ATOM 2538 N N . LEU A 1 326 ? 11.090 -13.889 -4.987 1.00 87.94 326 LEU A N 1
ATOM 2539 C CA . LEU A 1 326 ? 11.522 -15.284 -5.103 1.00 87.94 326 LEU A CA 1
ATOM 2540 C C . LEU A 1 326 ? 12.768 -15.577 -4.264 1.00 87.94 326 LEU A C 1
ATOM 2542 O O . LEU A 1 326 ? 12.886 -16.646 -3.677 1.00 87.94 326 LEU A O 1
ATOM 2546 N N . PHE A 1 327 ? 13.696 -14.625 -4.193 1.00 89.00 327 PHE A N 1
ATOM 2547 C CA . PHE A 1 327 ? 14.909 -14.740 -3.397 1.00 89.00 327 PHE A CA 1
ATOM 2548 C C . PHE A 1 327 ? 14.590 -14.798 -1.901 1.00 89.00 327 PHE A C 1
ATOM 2550 O O . PHE A 1 327 ? 15.138 -15.634 -1.186 1.00 89.00 327 PHE A O 1
ATOM 2557 N N . VAL A 1 328 ? 13.701 -13.920 -1.426 1.00 82.19 328 VAL A N 1
ATOM 2558 C CA . VAL A 1 328 ? 13.275 -13.881 -0.018 1.00 82.19 328 VAL A CA 1
ATOM 2559 C C . VAL A 1 328 ? 12.537 -15.162 0.373 1.00 82.19 328 VAL A C 1
ATOM 2561 O O . VAL A 1 328 ? 12.714 -15.639 1.493 1.00 82.19 328 VAL A O 1
ATOM 2564 N N . ASP A 1 329 ? 11.791 -15.749 -0.560 1.00 77.38 329 ASP A N 1
ATOM 2565 C CA . ASP A 1 329 ? 11.061 -17.004 -0.363 1.00 77.38 329 ASP A CA 1
ATOM 2566 C C . ASP A 1 329 ? 11.952 -18.258 -0.506 1.00 77.38 329 ASP A C 1
ATOM 2568 O O . ASP A 1 329 ? 11.472 -19.387 -0.4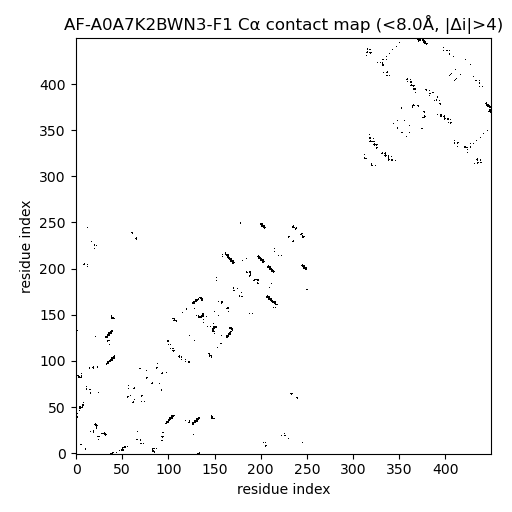25 1.00 77.38 329 ASP A O 1
ATOM 2572 N N . GLY A 1 330 ? 13.265 -18.090 -0.711 1.00 84.00 330 GLY A N 1
ATOM 2573 C CA . GLY A 1 330 ? 14.219 -19.196 -0.854 1.00 84.00 330 GLY A CA 1
ATOM 2574 C C . GLY A 1 330 ? 14.157 -19.913 -2.208 1.00 84.00 330 GLY A C 1
ATOM 2575 O O . GLY A 1 330 ? 14.789 -20.952 -2.389 1.00 84.00 330 GLY A O 1
ATOM 2576 N N . HIS A 1 331 ? 13.425 -19.366 -3.181 1.00 87.94 331 HIS A N 1
ATOM 2577 C CA . HIS A 1 331 ? 13.321 -19.865 -4.553 1.00 87.94 331 HIS A CA 1
ATOM 2578 C C . HIS A 1 331 ? 14.423 -19.272 -5.437 1.00 87.94 331 HIS A C 1
ATOM 2580 O O . HIS A 1 331 ? 14.177 -18.549 -6.409 1.00 87.94 331 HIS A O 1
ATOM 2586 N N . TYR A 1 332 ? 15.664 -19.572 -5.080 1.00 90.62 332 TYR A N 1
ATOM 2587 C CA . TYR A 1 332 ? 16.862 -18.943 -5.618 1.00 90.62 332 TYR A CA 1
ATOM 2588 C C . TYR A 1 332 ? 17.029 -19.090 -7.133 1.00 90.62 332 TYR A C 1
ATOM 2590 O O . TYR A 1 332 ? 17.215 -18.100 -7.850 1.00 90.62 332 TYR A O 1
ATOM 2598 N N . ARG A 1 333 ? 16.885 -20.301 -7.669 1.00 90.44 333 ARG A N 1
ATOM 2599 C CA . ARG A 1 333 ? 16.959 -20.533 -9.115 1.00 90.44 333 ARG A CA 1
ATOM 2600 C C . ARG A 1 333 ? 15.833 -19.832 -9.857 1.00 90.44 333 ARG A C 1
ATOM 2602 O O . ARG A 1 333 ? 16.074 -19.224 -10.901 1.00 90.44 333 ARG A O 1
ATOM 2609 N N . SER A 1 334 ? 14.618 -19.877 -9.318 1.00 91.00 334 SER A N 1
ATOM 2610 C CA . SER A 1 334 ? 13.467 -19.181 -9.900 1.00 91.00 334 SER A CA 1
ATOM 2611 C C . SER A 1 334 ? 13.689 -17.670 -9.934 1.00 91.00 334 SER A C 1
ATOM 2613 O O . SER A 1 334 ? 13.329 -17.030 -10.925 1.00 91.00 334 SER A O 1
ATOM 2615 N N . ALA A 1 335 ? 14.331 -17.098 -8.909 1.00 93.06 335 ALA A N 1
ATOM 2616 C CA . ALA A 1 335 ? 14.715 -15.688 -8.882 1.00 93.06 335 ALA A CA 1
ATOM 2617 C C . ALA A 1 335 ? 15.646 -15.340 -10.056 1.00 93.06 335 ALA A C 1
ATOM 2619 O O . ALA A 1 335 ? 15.403 -14.363 -10.770 1.00 93.06 335 ALA A O 1
ATOM 2620 N N . ILE A 1 336 ? 16.656 -16.178 -10.316 1.00 94.12 336 ILE A N 1
ATOM 2621 C CA . ILE A 1 336 ? 17.589 -16.019 -11.445 1.00 94.12 336 ILE A CA 1
ATOM 2622 C C . ILE A 1 336 ? 16.849 -16.121 -12.782 1.00 94.12 336 ILE A C 1
ATOM 2624 O O . ILE A 1 336 ? 17.012 -15.256 -13.649 1.00 94.12 336 ILE A O 1
ATOM 2628 N N . VAL A 1 337 ? 16.029 -17.160 -12.966 1.00 92.88 337 VAL A N 1
ATOM 2629 C CA . VAL A 1 337 ? 15.287 -17.396 -14.215 1.00 92.88 337 VAL A CA 1
ATOM 2630 C C . VAL A 1 337 ? 14.365 -16.217 -14.527 1.00 92.88 337 VAL A C 1
ATOM 2632 O O . VAL A 1 337 ? 14.424 -15.672 -15.631 1.00 92.88 337 VAL A O 1
ATOM 2635 N N . THR A 1 338 ? 13.583 -15.771 -13.545 1.00 93.00 338 THR A N 1
ATOM 2636 C CA . THR A 1 338 ? 12.599 -14.689 -13.710 1.00 93.00 338 THR A CA 1
ATOM 2637 C C . THR A 1 338 ? 13.276 -13.353 -14.001 1.00 93.00 338 THR A C 1
ATOM 2639 O O . THR A 1 338 ? 12.889 -12.649 -14.938 1.00 93.00 338 THR A O 1
ATOM 2642 N N . ALA A 1 339 ? 14.332 -13.010 -13.257 1.00 95.00 339 ALA A N 1
ATOM 2643 C CA . ALA A 1 339 ? 15.100 -11.793 -13.510 1.00 95.00 339 ALA A CA 1
ATOM 2644 C C . ALA A 1 339 ? 15.721 -11.786 -14.908 1.00 95.00 339 ALA A C 1
ATOM 2646 O O . ALA A 1 339 ? 15.735 -10.758 -15.587 1.00 95.00 339 ALA A O 1
ATOM 2647 N N . THR A 1 340 ? 16.196 -12.942 -15.371 1.00 94.56 340 THR A N 1
ATOM 2648 C CA . THR A 1 340 ? 16.818 -13.028 -16.687 1.00 94.56 340 THR A CA 1
ATOM 2649 C C . THR A 1 340 ? 15.806 -12.922 -17.824 1.00 94.56 340 THR A C 1
ATOM 2651 O O . THR A 1 340 ? 16.086 -12.255 -18.817 1.00 94.56 340 THR A O 1
ATOM 2654 N N . GLN A 1 341 ? 14.627 -13.537 -17.686 1.00 92.88 341 GLN A N 1
ATOM 2655 C CA . GLN A 1 341 ? 13.537 -13.399 -18.658 1.00 92.88 341 GLN A CA 1
ATOM 2656 C C . GLN A 1 341 ? 13.095 -11.941 -18.799 1.00 92.88 341 GLN A C 1
ATOM 2658 O O . GLN A 1 341 ? 12.890 -11.462 -19.914 1.00 92.88 341 GLN A O 1
ATOM 2663 N N . PHE A 1 342 ? 13.000 -11.220 -17.681 1.00 94.38 342 PHE A N 1
ATOM 2664 C CA . PHE A 1 342 ? 12.629 -9.811 -17.705 1.00 94.38 342 PHE A CA 1
ATOM 2665 C C . PHE A 1 342 ? 13.722 -8.926 -18.317 1.00 94.38 342 PHE A C 1
ATOM 2667 O O . PHE A 1 342 ? 13.423 -8.124 -19.196 1.00 94.38 342 PHE A O 1
ATOM 2674 N N . LEU A 1 343 ? 14.992 -9.118 -17.934 1.00 95.12 343 LEU A N 1
ATOM 2675 C CA . LEU A 1 343 ? 16.131 -8.447 -18.576 1.00 95.12 343 LEU A CA 1
ATOM 2676 C C . LEU A 1 343 ? 16.128 -8.667 -20.096 1.00 95.12 343 LEU A C 1
ATOM 2678 O O . LEU A 1 343 ? 16.345 -7.730 -20.858 1.00 95.12 343 LEU A O 1
ATOM 2682 N N . GLU A 1 344 ? 15.883 -9.899 -20.537 1.00 94.44 344 GLU A N 1
ATOM 2683 C CA . GLU A 1 344 ? 15.800 -10.259 -21.952 1.00 94.44 344 GLU A CA 1
ATOM 2684 C C . GLU A 1 344 ? 14.655 -9.516 -22.670 1.00 94.44 344 GLU A C 1
ATOM 2686 O O . GLU A 1 344 ? 14.875 -8.975 -23.756 1.00 94.44 344 GLU A O 1
ATOM 2691 N N . ALA A 1 345 ? 13.462 -9.448 -22.072 1.00 92.12 345 ALA A N 1
ATOM 2692 C CA . ALA A 1 345 ? 12.312 -8.746 -22.644 1.00 92.12 345 ALA A CA 1
ATOM 2693 C C . ALA A 1 345 ? 12.549 -7.231 -22.758 1.00 92.12 345 ALA A C 1
ATOM 2695 O O . ALA A 1 345 ? 12.371 -6.652 -23.832 1.00 92.12 345 ALA A O 1
ATOM 2696 N N . GLU A 1 346 ? 13.018 -6.600 -21.683 1.00 94.44 346 GLU A N 1
ATOM 2697 C CA . GLU A 1 346 ? 13.274 -5.159 -21.652 1.00 94.44 346 GLU A CA 1
ATOM 2698 C C . GLU A 1 346 ? 14.432 -4.756 -22.573 1.00 94.44 346 GLU A C 1
ATOM 2700 O O . GLU A 1 346 ? 14.367 -3.734 -23.254 1.00 94.44 346 GLU A O 1
ATOM 2705 N N . TRP A 1 347 ? 15.477 -5.583 -22.673 1.00 95.31 347 TRP A N 1
ATOM 2706 C CA . TRP A 1 347 ? 16.577 -5.343 -23.607 1.00 95.31 347 TRP A CA 1
ATOM 2707 C C . TRP A 1 347 ? 16.108 -5.409 -25.067 1.00 95.31 347 TRP A C 1
ATOM 2709 O O . TRP A 1 347 ? 16.470 -4.546 -25.872 1.00 95.31 347 TRP A O 1
ATOM 2719 N N . ARG A 1 348 ? 15.261 -6.384 -25.424 1.00 93.75 348 ARG A N 1
ATOM 2720 C CA . ARG A 1 348 ? 14.655 -6.432 -26.766 1.00 93.75 348 ARG A CA 1
ATOM 2721 C C . ARG A 1 348 ? 13.780 -5.218 -27.042 1.00 93.75 348 ARG A C 1
ATOM 2723 O O . ARG A 1 348 ? 13.935 -4.608 -28.097 1.00 93.75 348 ARG A O 1
ATOM 2730 N N . SER A 1 349 ? 12.929 -4.852 -26.084 1.00 91.06 349 SER A N 1
ATOM 2731 C CA . SER A 1 349 ? 12.064 -3.671 -26.160 1.00 91.06 349 SER A CA 1
ATOM 2732 C C . SER A 1 349 ? 12.880 -2.396 -26.396 1.00 91.06 349 SER A C 1
ATOM 2734 O O . SER A 1 349 ? 12.606 -1.645 -27.330 1.00 91.06 349 SER A O 1
ATOM 2736 N N . LEU A 1 350 ? 13.966 -2.209 -25.636 1.00 91.75 350 LEU A N 1
ATOM 2737 C CA . LEU A 1 350 ? 14.865 -1.059 -25.760 1.00 91.75 350 LEU A CA 1
ATOM 2738 C C . LEU A 1 350 ? 15.488 -0.942 -27.158 1.00 91.75 350 LEU A C 1
ATOM 2740 O O . LEU A 1 350 ? 15.665 0.163 -27.669 1.00 91.75 350 LEU A O 1
ATOM 2744 N N . LEU A 1 351 ? 15.855 -2.071 -27.766 1.00 91.88 351 LEU A N 1
ATOM 2745 C CA . LEU A 1 351 ? 16.448 -2.094 -29.101 1.00 91.88 351 LEU A CA 1
ATOM 2746 C C . LEU A 1 351 ? 15.407 -2.140 -30.226 1.00 91.88 351 LEU A C 1
ATOM 2748 O O . LEU A 1 351 ? 15.771 -1.880 -31.368 1.00 91.88 351 LEU A O 1
ATOM 2752 N N . GLY A 1 352 ? 14.140 -2.433 -29.931 1.00 90.12 352 GLY A N 1
ATOM 2753 C CA . GLY A 1 352 ? 13.097 -2.603 -30.943 1.00 90.12 352 GLY A CA 1
ATOM 2754 C C . GLY A 1 352 ? 13.377 -3.779 -31.881 1.00 90.12 352 GLY A C 1
ATOM 2755 O O . GLY A 1 352 ? 13.175 -3.660 -33.086 1.00 90.12 352 GLY A O 1
ATOM 2756 N N . VAL A 1 353 ? 13.906 -4.886 -31.348 1.00 88.00 353 VAL A N 1
ATOM 2757 C CA . VAL A 1 353 ? 14.275 -6.076 -32.134 1.00 88.00 353 VAL A CA 1
ATOM 2758 C C . VAL A 1 353 ? 13.520 -7.312 -31.670 1.00 88.00 353 VAL A C 1
ATOM 2760 O O . VAL A 1 353 ? 13.419 -7.592 -30.475 1.00 88.00 353 VAL A O 1
ATOM 2763 N N . GLU A 1 354 ? 13.055 -8.098 -32.634 1.00 85.31 354 GLU A N 1
ATOM 2764 C CA . GLU A 1 354 ? 12.342 -9.356 -32.418 1.00 85.31 354 GLU A CA 1
ATOM 2765 C C . GLU A 1 354 ? 13.055 -10.513 -33.134 1.00 85.31 354 GLU A C 1
ATOM 2767 O O . GLU A 1 354 ? 13.891 -10.305 -34.012 1.00 85.31 354 GLU A O 1
ATOM 2772 N N . GLY A 1 355 ? 12.774 -11.755 -32.731 1.00 80.88 355 GLY A N 1
ATOM 2773 C CA . GLY A 1 355 ? 13.243 -12.959 -33.435 1.00 80.88 355 GLY A CA 1
ATOM 2774 C C . GLY A 1 355 ? 14.718 -13.346 -33.249 1.00 80.88 355 GLY A C 1
ATOM 2775 O O . GLY A 1 355 ? 15.094 -14.459 -33.606 1.00 80.88 355 GLY A O 1
ATOM 2776 N N . LEU A 1 356 ? 15.553 -12.493 -32.649 1.00 86.94 356 LEU A N 1
ATOM 2777 C CA . LEU A 1 356 ? 16.952 -12.826 -32.361 1.00 86.94 356 LEU A CA 1
ATOM 2778 C C . LEU A 1 356 ? 17.096 -13.718 -31.128 1.00 86.94 356 LEU A C 1
ATOM 2780 O O . LEU A 1 356 ? 16.481 -13.473 -30.075 1.00 86.94 356 LEU A O 1
ATOM 2784 N N . SER A 1 357 ? 18.002 -14.697 -31.208 1.00 90.38 357 SER A N 1
ATOM 2785 C CA . SER A 1 357 ? 18.433 -15.414 -30.010 1.00 90.38 357 SER A CA 1
ATOM 2786 C C . SER A 1 357 ? 19.089 -14.438 -29.030 1.00 90.38 357 SER A C 1
ATOM 2788 O O . SER A 1 357 ? 19.723 -13.453 -29.416 1.00 90.38 357 SER A O 1
ATOM 2790 N N . LEU A 1 358 ? 18.991 -14.719 -27.730 1.00 89.44 358 LEU A N 1
ATOM 2791 C CA . LEU A 1 358 ? 19.587 -13.846 -26.715 1.00 89.44 358 LEU A CA 1
ATOM 2792 C C . LEU A 1 358 ? 21.121 -13.730 -26.869 1.00 89.44 358 LEU A C 1
ATOM 2794 O O . LEU A 1 358 ? 21.709 -12.700 -26.548 1.00 89.44 358 LEU A O 1
ATOM 2798 N N . SER A 1 359 ? 21.779 -14.763 -27.412 1.00 92.31 359 SER A N 1
ATOM 2799 C CA . SER A 1 359 ? 23.216 -14.712 -27.718 1.00 92.31 359 SER A CA 1
ATOM 2800 C C . SER A 1 359 ? 23.528 -13.763 -28.875 1.00 92.31 359 SER A C 1
ATOM 2802 O O . SER A 1 359 ? 24.534 -13.055 -28.828 1.00 92.31 359 SER A O 1
ATOM 2804 N N . GLU A 1 360 ? 22.678 -13.718 -29.902 1.00 93.56 360 GLU A N 1
ATOM 2805 C CA . GLU A 1 360 ? 22.814 -12.765 -31.007 1.00 93.56 360 GLU A CA 1
ATOM 2806 C C . GLU A 1 360 ? 22.533 -11.341 -30.543 1.00 93.56 360 GLU A C 1
ATOM 2808 O O . GLU A 1 360 ? 23.337 -10.458 -30.843 1.00 93.56 360 GLU A O 1
ATOM 2813 N N . LEU A 1 361 ? 21.482 -11.142 -29.737 1.00 94.50 361 LEU A N 1
ATOM 2814 C CA . LEU A 1 361 ? 21.172 -9.863 -29.096 1.00 94.50 361 LEU A CA 1
ATOM 2815 C C . LEU A 1 361 ? 22.386 -9.338 -28.320 1.00 94.50 361 LEU A C 1
ATOM 2817 O O . LEU A 1 361 ? 22.848 -8.222 -28.566 1.00 94.50 361 LEU A O 1
ATOM 2821 N N . ALA A 1 362 ? 22.969 -10.167 -27.449 1.00 94.56 362 ALA A N 1
ATOM 2822 C CA . ALA A 1 362 ? 24.151 -9.809 -26.669 1.00 94.56 362 ALA A CA 1
ATOM 2823 C C . ALA A 1 362 ? 25.379 -9.519 -27.541 1.00 94.56 362 ALA A C 1
ATOM 2825 O O . ALA A 1 362 ? 26.094 -8.540 -27.306 1.00 94.56 362 ALA A O 1
ATOM 2826 N N . ARG A 1 363 ? 25.616 -10.339 -28.572 1.00 94.25 363 ARG A N 1
ATOM 2827 C CA . ARG A 1 363 ? 26.734 -10.157 -29.506 1.00 94.25 363 ARG A CA 1
ATOM 2828 C C . ARG A 1 363 ? 26.617 -8.835 -30.260 1.00 94.25 363 ARG A C 1
ATOM 2830 O O . ARG A 1 363 ? 27.614 -8.127 -30.383 1.00 94.25 363 ARG A O 1
ATOM 2837 N N . MET A 1 364 ? 25.442 -8.528 -30.802 1.00 95.00 364 MET A N 1
ATOM 2838 C CA . MET A 1 364 ? 25.273 -7.384 -31.693 1.00 95.00 364 MET A CA 1
ATOM 2839 C C . MET A 1 364 ? 25.164 -6.059 -30.935 1.00 95.00 364 MET A C 1
ATOM 2841 O O . MET A 1 364 ? 25.670 -5.050 -31.420 1.00 95.00 364 MET A O 1
ATOM 2845 N N . SER A 1 365 ? 24.562 -6.057 -29.739 1.00 96.31 365 SER A N 1
ATOM 2846 C CA . SER A 1 365 ? 24.245 -4.829 -28.998 1.00 96.31 365 SER A CA 1
ATOM 2847 C C . SER A 1 365 ? 25.473 -3.949 -28.788 1.00 96.31 365 SER A C 1
ATOM 2849 O O . SER A 1 365 ? 25.457 -2.774 -29.137 1.00 96.31 365 SER A O 1
ATOM 2851 N N . PHE A 1 366 ? 26.571 -4.522 -28.300 1.00 95.75 366 PHE A N 1
ATOM 2852 C CA . PHE A 1 366 ? 27.808 -3.789 -28.015 1.00 95.75 366 PHE A CA 1
ATOM 2853 C C . PHE A 1 366 ? 28.868 -3.941 -29.122 1.00 95.75 366 PHE A C 1
ATOM 2855 O O . PHE A 1 366 ? 30.039 -3.636 -28.907 1.00 95.75 366 PHE A O 1
ATOM 2862 N N . ASP A 1 367 ? 28.501 -4.415 -30.321 1.00 95.12 367 ASP A N 1
ATOM 2863 C CA . ASP A 1 367 ? 29.450 -4.541 -31.436 1.00 95.12 367 ASP A CA 1
ATOM 2864 C C . ASP A 1 367 ? 29.974 -3.157 -31.847 1.00 95.12 367 ASP A C 1
ATOM 2866 O O . ASP A 1 367 ? 29.204 -2.208 -32.012 1.00 95.12 367 ASP A O 1
ATOM 2870 N N . ARG A 1 368 ? 31.294 -3.034 -32.015 1.00 94.50 368 ARG A N 1
ATOM 2871 C CA . ARG A 1 368 ? 31.974 -1.776 -32.361 1.00 94.50 368 ARG A CA 1
ATOM 2872 C C . ARG A 1 368 ? 31.674 -1.313 -33.787 1.00 94.50 368 ARG A C 1
ATOM 2874 O O . ARG A 1 368 ? 31.766 -0.117 -34.081 1.00 94.50 368 ARG A O 1
ATOM 2881 N N . ARG A 1 369 ? 31.306 -2.238 -34.678 1.00 92.88 369 ARG A N 1
ATOM 2882 C CA . ARG A 1 369 ? 30.892 -1.921 -36.050 1.00 92.88 369 ARG A CA 1
ATOM 2883 C C . ARG A 1 369 ? 29.639 -1.055 -36.035 1.00 92.88 369 ARG A C 1
ATOM 2885 O O . ARG A 1 369 ? 28.851 -1.111 -35.095 1.00 92.88 369 ARG A O 1
ATOM 2892 N N . GLY A 1 370 ? 29.465 -0.234 -37.070 1.00 90.81 370 GLY A N 1
ATOM 2893 C CA . GLY A 1 370 ? 28.279 0.618 -37.203 1.00 90.81 370 GLY A CA 1
ATOM 2894 C C . GLY A 1 370 ? 26.968 -0.181 -37.124 1.00 90.81 370 GLY A C 1
ATOM 2895 O O . GLY A 1 370 ? 26.988 -1.399 -37.331 1.00 90.81 370 GLY A O 1
ATOM 2896 N N . PRO A 1 371 ? 25.845 0.479 -36.791 1.00 93.44 371 PRO A N 1
ATOM 2897 C CA . PRO A 1 371 ? 24.545 -0.166 -36.902 1.00 93.44 371 PRO A CA 1
ATOM 2898 C C . PRO A 1 371 ? 24.285 -0.551 -38.361 1.00 93.44 371 PRO A C 1
ATOM 2900 O O . PRO A 1 371 ? 24.700 0.163 -39.278 1.00 93.44 371 PRO A O 1
ATOM 2903 N N . ALA A 1 372 ? 23.612 -1.678 -38.555 1.00 90.88 372 ALA A N 1
ATOM 2904 C CA . ALA A 1 372 ? 23.104 -2.113 -39.851 1.00 90.88 372 ALA A CA 1
ATOM 2905 C C . ALA A 1 372 ? 21.569 -2.144 -39.801 1.00 90.88 372 ALA A C 1
ATOM 2907 O O . ALA A 1 372 ? 20.970 -1.882 -38.753 1.00 90.88 372 ALA A O 1
ATOM 2908 N N . ARG A 1 373 ? 20.927 -2.415 -40.941 1.00 86.19 373 ARG A N 1
ATOM 2909 C CA . ARG A 1 373 ? 19.472 -2.587 -41.000 1.00 86.19 373 ARG A CA 1
ATOM 2910 C C . ARG A 1 373 ? 19.059 -3.707 -40.039 1.00 86.19 373 ARG A C 1
ATOM 2912 O O . ARG A 1 373 ? 19.709 -4.746 -40.023 1.00 86.19 373 ARG A O 1
ATOM 2919 N N . ASP A 1 374 ? 18.042 -3.446 -39.219 1.00 84.81 374 ASP A N 1
ATOM 2920 C CA . ASP A 1 374 ? 17.514 -4.363 -38.192 1.00 84.81 374 ASP A CA 1
ATOM 2921 C C . ASP A 1 374 ? 18.540 -4.783 -37.115 1.00 84.81 374 ASP A C 1
ATOM 2923 O O . ASP A 1 374 ? 18.317 -5.681 -36.307 1.00 84.81 374 ASP A O 1
ATOM 2927 N N . GLU A 1 375 ? 19.669 -4.074 -37.057 1.00 91.75 375 GLU A N 1
ATOM 2928 C CA . GLU A 1 375 ? 20.792 -4.339 -36.170 1.00 91.75 375 GLU A CA 1
ATOM 2929 C C . GLU A 1 375 ? 21.211 -3.042 -35.445 1.00 91.75 375 GLU A C 1
ATOM 2931 O O . GLU A 1 375 ? 22.283 -2.470 -35.708 1.00 91.75 375 GLU A O 1
ATOM 2936 N N . PRO A 1 376 ? 20.373 -2.541 -34.519 1.00 94.88 376 PRO A N 1
ATOM 2937 C CA . PRO A 1 376 ? 20.709 -1.397 -33.687 1.00 94.88 376 PRO A CA 1
ATOM 2938 C C . PRO A 1 376 ? 21.892 -1.709 -32.764 1.00 94.88 376 PRO A C 1
ATOM 2940 O O . PRO A 1 376 ? 22.288 -2.861 -32.540 1.00 94.88 376 PRO A O 1
ATOM 2943 N N . ARG A 1 377 ? 22.499 -0.645 -32.243 1.00 96.44 377 ARG A N 1
ATOM 2944 C CA . ARG A 1 377 ? 23.697 -0.710 -31.409 1.00 96.44 377 ARG A CA 1
ATOM 2945 C C . ARG A 1 377 ? 23.541 0.110 -30.144 1.00 96.44 377 ARG A C 1
ATOM 2947 O O . ARG A 1 377 ? 23.055 1.234 -30.185 1.00 96.44 377 ARG A O 1
ATOM 2954 N N . LEU A 1 378 ? 24.064 -0.418 -29.051 1.00 96.75 378 LEU A N 1
ATOM 2955 C CA . LEU A 1 378 ? 24.294 0.286 -27.803 1.00 96.75 378 LEU A CA 1
ATOM 2956 C C . LEU A 1 378 ? 25.664 0.968 -27.842 1.00 96.75 378 LEU A C 1
ATOM 2958 O O . LEU A 1 378 ? 26.678 0.379 -28.241 1.00 96.75 378 LEU A O 1
ATOM 2962 N N . ARG A 1 379 ? 25.683 2.249 -27.473 1.00 95.81 379 ARG A N 1
ATOM 2963 C CA . ARG A 1 379 ? 26.880 3.093 -27.462 1.00 95.81 379 ARG A CA 1
ATOM 2964 C C . ARG A 1 379 ? 27.045 3.798 -26.127 1.00 95.81 379 ARG A C 1
ATOM 2966 O O . ARG A 1 379 ? 26.235 4.660 -25.783 1.00 95.81 379 ARG A O 1
ATOM 2973 N N . PHE A 1 380 ? 28.124 3.480 -25.418 1.00 94.12 380 PHE A N 1
ATOM 2974 C CA . PHE A 1 380 ? 28.490 4.198 -24.199 1.00 94.12 380 PHE A CA 1
ATOM 2975 C C . PHE A 1 380 ? 28.954 5.625 -24.503 1.00 94.12 380 PHE A C 1
ATOM 2977 O O . PHE A 1 380 ? 29.597 5.887 -25.526 1.00 94.12 380 PHE A O 1
ATOM 2984 N N . ARG A 1 381 ? 28.641 6.545 -23.588 1.00 88.12 381 ARG A N 1
ATOM 2985 C CA . ARG A 1 381 ? 29.149 7.925 -23.578 1.00 88.12 381 ARG A CA 1
ATOM 2986 C C . ARG A 1 381 ? 30.329 8.028 -22.605 1.00 88.12 381 ARG A C 1
ATOM 2988 O O . ARG A 1 381 ? 30.541 7.138 -21.799 1.00 88.12 381 ARG A O 1
ATOM 2995 N N . GLY A 1 382 ? 31.119 9.096 -22.702 1.00 86.44 382 GLY A N 1
ATOM 2996 C CA . GLY A 1 382 ? 32.178 9.382 -21.720 1.00 86.44 382 GLY A CA 1
ATOM 2997 C C . GLY A 1 382 ? 33.525 8.678 -21.938 1.00 86.44 382 GLY A C 1
ATOM 2998 O O . GLY A 1 382 ? 34.467 8.977 -21.217 1.00 86.44 382 GLY A O 1
ATOM 2999 N N . TYR A 1 383 ? 33.672 7.826 -22.961 1.00 89.12 383 TYR A N 1
ATOM 3000 C CA . TYR A 1 383 ? 34.925 7.097 -23.252 1.00 89.12 383 TYR A CA 1
ATOM 3001 C C . TYR A 1 383 ? 35.751 7.685 -24.415 1.00 89.12 383 TYR A C 1
ATOM 3003 O O . TYR A 1 383 ? 36.506 6.982 -25.090 1.00 89.12 383 TYR A O 1
ATOM 3011 N N . GLY A 1 384 ? 35.617 8.989 -24.663 1.00 86.94 384 GLY A N 1
ATOM 3012 C CA . GLY A 1 384 ? 36.333 9.688 -25.733 1.00 86.94 384 GLY A CA 1
ATOM 3013 C C . GLY A 1 384 ? 35.806 9.379 -27.139 1.00 86.94 384 GLY A C 1
ATOM 3014 O O . GLY A 1 384 ? 34.641 9.016 -27.322 1.00 86.94 384 GLY A O 1
ATOM 3015 N N . SER A 1 385 ? 36.660 9.579 -28.147 1.00 87.81 385 SER A N 1
ATOM 3016 C CA . SER A 1 385 ? 36.304 9.388 -29.554 1.00 87.81 385 SER A CA 1
ATOM 3017 C C . SER A 1 385 ? 36.070 7.917 -29.906 1.00 87.81 385 SER A C 1
ATOM 3019 O O . SER A 1 385 ? 36.622 6.998 -29.294 1.00 87.81 385 SER A O 1
ATOM 3021 N N . ARG A 1 386 ? 35.262 7.704 -30.952 1.00 80.75 386 ARG A N 1
ATOM 3022 C CA . ARG A 1 386 ? 35.130 6.402 -31.610 1.00 80.75 386 ARG A CA 1
ATOM 3023 C C . ARG A 1 386 ? 36.536 5.924 -31.994 1.00 80.75 386 ARG A C 1
ATOM 3025 O O . ARG A 1 386 ? 37.300 6.693 -32.563 1.00 80.75 386 ARG A O 1
ATOM 3032 N N . ASP A 1 387 ? 36.857 4.687 -31.624 1.00 81.69 387 ASP A N 1
ATOM 3033 C CA . ASP A 1 387 ? 38.160 4.024 -31.798 1.00 81.69 387 ASP A CA 1
ATOM 3034 C C . ASP A 1 387 ? 39.270 4.327 -30.783 1.00 81.69 387 ASP A C 1
ATOM 3036 O O . ASP A 1 387 ? 40.343 3.712 -30.880 1.00 81.69 387 ASP A O 1
ATOM 3040 N N . SER A 1 388 ? 39.009 5.146 -29.758 1.00 93.06 388 SER A N 1
ATOM 3041 C CA . SER A 1 388 ? 39.921 5.255 -28.613 1.00 93.06 388 SER A CA 1
ATOM 3042 C C . SER A 1 388 ? 40.091 3.888 -27.916 1.00 93.06 388 SER A C 1
ATOM 3044 O O . SER A 1 388 ? 39.158 3.073 -27.917 1.00 93.06 388 SER A O 1
ATOM 3046 N N . PRO A 1 389 ? 41.253 3.598 -27.296 1.00 95.12 389 PRO A N 1
ATOM 3047 C CA . PRO A 1 389 ? 41.435 2.370 -26.521 1.00 95.12 389 PRO A CA 1
ATOM 3048 C C . PRO A 1 389 ? 40.371 2.194 -25.426 1.00 95.12 389 PRO A C 1
ATOM 3050 O O . PRO A 1 389 ? 39.815 1.108 -25.280 1.00 95.12 389 PRO A O 1
ATOM 3053 N N . ALA A 1 390 ? 40.018 3.275 -24.721 1.00 93.38 390 ALA A N 1
ATOM 3054 C CA . ALA A 1 390 ? 38.985 3.262 -23.685 1.00 93.38 390 ALA A CA 1
ATOM 3055 C C . ALA A 1 390 ? 37.600 2.907 -24.252 1.00 93.38 390 ALA A C 1
ATOM 3057 O O . ALA A 1 390 ? 36.899 2.061 -23.698 1.00 93.38 390 ALA A O 1
ATOM 3058 N N . TRP A 1 391 ? 37.229 3.491 -25.395 1.00 95.19 391 TRP A N 1
ATOM 3059 C CA . TRP A 1 391 ? 35.961 3.204 -26.062 1.00 95.19 391 TRP A CA 1
ATOM 3060 C C . TRP A 1 391 ? 35.897 1.753 -26.544 1.00 95.19 391 TRP A C 1
ATOM 3062 O O . TRP A 1 391 ? 34.886 1.079 -26.338 1.00 95.19 391 TRP A O 1
ATOM 3072 N N . LYS A 1 392 ? 36.984 1.245 -27.144 1.00 95.44 392 LYS A N 1
ATOM 3073 C CA . LYS A 1 392 ? 37.084 -0.150 -27.599 1.00 95.44 392 LYS A CA 1
ATOM 3074 C C . LYS A 1 392 ? 36.933 -1.122 -26.429 1.00 95.44 392 LYS A C 1
ATOM 3076 O O . LYS A 1 392 ? 36.104 -2.023 -26.519 1.00 95.44 392 LYS A O 1
ATOM 3081 N N . ASN A 1 393 ? 37.649 -0.887 -25.329 1.00 95.69 393 ASN A N 1
ATOM 3082 C CA . ASN A 1 393 ? 37.599 -1.734 -24.136 1.00 95.69 393 ASN A CA 1
ATOM 3083 C C . ASN A 1 393 ? 36.211 -1.750 -23.487 1.00 95.69 393 ASN A C 1
ATOM 3085 O O . ASN A 1 393 ? 35.728 -2.824 -23.142 1.00 95.69 393 ASN A O 1
ATOM 3089 N N . ALA A 1 394 ? 35.539 -0.598 -23.378 1.00 95.44 394 ALA A N 1
ATOM 3090 C CA . ALA A 1 394 ? 34.185 -0.531 -22.823 1.00 95.44 394 ALA A CA 1
ATOM 3091 C C . ALA A 1 394 ? 33.188 -1.386 -23.630 1.00 95.44 394 ALA A C 1
ATOM 3093 O O . ALA A 1 394 ? 32.415 -2.153 -23.061 1.00 95.44 394 ALA A O 1
ATOM 3094 N N . HIS A 1 395 ? 33.238 -1.308 -24.964 1.00 96.50 395 HIS A N 1
ATOM 3095 C CA . HIS A 1 395 ? 32.312 -2.040 -25.834 1.00 96.50 395 HIS A CA 1
ATOM 3096 C C . HIS A 1 395 ? 32.665 -3.528 -25.954 1.00 96.50 395 HIS A C 1
ATOM 3098 O O . HIS A 1 395 ? 31.781 -4.379 -25.845 1.00 96.50 395 HIS A O 1
ATOM 3104 N N . ASP A 1 396 ? 33.943 -3.868 -26.150 1.00 96.38 396 ASP A N 1
ATOM 3105 C CA . ASP A 1 396 ? 34.373 -5.268 -26.229 1.00 96.38 396 ASP A CA 1
ATOM 3106 C C . ASP A 1 396 ? 34.167 -5.985 -24.882 1.00 96.38 396 ASP A C 1
ATOM 3108 O O . ASP A 1 396 ? 33.681 -7.119 -24.872 1.00 96.38 396 ASP A O 1
ATOM 3112 N N . GLY A 1 397 ? 34.439 -5.308 -23.760 1.00 97.19 397 GLY A N 1
ATOM 3113 C CA . GLY A 1 397 ? 34.195 -5.813 -22.408 1.00 97.19 397 GLY A CA 1
ATOM 3114 C C . GLY A 1 397 ? 32.712 -6.051 -22.132 1.00 97.19 397 GLY A C 1
ATOM 3115 O O . GLY A 1 397 ? 32.336 -7.161 -21.757 1.00 97.19 397 GLY A O 1
ATOM 3116 N N . ALA A 1 398 ? 31.849 -5.067 -22.408 1.00 97.31 398 ALA A N 1
ATOM 3117 C CA . ALA A 1 398 ? 30.402 -5.234 -22.260 1.00 97.31 398 ALA A CA 1
ATOM 3118 C C . ALA A 1 398 ? 29.858 -6.369 -23.143 1.00 97.31 398 ALA A C 1
ATOM 3120 O O . ALA A 1 398 ? 29.047 -7.171 -22.681 1.00 97.31 398 ALA A O 1
ATOM 3121 N N . ARG A 1 399 ? 30.352 -6.509 -24.385 1.00 97.25 399 ARG A N 1
ATOM 3122 C CA . ARG A 1 399 ? 29.971 -7.617 -25.278 1.00 97.25 399 ARG A CA 1
ATOM 3123 C C . ARG A 1 399 ? 30.342 -8.979 -24.691 1.00 97.25 399 ARG A C 1
ATOM 3125 O O . ARG A 1 399 ? 29.524 -9.898 -24.710 1.00 97.25 399 ARG A O 1
ATOM 3132 N N . GLN A 1 400 ? 31.573 -9.134 -24.205 1.00 97.62 400 GLN A N 1
ATOM 3133 C CA . GLN A 1 400 ? 32.048 -10.394 -23.625 1.00 97.62 400 GLN A CA 1
ATOM 3134 C C . GLN A 1 400 ? 31.303 -10.736 -22.335 1.00 97.62 400 GLN A C 1
ATOM 3136 O O . GLN A 1 400 ? 30.863 -11.872 -22.167 1.00 97.62 400 GLN A O 1
ATOM 3141 N N . TYR A 1 401 ? 31.099 -9.746 -21.469 1.00 97.88 401 TYR A N 1
ATOM 3142 C CA . TYR A 1 401 ? 30.356 -9.898 -20.225 1.00 97.88 401 TYR A CA 1
ATOM 3143 C C . TYR A 1 401 ? 28.903 -10.309 -20.468 1.00 97.88 401 TYR A C 1
ATOM 3145 O O . TYR A 1 401 ? 28.410 -11.259 -19.859 1.00 97.88 401 TYR A O 1
ATOM 3153 N N . ALA A 1 402 ? 28.237 -9.650 -21.419 1.00 97.62 402 ALA A N 1
ATOM 3154 C CA . ALA A 1 402 ? 26.884 -9.988 -21.826 1.00 97.62 402 ALA A CA 1
ATOM 3155 C C . ALA A 1 402 ? 26.785 -11.432 -22.336 1.00 97.62 402 ALA A C 1
ATOM 3157 O O . ALA A 1 402 ? 25.921 -12.190 -21.899 1.00 97.62 402 ALA A O 1
ATOM 3158 N N . LEU A 1 403 ? 27.703 -11.847 -23.214 1.00 96.31 403 LEU A N 1
ATOM 3159 C CA . LEU A 1 403 ? 27.768 -13.229 -23.695 1.00 96.31 403 LEU A CA 1
ATOM 3160 C C . LEU A 1 403 ? 28.028 -14.225 -22.558 1.00 96.31 403 LEU A C 1
ATOM 3162 O O . LEU A 1 403 ? 27.436 -15.304 -22.561 1.00 96.31 403 LEU A O 1
ATOM 3166 N N . GLY A 1 404 ? 28.871 -13.865 -21.588 1.00 95.94 404 GLY A N 1
ATOM 3167 C CA . GLY A 1 404 ? 29.108 -14.644 -20.374 1.00 95.94 404 GLY A CA 1
ATOM 3168 C C . GLY A 1 404 ? 27.828 -14.839 -19.563 1.00 95.94 404 GLY A C 1
ATOM 3169 O O . GLY A 1 404 ? 27.458 -15.977 -19.282 1.00 95.94 404 GLY A O 1
ATOM 3170 N N . CYS A 1 405 ? 27.094 -13.761 -19.279 1.00 96.31 405 CYS A N 1
ATOM 3171 C CA . CYS A 1 405 ? 25.816 -13.821 -18.565 1.00 96.31 405 CYS A CA 1
ATOM 3172 C C . CYS A 1 405 ? 24.797 -14.702 -19.301 1.00 96.31 405 CYS A C 1
ATOM 3174 O O . CYS A 1 405 ? 24.177 -15.584 -18.711 1.00 96.31 405 CYS A O 1
ATOM 3176 N N . VAL A 1 406 ? 24.660 -14.536 -20.616 1.00 93.62 406 VAL A N 1
ATOM 3177 C CA . VAL A 1 406 ? 23.709 -15.327 -21.408 1.00 93.62 406 VAL A CA 1
ATOM 3178 C C . VAL A 1 406 ? 24.087 -16.810 -21.426 1.00 93.62 406 VAL A C 1
ATOM 3180 O O . VAL A 1 406 ? 23.240 -17.673 -21.198 1.00 93.62 406 VAL A O 1
ATOM 3183 N N . LYS A 1 407 ? 25.355 -17.138 -21.678 1.00 92.81 407 LYS A N 1
ATOM 3184 C CA . LYS A 1 407 ? 25.778 -18.535 -21.840 1.00 92.81 407 LYS A CA 1
ATOM 3185 C C . LYS A 1 407 ? 25.929 -19.276 -20.512 1.00 92.81 407 LYS A C 1
ATOM 3187 O O . LYS A 1 407 ? 25.539 -20.436 -20.438 1.00 92.81 407 LYS A O 1
ATOM 3192 N N . ARG A 1 408 ? 26.499 -18.637 -19.486 1.00 91.25 408 ARG A N 1
ATOM 3193 C CA . ARG A 1 408 ? 26.850 -19.287 -18.211 1.00 91.25 408 ARG A CA 1
ATOM 3194 C C . ARG A 1 408 ? 25.762 -19.179 -17.149 1.00 91.25 408 ARG A C 1
ATOM 3196 O O . ARG A 1 408 ? 25.636 -20.109 -16.357 1.00 91.25 408 ARG A O 1
ATOM 3203 N N . ILE A 1 409 ? 25.014 -18.076 -17.120 1.00 91.62 409 ILE A N 1
ATOM 3204 C CA . ILE A 1 409 ? 23.953 -17.852 -16.129 1.00 91.62 409 ILE A CA 1
ATOM 3205 C C . ILE A 1 409 ? 22.618 -18.271 -16.734 1.00 91.62 409 ILE A C 1
ATOM 3207 O O . ILE A 1 409 ? 22.070 -19.304 -16.360 1.00 91.62 409 ILE A O 1
ATOM 3211 N N . ARG A 1 410 ? 22.128 -17.525 -17.732 1.00 87.75 410 ARG A N 1
ATOM 3212 C CA . ARG A 1 410 ? 20.787 -17.722 -18.301 1.00 87.75 410 ARG A CA 1
ATOM 3213 C C . ARG A 1 410 ? 20.592 -19.129 -18.844 1.00 87.75 410 ARG A C 1
ATOM 3215 O O . ARG A 1 410 ? 19.648 -19.811 -18.465 1.00 87.75 410 ARG A O 1
ATOM 3222 N N . ASN A 1 411 ? 21.453 -19.552 -19.769 1.00 86.88 411 ASN A N 1
ATOM 3223 C CA . ASN A 1 411 ? 21.245 -20.813 -20.474 1.00 86.88 411 ASN A CA 1
ATOM 3224 C C . ASN A 1 411 ? 21.347 -22.021 -19.543 1.00 86.88 411 ASN A C 1
ATOM 3226 O O . ASN A 1 411 ? 20.588 -22.965 -19.721 1.00 86.88 411 ASN A O 1
ATOM 3230 N N . LEU A 1 412 ? 22.230 -21.984 -18.542 1.00 84.44 412 LEU A N 1
ATOM 3231 C CA . LEU A 1 412 ? 22.324 -23.076 -17.575 1.00 84.44 412 LEU A CA 1
ATOM 3232 C C . LEU A 1 412 ? 21.145 -23.070 -16.599 1.00 84.44 412 LEU A C 1
ATOM 3234 O O . LEU A 1 412 ? 20.565 -24.125 -16.367 1.00 84.44 412 LEU A O 1
ATOM 3238 N N . ALA A 1 413 ? 20.725 -21.897 -16.113 1.00 81.00 413 ALA A N 1
ATOM 3239 C CA . ALA A 1 413 ? 19.564 -21.777 -15.231 1.00 81.00 413 ALA A CA 1
ATOM 3240 C C . ALA A 1 413 ? 18.254 -22.232 -15.903 1.00 81.00 413 ALA A C 1
ATOM 3242 O O . ALA A 1 413 ? 17.415 -22.842 -15.247 1.00 81.00 413 ALA A O 1
ATOM 3243 N N . VAL A 1 414 ? 18.085 -21.954 -17.203 1.00 77.69 414 VAL A N 1
ATOM 3244 C CA . VAL A 1 414 ? 16.847 -22.244 -17.950 1.00 77.69 414 VAL A CA 1
ATOM 3245 C C . VAL A 1 414 ? 16.855 -23.626 -18.612 1.00 77.69 414 VAL A C 1
ATOM 3247 O O . VAL A 1 414 ? 15.858 -24.335 -18.534 1.00 77.69 414 VAL A O 1
ATOM 3250 N N . HIS A 1 415 ? 17.947 -24.019 -19.278 1.00 74.69 415 HIS A N 1
ATOM 3251 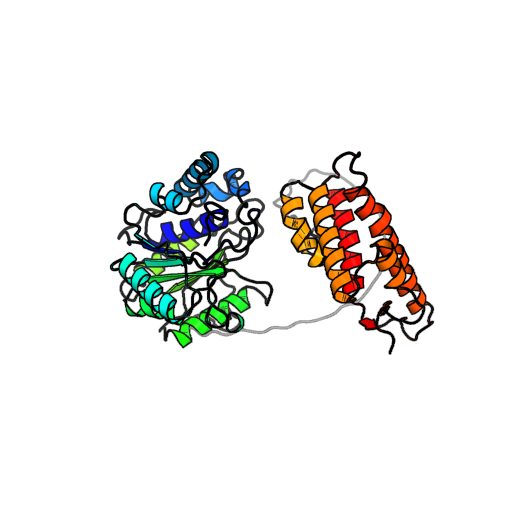C CA . HIS A 1 415 ? 17.966 -25.214 -20.144 1.00 74.69 415 HIS A CA 1
ATOM 3252 C C . HIS A 1 415 ? 18.687 -26.417 -19.537 1.00 74.69 415 HIS A C 1
ATOM 3254 O O . HIS A 1 415 ? 18.521 -27.530 -20.027 1.00 74.69 415 HIS A O 1
ATOM 3260 N N . HIS A 1 416 ? 19.471 -26.225 -18.473 1.00 70.06 416 HIS A N 1
ATOM 3261 C CA . HIS A 1 416 ? 20.226 -27.305 -17.832 1.00 70.06 416 HIS A CA 1
ATOM 3262 C C . HIS A 1 416 ? 20.005 -27.333 -16.316 1.00 70.06 416 HIS A C 1
ATOM 3264 O O . HIS A 1 416 ? 20.959 -27.195 -15.550 1.00 70.06 416 HIS A O 1
ATOM 3270 N N . PRO A 1 417 ? 18.766 -27.561 -15.844 1.00 67.12 417 PRO A N 1
ATOM 3271 C CA . PRO A 1 417 ? 18.463 -27.488 -14.423 1.00 67.12 417 PRO A CA 1
ATOM 3272 C C . PRO A 1 417 ? 19.062 -28.631 -13.576 1.00 67.12 417 PRO A C 1
ATOM 3274 O O . PRO A 1 417 ? 18.833 -28.650 -12.372 1.00 67.12 417 PRO A O 1
ATOM 3277 N N . GLN A 1 418 ? 19.845 -29.558 -14.137 1.00 56.06 418 GLN A N 1
ATOM 3278 C CA . GLN A 1 418 ? 20.324 -30.781 -13.464 1.00 56.06 418 GLN A CA 1
ATOM 3279 C C . GLN A 1 418 ? 21.456 -30.579 -12.424 1.00 56.06 418 GLN A C 1
ATOM 3281 O O . GLN A 1 418 ? 22.312 -31.441 -12.258 1.00 56.06 418 GLN A O 1
ATOM 3286 N N . GLY A 1 419 ? 21.468 -29.458 -11.703 1.00 62.59 419 GLY A N 1
ATOM 3287 C CA . GLY A 1 419 ? 22.408 -29.172 -10.611 1.00 62.59 419 GLY A CA 1
ATOM 3288 C C . GLY A 1 419 ? 21.700 -28.929 -9.279 1.00 62.59 419 GLY A C 1
ATOM 3289 O O . GLY A 1 419 ? 20.488 -28.713 -9.259 1.00 62.59 419 GLY A O 1
ATOM 3290 N N . ALA A 1 420 ? 22.459 -28.928 -8.179 1.00 65.56 420 ALA A N 1
ATOM 3291 C CA . ALA A 1 420 ? 21.968 -28.497 -6.869 1.00 65.56 420 ALA A CA 1
ATOM 3292 C C . ALA A 1 420 ? 21.394 -27.069 -6.943 1.00 65.56 420 ALA A C 1
ATOM 3294 O O . ALA A 1 420 ? 21.835 -26.262 -7.761 1.00 65.56 420 ALA A O 1
ATOM 3295 N N . GLU A 1 421 ? 20.371 -26.780 -6.138 1.00 79.44 421 GLU A N 1
ATOM 3296 C CA . GLU A 1 421 ? 19.838 -25.422 -5.996 1.00 79.44 421 GLU A CA 1
ATOM 3297 C C . GLU A 1 421 ? 20.953 -24.486 -5.503 1.00 79.44 421 GLU A C 1
ATOM 3299 O O . GLU A 1 421 ? 21.625 -24.847 -4.534 1.00 79.44 421 GLU A O 1
ATOM 3304 N N . PRO A 1 422 ? 21.187 -23.334 -6.164 1.00 87.00 422 PRO A N 1
ATOM 3305 C CA . PRO A 1 422 ? 22.190 -22.385 -5.701 1.00 87.00 422 PRO A CA 1
ATOM 3306 C C . PRO A 1 422 ? 21.790 -21.851 -4.328 1.00 87.00 422 PRO A C 1
ATOM 3308 O O . PRO A 1 422 ? 20.603 -21.679 -4.042 1.00 87.00 422 PRO A O 1
ATOM 3311 N N . ASP A 1 423 ? 22.772 -21.573 -3.476 1.00 89.75 423 ASP A N 1
ATOM 3312 C CA . ASP A 1 423 ? 22.501 -20.949 -2.184 1.00 89.75 423 ASP A CA 1
ATOM 3313 C C . ASP A 1 423 ? 22.220 -19.439 -2.321 1.00 89.75 423 ASP A C 1
ATOM 3315 O O . ASP A 1 423 ? 22.305 -18.846 -3.403 1.00 89.75 423 ASP A O 1
ATOM 3319 N N . ALA A 1 424 ? 21.857 -18.799 -1.208 1.00 86.75 424 ALA A N 1
ATOM 3320 C CA . ALA A 1 424 ? 21.537 -17.374 -1.170 1.00 86.75 424 ALA A CA 1
ATOM 3321 C C . ALA A 1 424 ? 22.699 -16.484 -1.646 1.00 86.75 424 ALA A C 1
ATOM 3323 O O . ALA A 1 424 ? 22.473 -15.470 -2.309 1.00 86.75 424 ALA A O 1
ATOM 3324 N N . THR A 1 425 ? 23.937 -16.846 -1.309 1.00 90.00 425 THR A N 1
ATOM 3325 C CA . THR A 1 425 ? 25.127 -16.052 -1.631 1.00 90.00 425 THR A CA 1
ATOM 3326 C C . THR A 1 425 ? 25.439 -16.161 -3.115 1.00 90.00 425 THR A C 1
ATOM 3328 O O . THR A 1 425 ? 25.503 -15.134 -3.792 1.00 90.00 425 THR A O 1
ATOM 3331 N N . GLU A 1 426 ? 25.525 -17.384 -3.643 1.00 91.44 426 GLU A N 1
ATOM 3332 C CA . GLU A 1 426 ? 25.729 -17.636 -5.076 1.00 91.44 426 GLU A CA 1
ATOM 3333 C C . GLU A 1 426 ? 24.643 -16.936 -5.906 1.00 91.44 426 GLU A C 1
ATOM 3335 O O . GLU A 1 426 ? 24.903 -16.311 -6.937 1.00 91.44 426 GLU A O 1
ATOM 3340 N N . THR A 1 427 ? 23.406 -16.962 -5.418 1.00 93.44 427 THR A N 1
ATOM 3341 C CA . THR A 1 427 ? 22.282 -16.317 -6.093 1.00 93.44 427 THR A CA 1
ATOM 3342 C C . THR A 1 427 ? 22.401 -14.795 -6.092 1.00 93.44 427 THR A C 1
ATOM 3344 O O . THR A 1 427 ? 22.144 -14.170 -7.123 1.00 93.44 427 THR A O 1
ATOM 3347 N N . LEU A 1 428 ? 22.834 -14.173 -4.990 1.00 93.25 428 LEU A N 1
ATOM 3348 C CA . LEU A 1 428 ? 23.112 -12.731 -4.960 1.00 93.25 428 LEU A CA 1
ATOM 3349 C C . LEU A 1 428 ? 24.242 -12.345 -5.912 1.00 93.25 428 LEU A C 1
ATOM 3351 O O . LEU A 1 428 ? 24.129 -11.324 -6.591 1.00 93.25 428 LEU A O 1
ATOM 3355 N N . GLU A 1 429 ? 25.300 -13.149 -6.003 1.00 94.38 429 GLU A N 1
ATOM 3356 C CA . GLU A 1 429 ? 26.405 -12.919 -6.939 1.00 94.38 429 GLU A CA 1
ATOM 3357 C C . GLU A 1 429 ? 25.916 -12.954 -8.391 1.00 94.38 429 GLU A C 1
ATOM 3359 O O . GLU A 1 429 ? 26.190 -12.039 -9.177 1.00 94.38 429 GLU A O 1
ATOM 3364 N N . ILE A 1 430 ? 25.117 -13.966 -8.735 1.00 95.75 430 ILE A N 1
ATOM 3365 C CA . ILE A 1 430 ? 24.512 -14.118 -10.060 1.00 95.75 430 ILE A CA 1
ATOM 3366 C C . ILE A 1 430 ? 23.602 -12.929 -10.390 1.00 95.75 430 ILE A C 1
ATOM 3368 O O . ILE A 1 430 ? 23.712 -12.331 -11.466 1.00 95.75 430 ILE A O 1
ATOM 3372 N N . LEU A 1 431 ? 22.713 -12.556 -9.471 1.00 96.06 431 LEU A N 1
ATOM 3373 C CA . LEU A 1 431 ? 21.818 -11.413 -9.647 1.00 96.06 431 LEU A CA 1
ATOM 3374 C C . LEU A 1 431 ? 22.606 -10.097 -9.736 1.00 96.06 431 LEU A C 1
ATOM 3376 O O . LEU A 1 431 ? 22.243 -9.215 -10.515 1.00 96.06 431 LEU A O 1
ATOM 3380 N N . GLY A 1 432 ? 23.725 -9.976 -9.022 1.00 97.00 432 GLY A N 1
ATOM 3381 C CA . GLY A 1 432 ? 24.640 -8.838 -9.108 1.00 97.00 432 GLY A CA 1
ATOM 3382 C C . GLY A 1 432 ? 25.296 -8.728 -10.485 1.00 97.00 432 GLY A C 1
ATOM 3383 O O . GLY A 1 432 ? 25.423 -7.626 -11.037 1.00 97.00 432 GLY A O 1
ATOM 3384 N N . ALA A 1 433 ? 25.632 -9.867 -11.093 1.00 97.56 433 ALA A N 1
ATOM 3385 C CA . ALA A 1 433 ? 26.160 -9.895 -12.448 1.00 97.56 433 ALA A CA 1
ATOM 3386 C C . ALA A 1 433 ? 25.114 -9.440 -13.482 1.00 97.56 433 ALA A C 1
ATOM 3388 O O . ALA A 1 433 ? 25.362 -8.546 -14.297 1.00 97.56 433 ALA A O 1
ATOM 3389 N N . LEU A 1 434 ? 23.896 -9.978 -13.391 1.00 97.56 434 LEU A N 1
ATOM 3390 C CA . LEU A 1 434 ? 22.777 -9.560 -14.243 1.00 97.56 434 LEU A CA 1
ATOM 3391 C C . LEU A 1 434 ? 22.419 -8.079 -14.038 1.00 97.56 434 LEU A C 1
ATOM 3393 O O . LEU A 1 434 ? 22.093 -7.381 -14.996 1.00 97.56 434 LEU A O 1
ATOM 3397 N N . SER A 1 435 ? 22.530 -7.579 -12.806 1.00 97.75 435 SER A N 1
ATOM 3398 C CA . SER A 1 435 ? 22.304 -6.176 -12.438 1.00 97.75 435 SER A CA 1
ATOM 3399 C C . SER A 1 435 ? 23.314 -5.242 -13.105 1.00 97.75 435 SER A C 1
ATOM 3401 O O . SER A 1 435 ? 22.944 -4.191 -13.635 1.00 97.75 435 SER A O 1
ATOM 3403 N N . THR A 1 436 ? 24.582 -5.653 -13.157 1.00 98.00 436 THR A N 1
ATOM 3404 C CA . THR A 1 436 ? 25.639 -4.925 -13.872 1.00 98.00 436 THR A CA 1
ATOM 3405 C C . THR A 1 436 ? 25.361 -4.879 -15.373 1.00 98.00 436 THR A C 1
ATOM 3407 O O . THR A 1 436 ? 25.438 -3.807 -15.975 1.00 98.00 436 THR A O 1
ATOM 3410 N N . LEU A 1 437 ? 24.955 -6.005 -15.969 1.00 98.00 437 LEU A N 1
ATOM 3411 C CA . LEU A 1 437 ? 24.570 -6.051 -17.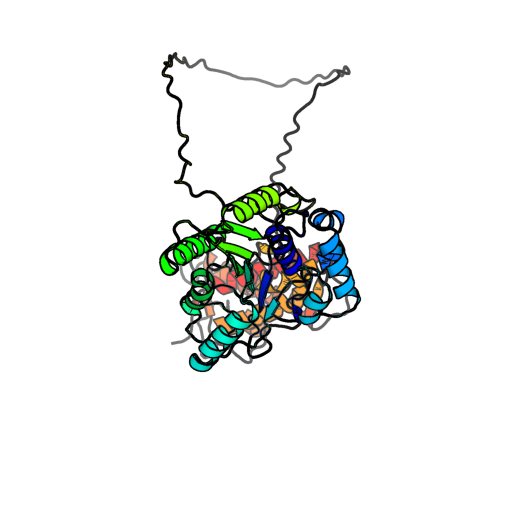381 1.00 98.00 437 LEU A CA 1
ATOM 3412 C C . LEU A 1 437 ? 23.376 -5.133 -17.673 1.00 98.00 437 LEU A C 1
ATOM 3414 O O . LEU A 1 437 ? 23.428 -4.352 -18.621 1.00 98.00 437 LEU A O 1
ATOM 3418 N N . ALA A 1 438 ? 22.329 -5.188 -16.848 1.00 97.62 438 ALA A N 1
ATOM 3419 C CA . ALA A 1 438 ? 21.146 -4.348 -17.003 1.00 97.62 438 ALA A CA 1
ATOM 3420 C C . ALA A 1 438 ? 21.504 -2.853 -16.967 1.00 97.62 438 ALA A C 1
ATOM 3422 O O . ALA A 1 438 ? 21.053 -2.098 -17.824 1.00 97.62 438 ALA A O 1
ATOM 3423 N N . ARG A 1 439 ? 22.387 -2.442 -16.046 1.00 97.06 439 ARG A N 1
ATOM 3424 C CA . ARG A 1 439 ? 22.887 -1.061 -15.957 1.00 97.06 439 ARG A CA 1
ATOM 3425 C C . ARG A 1 439 ? 23.617 -0.623 -17.227 1.00 97.06 439 ARG A C 1
ATOM 3427 O O . ARG A 1 439 ? 23.378 0.471 -17.723 1.00 97.06 439 ARG A O 1
ATOM 3434 N N . TRP A 1 440 ? 24.477 -1.472 -17.783 1.00 97.00 440 TRP A N 1
ATOM 3435 C CA . TRP A 1 440 ? 25.184 -1.161 -19.029 1.00 97.00 440 TRP A CA 1
ATOM 3436 C C . TRP A 1 440 ? 24.261 -1.095 -20.245 1.00 97.00 440 TRP A C 1
ATOM 3438 O O . TRP A 1 440 ? 24.492 -0.291 -21.148 1.00 97.00 440 TRP A O 1
ATOM 3448 N N . VAL A 1 441 ? 23.214 -1.920 -20.273 1.00 96.31 441 VAL A N 1
ATOM 3449 C CA . VAL A 1 441 ? 22.194 -1.870 -21.325 1.00 96.31 441 VAL A CA 1
ATOM 3450 C C . VAL A 1 441 ? 21.423 -0.550 -21.272 1.00 96.31 441 VAL A C 1
ATOM 3452 O O . VAL A 1 441 ? 21.241 0.077 -22.314 1.00 96.31 441 VAL A O 1
ATOM 3455 N N . THR A 1 442 ? 21.017 -0.100 -20.082 1.00 94.75 442 THR A N 1
ATOM 3456 C CA . THR A 1 442 ? 20.190 1.106 -19.909 1.00 94.75 442 THR A CA 1
ATOM 3457 C C . THR A 1 442 ? 20.972 2.419 -19.958 1.00 94.75 442 THR A C 1
ATOM 3459 O O . THR A 1 442 ? 20.423 3.440 -20.367 1.00 94.75 442 THR A O 1
ATOM 3462 N N . GLU A 1 443 ? 22.254 2.421 -19.589 1.00 91.69 443 GLU A N 1
ATOM 3463 C CA . GLU A 1 443 ? 23.125 3.604 -19.681 1.00 91.69 443 GLU A CA 1
ATOM 3464 C C . GLU A 1 443 ? 23.510 3.940 -21.134 1.00 91.69 443 GLU A C 1
ATOM 3466 O O . GLU A 1 443 ? 23.730 5.103 -21.495 1.00 91.69 443 GLU A O 1
ATOM 3471 N N . ALA A 1 444 ? 23.617 2.923 -21.989 1.00 92.88 444 ALA A N 1
ATOM 3472 C CA . ALA A 1 444 ? 24.061 3.094 -23.360 1.00 92.88 444 ALA A CA 1
ATOM 3473 C C . ALA A 1 444 ? 22.983 3.732 -24.251 1.00 92.88 444 ALA A C 1
ATOM 3475 O O . ALA A 1 444 ? 21.792 3.444 -24.171 1.00 92.88 444 ALA A O 1
ATOM 3476 N N . ARG A 1 445 ? 23.414 4.578 -25.192 1.00 94.44 445 ARG A N 1
ATOM 3477 C CA . ARG A 1 445 ? 22.519 5.158 -26.199 1.00 94.44 445 ARG A CA 1
ATOM 3478 C C . ARG A 1 445 ? 22.246 4.141 -27.306 1.00 94.44 445 ARG A C 1
ATOM 3480 O O . ARG A 1 445 ? 23.194 3.624 -27.897 1.00 94.44 445 ARG A O 1
ATOM 3487 N N . VAL A 1 446 ? 20.977 3.977 -27.672 1.00 96.06 446 VAL A N 1
ATOM 3488 C CA . VAL A 1 446 ? 20.572 3.247 -28.881 1.00 96.06 446 VAL A CA 1
ATOM 3489 C C . VAL A 1 446 ? 20.915 4.057 -30.138 1.00 96.06 446 VAL A C 1
ATOM 3491 O O . VAL A 1 446 ? 20.595 5.245 -30.250 1.00 96.06 446 VAL A O 1
ATOM 3494 N N . VAL A 1 447 ? 21.595 3.419 -31.088 1.00 94.75 447 VAL A N 1
ATOM 3495 C CA . VAL A 1 447 ? 21.962 3.977 -32.393 1.00 94.75 447 VAL A CA 1
ATOM 3496 C C . VAL A 1 447 ? 21.508 3.017 -33.487 1.00 94.75 447 VAL A C 1
ATOM 3498 O O . VAL A 1 447 ? 21.881 1.846 -33.481 1.00 94.75 447 VAL A O 1
ATOM 3501 N N . THR A 1 448 ? 20.726 3.525 -34.433 1.00 93.12 448 THR A N 1
ATOM 3502 C CA . THR A 1 448 ? 20.180 2.790 -35.580 1.00 93.12 448 THR A CA 1
ATOM 3503 C C . THR A 1 448 ? 20.887 3.196 -36.874 1.00 93.12 448 THR A C 1
ATOM 3505 O O . THR A 1 448 ? 21.531 4.250 -36.939 1.00 93.12 448 THR A O 1
ATOM 3508 N N . ALA A 1 449 ? 20.811 2.347 -37.902 1.00 88.38 449 ALA A N 1
ATOM 3509 C CA . ALA A 1 449 ? 21.183 2.751 -39.254 1.00 88.38 449 ALA A CA 1
ATOM 3510 C C . ALA A 1 449 ? 20.196 3.828 -39.733 1.00 88.38 449 ALA A C 1
ATOM 3512 O O . ALA A 1 449 ? 19.018 3.778 -39.374 1.00 88.38 449 ALA A O 1
ATOM 3513 N N . ARG A 1 450 ? 20.701 4.826 -40.464 1.00 66.50 450 ARG A N 1
ATOM 3514 C CA . ARG A 1 450 ? 19.854 5.834 -41.113 1.00 66.50 450 ARG A CA 1
ATOM 3515 C C . ARG A 1 450 ? 19.204 5.277 -42.363 1.00 66.50 450 ARG A C 1
ATOM 3517 O O . ARG A 1 450 ? 19.883 4.470 -43.038 1.00 66.50 450 ARG A O 1
#

Nearest PDB structures (foldseek):
  1tig-assembly1_A  TM=6.448E-01  e=3.650E+00  Geobacillus stearothermophilus
  4hgv-assembly1_C  TM=3.379E-01  e=2.130E+00  Sinorhizobium meliloti 1021
  5eak-assembly1_A  TM=3.833E-01  e=4.528E+00  Homo sapiens
  6sgb-assembly1_FR  TM=3.827E-01  e=7.352E+00  Trypanosoma brucei brucei
  8r4q-assembly4_G  TM=4.069E-01  e=7.352E+00  Homo sapiens